Protein AF-A0A8J3HMZ5-F1 (afdb_monomer_lite)

Secondary structure (DSSP, 8-state):
--HHHHHHHHHHHTEEEEE-SS-EEEEEEEETTEEEEEHHHHTT-SEEEEEETTEEEEEEEEEEPPPPSSSSPPS--EEEEEEPTT------PPB--SPPPTT-BEEEEEEESTTTSS-EEEEE--EEEEEEESSSEEEEEESSPPPTT-TT-EEEETTTTEEEEEEE----TT-S---EEEEGGGGGGS-HHHHHHHHHHHHHHHHH--HHHHHHHHHS---TTSPPHHHHHHHHHHHTTSPPPS-HHHHHHHHH-TTSPPPSS---SHHHHHHHHHTSPPPPTTSPPHHHHHHHHHHHH--HHHHHHHHHHHHHHHHHTT-HHHHHHHHT-----SSPEEEEEEEEEESTTS-EEEEEEEEEEETTEEEEE----PPEEHHHHHHHHHHHHHHHHHHHTTT-S-EEEEEEE-GGGTT--GGG--S-TTT-TT--HHHHSEEEEEETHHHH-GGGHHHHHHHHHHHTTS-HHHHPEEE-TT----HHHHHHHHHH-TT--EEEESS-TTTSS-HHHHHHHTTTT--EEEEESS--S--GGG--HHHHHHHHHHHHTTT--GGGHHHHHHHHHHHHHHT-GGGTTEEEEE--TT--PPP-----GGGG--

Foldseek 3Di:
DALLVLLVVLLLLQKKWKQADPDIAIWGALFFQKIKFFLVRNDPDQKIWIDDDPDIDIWGWPDADDADPDLFGAPPRMIMTGHDPVPPCNGGFAADQDDDDFFFWKKQWMWACPPPNDTDIDMDTFGFHAWDDRVDTKTFTHDDADGPRSGNTFMARSLQSGTQFGWGARDDDDDNTHTITNGPNSCCVPPLVVSLVSQLSSLLSLLPDDSSQVSSQVSDDDDQLDQGSNLLSVLSNLQSPDDFDPDLQLLLCQLQDDVWDRQPDDDSGVNSSSSRLSVTDADDPLDDRSSLLSLLQQLLPDDDDSSVSSLVSSQVRCVSNVNNVVSVVSNVDLPLLPAAWEWEWEWDQDDPVSQWTDIWTWGGSAPRDIHTDDDPDDTHGPVVNVVVCLQVVVVVCVVCVVSYPAYAYEYAYAPLCLQPPQQQDDSCCPPCVPDGNLLVHQYAYAHNVCQVDCPLVVLLVLLCVLFQQDQCLVQEAEDEQPNPDALVRLLCVCVVDSVNQHYEYLADLNPGPPVSNVVNCNSSNNFKYKYFPDGQPDDPPVHRSSVVLSNVVSVLRGSPGLSCVSVSLSVCCVVCVVPNVSNVGMHIHGHDSRDDHDDDDPDPPPPPDD

pLDDT: mean 85.28, std 13.53, range [24.98, 97.88]

Sequence (610 aa):
MEPTDVIVRSLRGCLVQVKGETQTGSGFFAAPGLVVTCAHVVGRKRVVTLRQGAAAWEGKVVFASPLGTSTVAPYPDLAIIETSSDIESSRCVWWDQRLPSPGSPLHAVGFSKIYGGELRQSSASPTFDGTYDFDGEMLVLGGREIAAGMSGGPVLNLKTGGVCGVTKVSRQQDSDRGGLAIPIWALRSADPELYRRLIRGQDRYFGVEREWSTAADALTRTRPHEILPVELRQLRALLAETEVPSDHAGRFMRAAGRECLPPARDLVDASDVVTDLSGQVAPSAGELPYVLRYAADLAAGMSGREGQAVRDWTLLTAGRLRLGKAAVARLNGAAAFTQPSSLMVRLRPTGAAHDRFAVTIWRYFNEATIIPLPLDTEPLTLPQAIRLIRDELPRQLTAMAPDCTEIMVEMFLPQQLLELDVETWNLWPDDKPWSAVGRTHAVIVRDQSRLEDMRGAPAWQKRWERGAHADLGARIESVPCSDDRSHEAVEGWLEGDHRRSALAFASSPLRSGGRSALEVGVPAGVPVMIWRRGYCADCPGGACPGEDFVERLRGALAGVSMTELPERVRKLRSDAAAGDRLADDLVLLYDDPGRRPPHDRLVRPEERMS

Structure (mmCIF, N/CA/C/O backbone):
data_AF-A0A8J3HMZ5-F1
#
_entry.id   AF-A0A8J3HMZ5-F1
#
loop_
_atom_site.group_PDB
_atom_site.id
_atom_site.type_symbol
_atom_site.label_atom_id
_atom_site.label_alt_id
_atom_site.label_comp_id
_atom_site.label_asym_id
_atom_site.label_entity_id
_atom_site.label_seq_id
_atom_site.pdbx_PDB_ins_code
_atom_site.Cartn_x
_atom_site.Cartn_y
_atom_site.Cartn_z
_atom_site.occupancy
_atom_site.B_iso_or_equiv
_atom_site.auth_seq_id
_atom_site.auth_comp_id
_atom_site.auth_asym_id
_atom_site.auth_atom_id
_atom_site.pdbx_PDB_model_num
ATOM 1 N N . MET A 1 1 ? 1.912 -15.014 -39.681 1.00 72.19 1 MET A N 1
ATOM 2 C CA . MET A 1 1 ? 3.101 -14.637 -38.893 1.00 72.19 1 MET A CA 1
ATOM 3 C C . MET A 1 1 ? 2.745 -14.941 -37.459 1.00 72.19 1 MET A C 1
ATOM 5 O O . MET A 1 1 ? 1.670 -14.513 -37.050 1.00 72.19 1 MET A O 1
ATOM 9 N N . GLU A 1 2 ? 3.546 -15.742 -36.761 1.00 89.94 2 GLU A N 1
ATOM 10 C CA . GLU A 1 2 ? 3.251 -16.085 -35.367 1.00 89.94 2 GLU A CA 1
ATOM 11 C C . GLU A 1 2 ? 3.302 -14.813 -34.503 1.00 89.94 2 GLU A C 1
ATOM 13 O O . GLU A 1 2 ? 4.108 -13.923 -34.798 1.00 89.94 2 GLU A O 1
ATOM 18 N N . PRO A 1 3 ? 2.483 -14.684 -33.440 1.00 92.44 3 PRO A N 1
ATOM 19 C CA . PRO A 1 3 ? 2.510 -13.501 -32.576 1.00 92.44 3 PRO A CA 1
ATOM 20 C C . PRO A 1 3 ? 3.917 -13.196 -32.042 1.00 92.44 3 PRO A C 1
ATOM 22 O O . PRO A 1 3 ? 4.363 -12.049 -32.023 1.00 92.44 3 PRO A O 1
ATOM 25 N N . THR A 1 4 ? 4.669 -14.243 -31.711 1.00 92.94 4 THR A N 1
ATOM 26 C CA . THR A 1 4 ? 6.058 -14.149 -31.261 1.00 92.94 4 THR A CA 1
ATOM 27 C C . THR A 1 4 ? 6.984 -13.506 -32.299 1.00 92.94 4 THR A C 1
ATOM 29 O O . THR A 1 4 ? 7.839 -12.703 -31.929 1.00 92.94 4 THR A O 1
ATOM 32 N N . ASP A 1 5 ? 6.800 -13.783 -33.594 1.00 93.50 5 ASP A N 1
ATOM 33 C CA . ASP A 1 5 ? 7.626 -13.199 -34.662 1.00 93.50 5 ASP A CA 1
ATOM 34 C C . ASP A 1 5 ? 7.406 -11.686 -34.778 1.00 93.50 5 ASP A C 1
ATOM 36 O O . ASP A 1 5 ? 8.357 -10.925 -34.975 1.00 93.50 5 ASP A O 1
ATOM 40 N N . VAL A 1 6 ? 6.151 -11.242 -34.626 1.00 95.12 6 VAL A N 1
ATOM 41 C CA . VAL A 1 6 ? 5.786 -9.816 -34.628 1.00 95.12 6 VAL A CA 1
ATOM 42 C C . VAL A 1 6 ? 6.491 -9.101 -33.478 1.00 95.12 6 VAL A C 1
ATOM 44 O O . VAL A 1 6 ? 7.141 -8.079 -33.691 1.00 95.12 6 VAL A O 1
ATOM 47 N N . ILE A 1 7 ? 6.429 -9.674 -32.275 1.00 95.69 7 ILE A N 1
ATOM 48 C CA . ILE A 1 7 ? 7.047 -9.109 -31.070 1.00 95.69 7 ILE A CA 1
ATOM 49 C C . ILE A 1 7 ? 8.570 -9.059 -31.211 1.00 95.69 7 ILE A C 1
ATOM 51 O O . ILE A 1 7 ? 9.176 -8.019 -30.963 1.00 95.69 7 ILE A O 1
ATOM 55 N N . VAL A 1 8 ? 9.207 -10.148 -31.656 1.00 94.56 8 VAL A N 1
ATOM 56 C CA . VAL A 1 8 ? 10.666 -10.198 -31.848 1.00 94.56 8 VAL A CA 1
ATOM 57 C C . VAL A 1 8 ? 11.120 -9.185 -32.903 1.00 94.56 8 VAL A C 1
ATOM 59 O O . VAL A 1 8 ? 12.151 -8.529 -32.727 1.00 94.56 8 VAL A O 1
ATOM 62 N N . ARG A 1 9 ? 10.352 -8.998 -33.983 1.00 94.25 9 ARG A N 1
ATOM 63 C CA . ARG A 1 9 ? 10.628 -7.961 -34.987 1.00 94.25 9 ARG A CA 1
ATOM 64 C C . ARG A 1 9 ? 10.548 -6.559 -34.382 1.00 94.25 9 ARG A C 1
ATOM 66 O O . ARG A 1 9 ? 11.464 -5.763 -34.592 1.00 94.25 9 ARG A O 1
ATOM 73 N N . SER A 1 10 ? 9.498 -6.263 -33.621 1.00 94.31 10 SER A N 1
ATOM 74 C CA . SER A 1 10 ? 9.324 -4.961 -32.969 1.00 94.31 10 SER A CA 1
ATOM 75 C C . SER A 1 10 ? 10.405 -4.695 -31.916 1.00 94.31 10 SER A C 1
ATOM 77 O O . SER A 1 10 ? 10.956 -3.594 -31.869 1.00 94.31 10 SER A O 1
ATOM 79 N N . LEU A 1 11 ? 10.801 -5.720 -31.151 1.00 95.31 11 LEU A N 1
ATOM 80 C CA . LEU A 1 11 ? 11.910 -5.666 -30.196 1.00 95.31 11 LEU A CA 1
ATOM 81 C C . LEU A 1 11 ? 13.216 -5.254 -30.880 1.00 95.31 11 LEU A C 1
ATOM 83 O O . LEU A 1 11 ? 13.914 -4.369 -30.390 1.00 95.31 11 LEU A O 1
ATOM 87 N N . ARG A 1 12 ? 13.532 -5.841 -32.044 1.00 92.50 12 ARG A N 1
ATOM 88 C CA . ARG A 1 12 ? 14.737 -5.485 -32.814 1.00 92.50 12 ARG A CA 1
ATOM 89 C C . ARG A 1 12 ? 14.744 -4.030 -33.275 1.00 92.50 12 ARG A C 1
ATOM 91 O O . ARG A 1 12 ? 15.819 -3.439 -33.359 1.00 92.50 12 ARG A O 1
ATOM 98 N N . GLY A 1 13 ? 13.569 -3.458 -33.537 1.00 91.19 13 GLY A N 1
ATOM 99 C CA . GLY A 1 13 ? 13.400 -2.038 -33.852 1.00 91.19 13 GLY A CA 1
ATOM 100 C C . GLY A 1 13 ? 13.617 -1.100 -32.660 1.00 91.19 13 GLY A C 1
ATOM 101 O O . GLY A 1 13 ? 13.824 0.088 -32.868 1.00 91.19 13 GLY A O 1
ATOM 102 N N . CYS A 1 14 ? 13.614 -1.616 -31.428 1.00 93.69 14 CYS A N 1
ATOM 103 C CA . CYS A 1 14 ? 13.890 -0.838 -30.216 1.00 93.69 14 CYS A CA 1
ATOM 104 C C . CYS A 1 14 ? 15.366 -0.908 -29.787 1.00 93.69 14 CYS A C 1
ATOM 106 O O . CYS A 1 14 ? 15.759 -0.219 -28.848 1.00 93.69 14 CYS A O 1
ATOM 108 N N . LEU A 1 15 ? 16.182 -1.750 -30.436 1.00 94.25 15 LEU A N 1
ATOM 109 C CA . LEU A 1 15 ? 17.588 -1.950 -30.087 1.00 94.25 15 LEU A CA 1
ATOM 110 C C . LEU A 1 15 ? 18.463 -0.797 -30.567 1.00 94.25 15 LEU A C 1
ATOM 112 O O . LEU A 1 15 ? 18.366 -0.357 -31.715 1.00 94.25 15 LEU A O 1
ATOM 116 N N . VAL A 1 16 ? 19.406 -0.415 -29.713 1.00 93.88 16 VAL A N 1
ATOM 117 C CA . VAL A 1 16 ? 20.467 0.542 -30.016 1.00 93.88 16 VAL A CA 1
ATOM 118 C C . VAL A 1 16 ? 21.814 -0.019 -29.590 1.00 93.88 16 VAL A C 1
ATOM 120 O O . VAL A 1 16 ? 21.948 -0.726 -28.593 1.00 93.88 16 VAL A O 1
ATOM 123 N N . GLN A 1 17 ? 22.840 0.278 -30.368 1.00 94.56 17 GLN A N 1
ATOM 124 C CA . GLN A 1 17 ? 24.212 -0.004 -29.990 1.00 94.56 17 GLN A CA 1
ATOM 125 C C . GLN A 1 17 ? 24.739 1.161 -29.157 1.00 94.56 17 GLN A C 1
ATOM 127 O O . GLN A 1 17 ? 24.610 2.314 -29.566 1.00 94.56 17 GLN A O 1
ATOM 132 N N . VAL A 1 18 ? 25.365 0.859 -28.020 1.00 94.94 18 VAL A N 1
ATOM 133 C CA . VAL A 1 18 ? 25.867 1.867 -27.079 1.00 94.94 18 VAL A CA 1
ATOM 134 C C . VAL A 1 18 ? 27.388 1.834 -27.071 1.00 94.94 18 VAL A C 1
ATOM 136 O O . VAL A 1 18 ? 27.996 0.855 -26.632 1.00 94.94 18 VAL A O 1
ATOM 139 N N . LYS A 1 19 ? 28.024 2.904 -27.555 1.00 94.44 19 LYS A N 1
ATOM 140 C CA . LYS A 1 19 ? 29.481 3.073 -27.508 1.00 94.44 19 LYS A CA 1
ATOM 141 C C . LYS A 1 19 ? 29.865 3.870 -26.261 1.00 94.44 19 LYS A C 1
ATOM 143 O O . LYS A 1 19 ? 29.840 5.103 -26.268 1.00 94.44 19 LYS A O 1
ATOM 148 N N . GLY A 1 20 ? 30.223 3.154 -25.200 1.00 90.25 20 GLY A N 1
ATOM 149 C CA . GLY A 1 20 ? 30.656 3.751 -23.942 1.00 90.25 20 GLY A CA 1
ATOM 150 C C . GLY A 1 20 ? 32.146 4.067 -23.898 1.00 90.25 20 GLY A C 1
ATOM 151 O O . GLY A 1 20 ? 32.752 4.425 -24.912 1.00 90.25 20 GLY A O 1
ATOM 152 N N . GLU A 1 21 ? 32.722 4.036 -22.697 1.00 87.06 21 GLU A N 1
ATOM 153 C CA . GLU A 1 21 ? 34.105 4.452 -22.438 1.00 87.06 21 GLU A CA 1
ATOM 154 C C . GLU A 1 21 ? 35.133 3.500 -23.051 1.00 87.06 21 GLU A C 1
ATOM 156 O O . GLU A 1 21 ? 35.881 3.891 -23.945 1.00 87.06 21 GLU A O 1
ATOM 161 N N . THR A 1 22 ? 35.133 2.248 -22.598 1.00 83.75 22 THR A N 1
ATOM 162 C CA . THR A 1 22 ? 36.132 1.232 -22.961 1.00 83.75 22 THR A CA 1
ATOM 163 C C . THR A 1 22 ? 35.565 0.135 -23.854 1.00 83.75 22 THR A C 1
ATOM 165 O O . THR A 1 22 ? 36.318 -0.589 -24.505 1.00 83.75 22 THR A O 1
ATOM 168 N N . GLN A 1 23 ? 34.239 0.009 -23.913 1.00 85.44 23 GLN A N 1
ATOM 169 C CA . GLN A 1 23 ? 33.560 -1.054 -24.637 1.00 85.44 23 GLN A CA 1
ATOM 170 C C . GLN A 1 23 ? 32.330 -0.556 -25.392 1.00 85.44 23 GLN A C 1
ATOM 172 O O . GLN A 1 23 ? 31.805 0.535 -25.171 1.00 85.44 23 GLN A O 1
ATOM 177 N N . THR A 1 24 ? 31.883 -1.383 -26.331 1.00 90.44 24 THR A N 1
ATOM 178 C CA . THR A 1 24 ? 30.613 -1.204 -27.028 1.00 90.44 24 THR A CA 1
ATOM 179 C C . THR A 1 24 ? 29.684 -2.332 -26.623 1.00 90.44 24 THR A C 1
ATOM 181 O O . THR A 1 24 ? 30.069 -3.498 -26.710 1.00 90.44 24 THR A O 1
ATOM 184 N N . GLY A 1 25 ? 28.490 -1.973 -26.173 1.00 92.38 25 GLY A N 1
ATOM 185 C CA . GLY A 1 25 ? 27.463 -2.909 -25.743 1.00 92.38 25 GLY A CA 1
ATOM 186 C C . GLY A 1 25 ? 26.135 -2.638 -26.432 1.00 92.38 25 GLY A C 1
ATOM 187 O O . GLY A 1 25 ? 26.063 -1.986 -27.481 1.00 92.38 25 GLY A O 1
ATOM 188 N N . SER A 1 26 ? 25.084 -3.149 -25.814 1.00 95.25 26 SER A N 1
ATOM 189 C CA . SER A 1 26 ? 23.714 -3.073 -26.301 1.00 95.25 26 SER A CA 1
ATOM 190 C C . SER A 1 26 ? 22.877 -2.191 -25.384 1.00 95.25 26 SER A C 1
ATOM 192 O O . SER A 1 26 ? 23.173 -2.045 -24.203 1.00 95.25 26 SER A O 1
ATOM 194 N N . GLY A 1 27 ? 21.823 -1.606 -25.924 1.00 95.94 27 GLY A N 1
ATOM 195 C CA . GLY A 1 27 ? 20.784 -0.922 -25.174 1.00 95.94 27 GLY A CA 1
ATOM 196 C C . GLY A 1 27 ? 19.467 -1.025 -25.926 1.00 95.94 27 GLY A C 1
ATOM 197 O O . GLY A 1 27 ? 19.415 -1.516 -27.059 1.00 95.94 27 GLY A O 1
ATOM 198 N N . PHE A 1 28 ? 18.395 -0.560 -25.306 1.00 96.56 28 PHE A N 1
ATOM 199 C CA . PHE A 1 28 ? 17.083 -0.515 -25.940 1.00 96.56 28 PHE A CA 1
ATOM 200 C C . PHE A 1 28 ? 16.247 0.634 -25.395 1.00 96.56 28 PHE A C 1
ATOM 202 O O . PHE A 1 28 ? 16.418 1.041 -24.247 1.00 96.56 28 PHE A O 1
ATOM 209 N N . PHE A 1 29 ? 15.323 1.139 -26.207 1.00 96.25 29 PHE A N 1
ATOM 210 C CA . PHE A 1 29 ? 14.337 2.116 -25.755 1.00 96.25 29 PHE A CA 1
ATOM 211 C C . PHE A 1 29 ? 13.352 1.458 -24.784 1.00 96.25 29 PHE A C 1
ATOM 213 O O . PHE A 1 29 ? 12.526 0.630 -25.176 1.00 96.25 29 PHE A O 1
ATOM 220 N N . ALA A 1 30 ? 13.456 1.818 -23.505 1.00 96.00 30 ALA A N 1
ATOM 221 C CA . ALA A 1 30 ? 12.578 1.329 -22.445 1.00 96.00 30 ALA A CA 1
ATOM 222 C C . ALA A 1 30 ? 11.341 2.222 -22.271 1.00 96.00 30 ALA A C 1
ATOM 224 O O . ALA A 1 30 ? 10.284 1.734 -21.885 1.00 96.00 30 ALA A O 1
ATOM 225 N N . ALA A 1 31 ? 11.462 3.497 -22.640 1.00 95.25 31 ALA A N 1
ATOM 226 C CA . ALA A 1 31 ? 10.375 4.449 -22.839 1.00 95.25 31 ALA A CA 1
ATOM 227 C C . ALA A 1 31 ? 10.740 5.376 -24.017 1.00 95.25 31 ALA A C 1
ATOM 229 O O . ALA A 1 31 ? 11.915 5.415 -24.405 1.00 95.25 31 ALA A O 1
ATOM 230 N N . PRO A 1 32 ? 9.788 6.124 -24.605 1.00 93.50 32 PRO A N 1
ATOM 231 C CA . PRO A 1 32 ? 10.110 7.086 -25.657 1.00 93.50 32 PRO A CA 1
ATOM 232 C C . PRO A 1 32 ? 11.202 8.068 -25.200 1.00 93.50 32 PRO A C 1
ATOM 234 O O . PRO A 1 32 ? 11.083 8.686 -24.143 1.00 93.50 32 PRO A O 1
ATOM 237 N N . GLY A 1 33 ? 12.291 8.169 -25.970 1.00 92.44 33 GLY A N 1
ATOM 238 C CA . GLY A 1 33 ? 13.439 9.038 -25.668 1.00 92.44 33 GLY A CA 1
ATOM 239 C C . GLY A 1 33 ? 14.381 8.565 -24.546 1.00 92.44 33 GLY A C 1
ATOM 240 O O . GLY A 1 33 ? 15.357 9.252 -24.242 1.00 92.44 33 GLY A O 1
ATOM 241 N N . LEU A 1 34 ? 14.125 7.404 -23.930 1.00 95.00 34 LEU A N 1
ATOM 242 C CA . LEU A 1 34 ? 14.926 6.869 -22.825 1.00 95.00 34 LEU A CA 1
ATOM 243 C C . LEU A 1 34 ? 15.423 5.453 -23.133 1.00 95.00 34 LEU A C 1
ATOM 245 O O . LEU A 1 34 ? 14.646 4.503 -23.274 1.00 95.00 34 LEU A O 1
ATOM 249 N N . VAL A 1 35 ? 16.743 5.309 -23.198 1.00 96.31 35 VAL A N 1
ATOM 250 C CA . VAL A 1 35 ? 17.443 4.049 -23.454 1.00 96.31 35 VAL A CA 1
ATOM 251 C C . VAL A 1 35 ? 17.944 3.451 -22.144 1.00 96.31 35 VAL A C 1
ATOM 253 O O . VAL A 1 35 ? 18.597 4.134 -21.360 1.00 96.31 35 VAL A O 1
ATOM 256 N N . VAL A 1 36 ? 17.702 2.157 -21.942 1.00 97.56 36 VAL A N 1
ATOM 257 C CA . VAL A 1 36 ? 18.283 1.363 -20.852 1.00 97.56 36 VAL A CA 1
ATOM 258 C C . VAL A 1 36 ? 19.437 0.517 -21.388 1.00 97.56 36 VAL A C 1
ATOM 260 O O . VAL A 1 36 ? 19.371 -0.034 -22.488 1.00 97.56 36 VAL A O 1
ATOM 263 N N . THR A 1 37 ? 20.515 0.441 -20.611 1.00 96.88 37 THR A N 1
ATOM 264 C CA . THR A 1 37 ? 21.706 -0.384 -20.860 1.00 96.88 37 THR A CA 1
ATOM 265 C C . THR A 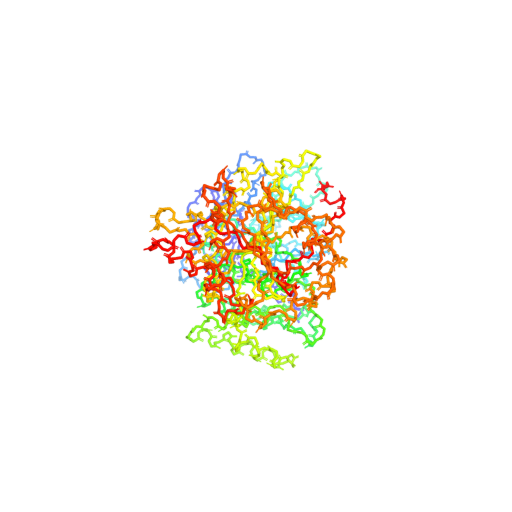1 37 ? 22.364 -0.758 -19.524 1.00 96.88 37 THR A C 1
ATOM 267 O O . THR A 1 37 ? 21.829 -0.445 -18.460 1.00 96.88 37 THR A O 1
ATOM 270 N N . CYS A 1 38 ? 23.526 -1.412 -19.553 1.00 95.06 38 CYS A N 1
ATOM 271 C CA . CYS A 1 38 ? 24.308 -1.675 -18.347 1.00 95.06 38 CYS A CA 1
ATOM 272 C C . CYS A 1 38 ? 25.231 -0.502 -17.978 1.00 95.06 38 CYS A C 1
ATOM 274 O O . CYS A 1 38 ? 25.799 0.158 -18.854 1.00 95.06 38 CYS A O 1
ATOM 276 N N . ALA A 1 39 ? 25.461 -0.285 -16.682 1.00 94.44 39 ALA A N 1
ATOM 277 C CA . ALA A 1 39 ? 26.343 0.780 -16.196 1.00 94.44 39 ALA A CA 1
ATOM 278 C C . ALA A 1 39 ? 27.795 0.583 -16.656 1.00 94.44 39 ALA A C 1
ATOM 280 O O . ALA A 1 39 ? 28.440 1.514 -17.143 1.00 94.44 39 ALA A O 1
ATOM 281 N N . HIS A 1 40 ? 28.298 -0.651 -16.607 1.00 91.44 40 HIS A N 1
ATOM 282 C CA . HIS A 1 40 ? 29.647 -0.956 -17.086 1.00 91.44 40 HIS A CA 1
ATOM 283 C C . HIS A 1 40 ? 29.817 -0.758 -18.606 1.00 91.44 40 HIS A C 1
ATOM 285 O O . HIS A 1 40 ? 30.941 -0.589 -19.080 1.00 91.44 40 HIS A O 1
ATOM 291 N N . VAL A 1 41 ? 28.726 -0.770 -19.388 1.00 92.62 41 VAL A N 1
ATOM 292 C CA . VAL A 1 41 ? 28.785 -0.475 -20.828 1.00 92.62 41 VAL A CA 1
ATOM 293 C C . VAL A 1 41 ? 29.079 1.000 -21.042 1.00 92.62 41 VAL A C 1
ATOM 295 O O . VAL A 1 41 ? 29.943 1.310 -21.857 1.00 92.62 41 VAL A O 1
ATOM 298 N N . VAL A 1 42 ? 28.402 1.902 -20.323 1.00 94.50 42 VAL A N 1
ATOM 299 C CA . VAL A 1 42 ? 28.613 3.353 -20.466 1.00 94.50 42 VAL A CA 1
ATOM 300 C C . VAL A 1 42 ? 29.930 3.813 -19.835 1.00 94.50 42 VAL A C 1
ATOM 302 O O . VAL A 1 42 ? 30.587 4.710 -20.373 1.00 94.50 42 VAL A O 1
ATOM 305 N N . GLY A 1 43 ? 30.361 3.162 -18.750 1.00 91.81 43 GLY A N 1
ATOM 306 C CA . GLY A 1 43 ? 31.543 3.554 -17.986 1.00 91.81 43 GLY A CA 1
ATOM 307 C C . GLY A 1 43 ? 31.333 4.897 -17.284 1.00 91.81 43 GLY A C 1
ATOM 308 O O . GLY A 1 43 ? 30.245 5.196 -16.798 1.00 91.81 43 GLY A O 1
ATOM 309 N N . ARG A 1 44 ? 32.369 5.739 -17.235 1.00 91.56 44 ARG A N 1
ATOM 310 C CA . ARG A 1 44 ? 32.305 7.063 -16.584 1.00 91.56 44 ARG A CA 1
ATOM 311 C C . ARG A 1 44 ? 31.808 8.184 -17.497 1.00 91.56 44 ARG A C 1
ATOM 313 O O . ARG A 1 44 ? 31.757 9.344 -17.082 1.00 91.56 44 ARG A O 1
ATOM 320 N N . LYS A 1 45 ? 31.452 7.870 -18.745 1.00 91.69 45 LYS A N 1
ATOM 321 C CA . LYS A 1 45 ? 30.983 8.868 -19.708 1.00 91.69 45 LYS A CA 1
ATOM 322 C C . LYS A 1 45 ? 29.660 9.491 -19.267 1.00 91.69 45 LYS A C 1
ATOM 324 O O . LYS A 1 45 ? 28.749 8.806 -18.818 1.00 91.69 45 LYS A O 1
ATOM 329 N N . ARG A 1 46 ? 29.545 10.807 -19.459 1.00 94.31 46 ARG A N 1
ATOM 330 C CA . ARG A 1 46 ? 28.281 11.554 -19.317 1.00 94.31 46 ARG A CA 1
ATOM 331 C C . ARG A 1 46 ? 27.506 11.659 -20.626 1.00 94.31 46 ARG A C 1
ATOM 333 O O . ARG A 1 46 ? 26.297 11.846 -20.598 1.00 94.31 46 ARG A O 1
ATOM 340 N N . VAL A 1 47 ? 28.200 11.508 -21.750 1.00 95.69 47 VAL A N 1
ATOM 341 C CA . VAL A 1 47 ? 27.627 11.481 -23.096 1.00 95.69 47 VAL A CA 1
ATOM 342 C C . VAL A 1 47 ? 28.187 10.267 -23.824 1.00 95.69 47 VAL A C 1
ATOM 344 O O . VAL A 1 47 ? 29.396 10.019 -23.796 1.00 95.69 47 VAL A O 1
ATOM 347 N N . VAL A 1 48 ? 27.309 9.488 -24.445 1.00 95.88 48 VAL A N 1
ATOM 348 C CA . VAL A 1 48 ? 27.657 8.278 -25.197 1.00 95.88 48 VAL A CA 1
ATOM 349 C C . VAL A 1 48 ? 27.131 8.371 -26.620 1.00 95.88 48 VAL A C 1
ATOM 351 O O . VAL A 1 48 ? 26.143 9.050 -26.883 1.00 95.88 48 VAL A O 1
ATOM 354 N N . THR A 1 49 ? 27.782 7.666 -27.545 1.00 95.12 49 THR A N 1
ATOM 355 C CA . THR A 1 49 ? 27.282 7.554 -28.918 1.00 95.12 49 THR A CA 1
ATOM 356 C C . THR A 1 49 ? 26.339 6.363 -29.010 1.00 95.12 49 THR A C 1
ATOM 358 O O . THR A 1 49 ? 26.721 5.230 -28.697 1.00 95.12 49 THR A O 1
ATOM 361 N N . LEU A 1 50 ? 25.123 6.622 -29.469 1.00 93.94 50 LEU A N 1
ATOM 362 C CA . LEU A 1 50 ? 24.111 5.631 -29.792 1.00 93.94 50 LEU A CA 1
ATOM 363 C C . LEU A 1 50 ? 24.107 5.398 -31.302 1.00 93.94 50 LEU A C 1
ATOM 365 O O . LEU A 1 50 ? 24.299 6.334 -32.076 1.00 93.94 50 LEU A O 1
ATOM 369 N N . ARG A 1 51 ? 23.909 4.150 -31.730 1.00 91.56 51 ARG A N 1
ATOM 370 C CA . ARG A 1 51 ? 23.801 3.799 -33.152 1.00 91.56 51 ARG A CA 1
ATOM 371 C C . ARG A 1 51 ? 22.641 2.844 -33.399 1.00 91.56 51 ARG A C 1
ATOM 373 O O . ARG A 1 51 ? 22.519 1.828 -32.715 1.00 91.56 51 ARG A O 1
ATOM 380 N N . GLN A 1 52 ? 21.842 3.128 -34.421 1.00 88.50 52 GLN A N 1
ATOM 381 C CA . GLN A 1 52 ? 20.777 2.255 -34.907 1.00 88.50 52 GLN A CA 1
ATOM 382 C C . GLN A 1 52 ? 20.799 2.228 -36.437 1.00 88.50 52 GLN A C 1
ATOM 384 O O . GLN A 1 52 ? 20.610 3.246 -37.101 1.00 88.50 52 GLN A O 1
ATOM 389 N N . GLY A 1 53 ? 21.078 1.058 -37.017 1.00 84.44 53 GLY A N 1
ATOM 390 C CA . GLY A 1 53 ? 21.337 0.955 -38.454 1.00 84.44 53 GLY A CA 1
ATOM 391 C C . GLY A 1 53 ? 22.511 1.849 -38.873 1.00 84.44 53 GLY A C 1
ATOM 392 O O . GLY A 1 53 ? 23.604 1.742 -38.313 1.00 84.44 53 GLY A O 1
ATOM 393 N N . ALA A 1 54 ? 22.277 2.729 -39.848 1.00 84.25 54 ALA A N 1
ATOM 394 C CA . ALA A 1 54 ? 23.259 3.708 -40.318 1.00 84.25 54 ALA A CA 1
ATOM 395 C C . ALA A 1 54 ? 23.257 5.023 -39.513 1.00 84.25 54 ALA A C 1
ATOM 397 O O . ALA A 1 54 ? 24.206 5.797 -39.618 1.00 84.25 54 ALA A O 1
ATOM 398 N N . ALA A 1 55 ? 22.217 5.279 -38.713 1.00 86.81 55 ALA A N 1
ATOM 399 C CA . ALA A 1 55 ? 22.091 6.504 -37.934 1.00 86.81 55 ALA A CA 1
ATOM 400 C C . ALA A 1 55 ? 22.897 6.410 -36.632 1.00 86.81 55 ALA A C 1
ATOM 402 O O . ALA A 1 55 ? 22.874 5.382 -35.948 1.00 86.81 55 ALA A O 1
ATOM 403 N N . ALA A 1 56 ? 23.593 7.491 -36.283 1.00 90.44 56 ALA A N 1
ATOM 404 C CA . ALA A 1 56 ? 24.314 7.631 -35.026 1.00 90.44 56 ALA A CA 1
ATOM 405 C C . ALA A 1 56 ? 24.071 9.017 -34.425 1.00 90.44 56 ALA A C 1
ATOM 407 O O . ALA A 1 56 ? 23.999 10.005 -35.154 1.00 90.44 56 ALA A O 1
ATOM 408 N N . TRP A 1 57 ? 23.950 9.077 -33.104 1.00 92.19 57 TRP A N 1
ATOM 409 C CA . TRP A 1 57 ? 23.658 10.302 -32.365 1.00 92.19 57 TRP A CA 1
ATOM 410 C C . TRP A 1 57 ? 24.230 10.242 -30.950 1.00 92.19 57 TRP A C 1
ATOM 412 O O . TRP A 1 57 ? 24.691 9.194 -30.491 1.00 92.19 57 TRP A O 1
ATOM 422 N N . GLU A 1 58 ? 24.214 11.372 -30.252 1.00 93.56 58 GLU A N 1
ATOM 423 C CA . GLU A 1 58 ? 24.635 11.454 -28.855 1.00 93.56 58 GLU A CA 1
ATOM 424 C C . GLU A 1 58 ? 23.453 11.269 -27.901 1.00 93.56 58 GLU A C 1
ATOM 426 O O . GLU A 1 58 ? 22.336 11.712 -28.165 1.00 93.56 58 GLU A O 1
ATOM 431 N N . GLY A 1 59 ? 23.708 10.607 -26.775 1.00 94.31 59 GLY A N 1
ATOM 432 C CA . GLY A 1 59 ? 22.768 10.476 -25.669 1.00 94.31 59 GLY A CA 1
ATOM 433 C C . GLY A 1 59 ? 23.430 10.853 -24.350 1.00 94.31 59 GLY A C 1
ATOM 434 O O . GLY A 1 59 ? 24.600 10.534 -24.116 1.00 94.31 59 GLY A O 1
ATOM 435 N N . LYS A 1 60 ? 22.679 11.521 -23.476 1.00 96.31 60 LYS A N 1
ATOM 436 C CA . LYS A 1 60 ? 23.127 11.948 -22.149 1.00 96.31 60 LYS A CA 1
ATOM 437 C C . LYS A 1 60 ? 22.846 10.850 -21.131 1.00 96.31 60 LYS A C 1
ATOM 439 O O . LYS A 1 60 ? 21.706 10.436 -20.966 1.00 96.31 60 LYS A O 1
ATOM 444 N N . VAL A 1 61 ? 23.863 10.404 -20.402 1.00 96.81 61 VAL A N 1
ATOM 445 C CA . VAL A 1 61 ? 23.691 9.466 -19.284 1.00 96.81 61 VAL A CA 1
ATOM 446 C C . VAL A 1 61 ? 23.076 10.230 -18.111 1.00 96.81 61 VAL A C 1
ATOM 448 O O . VAL A 1 61 ? 23.747 11.053 -17.488 1.00 96.81 61 VAL A O 1
ATOM 451 N N . VAL A 1 62 ? 21.796 9.979 -17.835 1.00 96.19 62 VAL A N 1
ATOM 452 C CA . VAL A 1 62 ? 21.042 10.627 -16.745 1.00 96.19 62 VAL A CA 1
ATOM 453 C C . VAL A 1 62 ? 21.076 9.813 -15.455 1.00 96.19 62 VAL A C 1
ATOM 455 O O . VAL A 1 62 ? 20.940 10.376 -14.376 1.00 96.19 62 VAL A O 1
ATOM 458 N N . PHE A 1 63 ? 21.344 8.512 -15.559 1.00 96.25 63 PHE A N 1
ATOM 459 C CA . PHE A 1 63 ? 21.569 7.623 -14.425 1.00 96.25 63 PHE A CA 1
ATOM 460 C C . PHE A 1 63 ? 22.563 6.527 -14.806 1.00 96.25 63 PHE A C 1
ATOM 462 O O . PHE A 1 63 ? 22.541 6.027 -15.931 1.00 96.25 63 PHE A O 1
ATOM 469 N N . ALA A 1 64 ? 23.421 6.139 -13.868 1.00 94.75 64 ALA A N 1
ATOM 470 C CA . ALA A 1 64 ? 24.263 4.955 -13.971 1.00 94.75 64 ALA A CA 1
ATOM 471 C C . ALA A 1 64 ? 24.564 4.430 -12.567 1.00 94.75 64 ALA A C 1
ATOM 473 O O . ALA A 1 64 ? 24.966 5.204 -11.694 1.00 94.75 64 ALA A O 1
ATOM 474 N N . SER A 1 65 ? 24.398 3.125 -12.359 1.00 92.62 65 SER A N 1
ATOM 475 C CA . SER A 1 65 ? 24.824 2.462 -11.129 1.00 92.62 65 SER A CA 1
ATOM 476 C C . SER A 1 65 ? 26.326 2.668 -10.887 1.00 92.62 65 SER A C 1
ATOM 478 O O . SER A 1 65 ? 27.096 2.773 -11.851 1.00 92.62 65 SER A O 1
ATOM 480 N N . PRO A 1 66 ? 26.774 2.703 -9.619 1.00 87.12 66 PRO A N 1
ATOM 481 C CA . PRO A 1 66 ? 28.193 2.775 -9.303 1.00 87.12 66 PRO A CA 1
ATOM 482 C C . PRO A 1 66 ? 28.976 1.638 -9.967 1.00 87.12 66 PRO A C 1
ATOM 484 O O . PRO A 1 66 ? 28.580 0.474 -9.919 1.00 87.12 66 PRO A O 1
ATOM 487 N N . LEU A 1 67 ? 30.113 1.976 -10.577 1.00 82.81 67 LEU A N 1
ATOM 488 C CA . LEU A 1 67 ? 31.031 0.975 -11.112 1.00 82.81 67 LEU A CA 1
ATOM 489 C C . LEU A 1 67 ? 31.764 0.308 -9.942 1.00 82.81 67 LEU A C 1
ATOM 491 O O . LEU A 1 67 ? 32.437 0.992 -9.170 1.00 82.81 67 LEU A O 1
ATOM 495 N N . GLY A 1 68 ? 31.637 -1.012 -9.812 1.00 69.12 68 GLY A N 1
ATOM 496 C CA . GLY A 1 68 ? 32.394 -1.785 -8.826 1.00 69.12 68 GLY A CA 1
ATOM 497 C C . GLY A 1 68 ? 33.854 -2.002 -9.229 1.00 69.12 68 GLY A C 1
ATOM 498 O O . GLY A 1 68 ? 34.252 -1.760 -10.368 1.00 69.12 68 GLY A O 1
ATOM 499 N N . THR A 1 69 ? 34.655 -2.481 -8.277 1.00 63.06 69 THR A N 1
ATOM 500 C CA . THR A 1 69 ? 36.059 -2.889 -8.478 1.00 63.06 69 THR A CA 1
ATOM 501 C C . THR A 1 69 ? 36.214 -4.387 -8.773 1.00 63.06 69 THR A C 1
ATOM 503 O O . THR A 1 69 ? 37.309 -4.838 -9.105 1.00 63.06 69 THR A O 1
ATOM 506 N N . SER A 1 70 ? 35.132 -5.160 -8.651 1.00 62.38 70 SER A N 1
ATOM 507 C CA . SER A 1 70 ? 35.061 -6.601 -8.900 1.00 62.38 70 SER A CA 1
ATOM 508 C C . SER A 1 70 ? 35.027 -6.948 -10.393 1.00 62.38 70 SER A C 1
ATOM 510 O O . SER A 1 70 ? 34.666 -6.136 -11.243 1.00 62.38 70 SER A O 1
ATOM 512 N N . THR A 1 71 ? 35.363 -8.199 -10.724 1.00 61.66 71 THR A N 1
ATOM 513 C CA . THR A 1 71 ? 35.288 -8.740 -12.097 1.00 61.66 71 THR A CA 1
ATOM 514 C C . THR A 1 71 ? 33.856 -8.832 -12.634 1.00 61.66 71 THR A C 1
ATOM 516 O O . THR A 1 71 ? 33.654 -8.831 -13.849 1.00 61.66 71 THR A O 1
ATOM 519 N N . VAL A 1 72 ? 32.865 -8.887 -11.740 1.00 67.19 72 VAL A N 1
ATOM 520 C CA . VAL A 1 72 ? 31.430 -8.813 -12.039 1.00 67.19 72 VAL A CA 1
ATOM 521 C C . VAL A 1 72 ? 30.901 -7.494 -11.486 1.00 67.19 72 VAL A C 1
ATOM 523 O O . VAL A 1 72 ? 31.076 -7.221 -10.300 1.00 67.19 72 VAL A O 1
ATOM 526 N N . ALA A 1 73 ? 30.264 -6.676 -12.328 1.00 73.81 73 ALA A N 1
ATOM 527 C CA . ALA A 1 73 ? 29.684 -5.403 -11.899 1.00 73.81 73 ALA A CA 1
ATOM 528 C C . ALA A 1 73 ? 28.608 -5.624 -10.809 1.00 73.81 73 ALA A C 1
ATOM 530 O O . ALA A 1 73 ? 27.852 -6.595 -10.915 1.00 73.81 73 ALA A O 1
ATOM 531 N N . PRO A 1 74 ? 28.520 -4.763 -9.780 1.00 81.94 74 PRO A N 1
ATOM 532 C CA . PRO A 1 74 ? 27.566 -4.919 -8.680 1.00 81.94 74 PRO A CA 1
ATOM 533 C C . PRO A 1 74 ? 26.128 -4.708 -9.160 1.00 81.94 74 PRO A C 1
ATOM 535 O O . PRO A 1 74 ? 25.895 -4.027 -10.160 1.00 81.94 74 PRO A O 1
ATOM 538 N N . TYR A 1 75 ? 25.151 -5.286 -8.465 1.00 86.69 75 TYR A N 1
ATOM 539 C CA . TYR A 1 75 ? 23.740 -5.016 -8.738 1.00 86.69 75 TYR A CA 1
ATOM 540 C C . TYR A 1 75 ? 23.404 -3.516 -8.518 1.00 86.69 75 TYR A C 1
ATOM 542 O O . TYR A 1 75 ? 23.970 -2.883 -7.627 1.00 86.69 75 TYR A O 1
ATOM 550 N N . PRO A 1 76 ? 22.507 -2.906 -9.321 1.00 91.31 76 PRO A N 1
ATOM 551 C CA . PRO A 1 76 ? 21.822 -3.501 -10.463 1.00 91.31 76 PRO A CA 1
ATOM 552 C C . PRO A 1 76 ? 22.613 -3.402 -11.775 1.00 91.31 76 PRO A C 1
ATOM 554 O O . PRO A 1 76 ? 22.174 -3.981 -12.752 1.00 91.31 76 PRO A O 1
ATOM 557 N N . ASP A 1 77 ? 23.762 -2.717 -11.833 1.00 92.56 77 ASP A N 1
ATOM 558 C CA . ASP A 1 77 ? 24.541 -2.502 -13.071 1.00 92.56 77 ASP A CA 1
ATOM 559 C C . ASP A 1 77 ? 23.684 -1.950 -14.230 1.00 92.56 77 ASP A C 1
ATOM 561 O O . ASP A 1 77 ? 23.766 -2.416 -15.365 1.00 92.56 77 ASP A O 1
ATOM 565 N N . LEU A 1 78 ? 22.853 -0.939 -13.957 1.00 95.69 78 LEU A N 1
ATOM 566 C CA . LEU A 1 78 ? 21.971 -0.305 -14.943 1.00 95.69 78 LEU A CA 1
ATOM 567 C C . LEU A 1 78 ? 22.383 1.138 -15.225 1.00 95.69 78 LEU A C 1
ATOM 569 O O . LEU A 1 78 ? 22.807 1.870 -14.334 1.00 95.69 78 LEU A O 1
ATOM 573 N N . ALA A 1 79 ? 22.206 1.572 -16.469 1.00 96.75 79 ALA A N 1
ATOM 574 C CA . ALA A 1 79 ? 22.302 2.970 -16.860 1.00 96.75 79 ALA A CA 1
ATOM 575 C C . ALA A 1 79 ? 21.124 3.374 -17.746 1.00 96.75 79 ALA A C 1
ATOM 577 O O . ALA A 1 79 ? 20.624 2.579 -18.545 1.00 96.75 79 ALA A O 1
ATOM 578 N N . ILE A 1 80 ? 20.709 4.631 -17.598 1.00 97.56 80 ILE A N 1
ATOM 579 C CA . ILE A 1 80 ? 19.628 5.253 -18.358 1.00 97.56 80 ILE A CA 1
ATOM 580 C C . ILE A 1 80 ? 20.219 6.424 -19.137 1.00 97.56 80 ILE A C 1
ATOM 582 O O . ILE A 1 80 ? 20.917 7.281 -18.584 1.00 97.56 80 ILE A O 1
ATOM 586 N N . ILE A 1 81 ? 19.948 6.438 -20.437 1.00 96.44 81 ILE A N 1
ATOM 587 C CA . ILE A 1 81 ? 20.446 7.425 -21.387 1.00 96.44 81 ILE A CA 1
ATOM 588 C C . ILE A 1 81 ? 19.249 8.159 -21.985 1.00 96.44 81 ILE A C 1
ATOM 590 O O . ILE A 1 81 ? 18.356 7.542 -22.559 1.00 96.44 81 ILE A O 1
ATOM 594 N N . GLU A 1 82 ? 19.254 9.476 -21.868 1.00 94.88 82 GLU A N 1
ATOM 595 C CA . GLU A 1 82 ? 18.277 10.371 -22.473 1.00 94.88 82 GLU A CA 1
ATOM 596 C C . GLU A 1 82 ? 18.759 10.809 -23.859 1.00 94.88 82 GLU A C 1
ATOM 598 O O . GLU A 1 82 ? 19.912 11.221 -24.032 1.00 94.88 82 GLU A O 1
ATOM 603 N N . THR A 1 83 ? 17.888 10.688 -24.857 1.00 91.19 83 THR A N 1
ATOM 604 C CA . THR A 1 83 ? 18.148 11.135 -26.231 1.00 91.19 83 THR A CA 1
ATOM 605 C C . THR A 1 83 ? 17.492 12.490 -26.486 1.00 91.19 83 THR A C 1
ATOM 607 O O . THR A 1 83 ? 16.541 12.859 -25.800 1.00 91.19 83 THR A O 1
ATOM 610 N N . SER A 1 84 ? 17.970 13.242 -27.480 1.00 78.50 84 SER A N 1
ATOM 611 C CA . SER A 1 84 ? 17.304 14.485 -27.885 1.00 78.50 84 SER A CA 1
ATOM 612 C C . SER A 1 84 ? 15.896 14.219 -28.437 1.00 78.50 84 SER A C 1
ATOM 614 O O . SER A 1 84 ? 15.619 13.149 -28.985 1.00 78.50 84 SER A O 1
ATOM 616 N N . SER A 1 85 ? 15.012 15.211 -28.292 1.00 61.03 85 SER A N 1
ATOM 617 C CA . SER A 1 85 ? 13.606 15.180 -28.730 1.00 61.03 85 SER A CA 1
ATOM 618 C C . SER A 1 85 ? 13.424 14.955 -30.230 1.00 61.03 85 SER A C 1
ATOM 620 O O . SER A 1 85 ? 12.379 14.471 -30.652 1.00 61.03 85 SER A O 1
ATOM 622 N N . ASP A 1 86 ? 14.440 15.291 -31.022 1.00 58.31 86 ASP A N 1
ATOM 623 C CA . ASP A 1 86 ? 14.380 15.299 -32.488 1.00 58.31 86 ASP A CA 1
ATOM 624 C C . ASP A 1 86 ? 14.630 13.908 -33.095 1.00 58.31 86 ASP A C 1
ATOM 626 O O . ASP A 1 86 ? 14.613 13.730 -34.312 1.00 58.31 86 ASP A O 1
ATOM 630 N N . ILE A 1 87 ? 14.883 12.904 -32.250 1.00 61.16 87 ILE A N 1
ATOM 631 C CA . ILE A 1 87 ? 15.132 11.529 -32.670 1.00 61.16 87 ILE A CA 1
ATOM 632 C C . ILE A 1 87 ? 13.815 10.765 -32.596 1.00 61.16 87 ILE A C 1
ATOM 634 O O . ILE A 1 87 ? 13.372 10.353 -31.527 1.00 61.16 87 ILE A O 1
ATOM 638 N N . GLU A 1 88 ? 13.212 10.555 -33.767 1.00 50.97 88 GLU A N 1
ATOM 639 C CA . GLU A 1 88 ? 11.917 9.901 -34.019 1.00 50.97 88 GLU A CA 1
ATOM 640 C C . GLU A 1 88 ? 11.816 8.417 -33.590 1.00 50.97 88 GLU A C 1
ATOM 642 O O . GLU A 1 88 ? 10.977 7.674 -34.103 1.00 50.97 88 GLU A O 1
ATOM 647 N N . SER A 1 89 ? 12.614 7.927 -32.637 1.00 58.12 89 SER A N 1
ATOM 648 C CA . SER A 1 89 ? 12.313 6.632 -32.020 1.00 58.12 89 SER A CA 1
ATOM 649 C C . SER A 1 89 ? 11.255 6.812 -30.934 1.00 58.12 89 SER A C 1
ATOM 651 O O . SER A 1 89 ? 11.530 6.748 -29.736 1.00 58.12 89 SER A O 1
ATOM 653 N N . SER A 1 90 ? 10.009 6.997 -31.373 1.00 65.25 90 SER A N 1
ATOM 654 C CA . SER A 1 90 ? 8.823 6.925 -30.514 1.00 65.25 90 SER A CA 1
ATOM 655 C C . SER A 1 90 ? 8.568 5.513 -29.977 1.00 65.25 90 SER A C 1
ATOM 657 O O . SER A 1 90 ? 7.762 5.353 -29.068 1.00 65.25 90 SER A O 1
ATOM 659 N N . ARG A 1 91 ? 9.249 4.490 -30.515 1.00 88.38 91 ARG A N 1
ATOM 660 C CA . ARG A 1 91 ? 9.052 3.084 -30.150 1.00 88.38 91 ARG A CA 1
ATOM 661 C C . ARG A 1 91 ? 9.831 2.716 -28.895 1.00 88.38 91 ARG A C 1
ATOM 663 O O . ARG A 1 91 ? 11.022 3.003 -28.794 1.00 88.38 91 ARG A O 1
ATOM 670 N N . CYS A 1 92 ? 9.179 2.004 -27.985 1.00 94.75 92 CYS A N 1
ATOM 671 C CA . CYS A 1 92 ? 9.820 1.374 -26.838 1.00 94.75 92 CYS A CA 1
ATOM 672 C C . CYS A 1 92 ? 9.261 -0.032 -26.586 1.00 94.75 92 CYS A C 1
ATOM 674 O O . CYS A 1 92 ? 8.290 -0.461 -27.215 1.00 94.75 92 CYS A O 1
ATOM 676 N N . VAL A 1 93 ? 9.903 -0.765 -25.677 1.00 96.50 93 VAL A N 1
ATOM 677 C CA . VAL A 1 93 ? 9.515 -2.137 -25.319 1.00 96.50 93 VAL A CA 1
ATOM 678 C C . VAL A 1 93 ? 8.419 -2.174 -24.250 1.00 96.50 93 VAL A C 1
ATOM 680 O O . VAL A 1 93 ? 8.362 -1.306 -23.380 1.00 96.50 93 VAL A O 1
ATOM 683 N N . TRP A 1 94 ? 7.574 -3.210 -24.278 1.00 95.62 94 TRP A N 1
ATOM 684 C CA . TRP A 1 94 ? 6.631 -3.506 -23.191 1.00 95.62 94 TRP A CA 1
ATOM 685 C C . TRP A 1 94 ? 7.376 -4.168 -22.032 1.00 95.62 94 TRP A C 1
ATOM 687 O O . TRP A 1 94 ? 8.199 -5.052 -22.272 1.00 95.62 94 TRP A O 1
ATOM 697 N N . TRP A 1 95 ? 7.099 -3.772 -20.790 1.00 95.06 95 TRP A N 1
ATOM 698 C CA . TRP A 1 95 ? 7.775 -4.325 -19.614 1.00 95.06 95 TRP A CA 1
ATOM 699 C C . TRP A 1 95 ? 6.961 -5.474 -19.011 1.00 95.06 95 TRP A C 1
ATOM 701 O O . TRP A 1 95 ? 5.775 -5.324 -18.722 1.00 95.06 95 TRP A O 1
ATOM 711 N N . ASP A 1 96 ? 7.609 -6.611 -18.761 1.00 93.81 96 ASP A N 1
ATOM 712 C CA . ASP A 1 96 ? 7.067 -7.678 -17.917 1.00 93.81 96 ASP A CA 1
ATOM 713 C C . ASP A 1 96 ? 7.758 -7.629 -16.556 1.00 93.81 96 ASP A C 1
ATOM 715 O O . ASP A 1 96 ? 8.833 -8.185 -16.354 1.00 93.81 96 ASP A O 1
ATOM 719 N N . GLN A 1 97 ? 7.148 -6.905 -15.622 1.00 90.88 97 GLN A N 1
ATOM 720 C CA . GLN A 1 97 ? 7.713 -6.661 -14.292 1.00 90.88 97 GLN A CA 1
ATOM 721 C C . GLN A 1 97 ? 7.522 -7.833 -13.319 1.00 90.88 97 GLN A C 1
ATOM 723 O O . GLN A 1 97 ? 7.888 -7.729 -12.150 1.00 90.88 97 GLN A O 1
ATOM 728 N N . ARG A 1 98 ? 6.923 -8.938 -13.771 1.00 88.81 98 ARG A N 1
ATOM 729 C CA . ARG A 1 98 ? 6.742 -10.141 -12.960 1.00 88.81 98 ARG A CA 1
ATOM 730 C C . ARG A 1 98 ? 7.909 -11.089 -13.172 1.00 88.81 98 ARG A C 1
ATOM 732 O O . ARG A 1 98 ? 8.479 -11.168 -14.259 1.00 88.81 98 ARG A O 1
ATOM 739 N N . LEU A 1 99 ? 8.216 -11.860 -12.136 1.00 89.88 99 LEU A N 1
ATOM 740 C CA . LEU A 1 99 ? 9.172 -12.950 -12.249 1.00 89.88 99 LEU A CA 1
ATOM 741 C C . LEU A 1 99 ? 8.640 -13.988 -13.258 1.00 89.88 99 LEU A C 1
ATOM 743 O O . LEU A 1 99 ? 7.502 -14.447 -13.104 1.00 89.88 99 LEU A O 1
ATOM 747 N N . PRO A 1 100 ? 9.420 -14.376 -14.284 1.00 92.44 100 PRO A N 1
ATOM 748 C CA . PRO A 1 100 ? 9.021 -15.458 -15.174 1.00 92.44 100 PRO A CA 1
ATOM 749 C C . PRO A 1 100 ? 8.842 -16.769 -14.398 1.00 92.44 100 PRO A C 1
ATOM 751 O O . PRO A 1 100 ? 9.538 -17.031 -13.421 1.00 92.44 100 PRO A O 1
ATOM 754 N N . SER A 1 101 ? 7.936 -17.643 -14.837 1.00 90.44 101 SER A N 1
ATOM 755 C CA . SER A 1 101 ? 7.850 -18.987 -14.246 1.00 90.44 101 SER A CA 1
ATOM 756 C C . SER A 1 101 ? 9.092 -19.811 -14.619 1.00 90.44 101 SER A C 1
ATOM 758 O O . SER A 1 101 ? 9.522 -19.708 -15.775 1.00 90.44 101 SER A O 1
ATOM 760 N N . PRO A 1 102 ? 9.637 -20.661 -13.729 1.00 91.06 102 PRO A N 1
ATOM 761 C CA . PRO A 1 102 ? 10.740 -21.567 -14.061 1.00 91.06 102 PRO A CA 1
ATOM 762 C C . PRO A 1 102 ? 10.508 -22.341 -15.368 1.00 91.06 102 PRO A C 1
ATOM 764 O O . PRO A 1 102 ? 9.388 -22.764 -15.667 1.00 91.06 102 PRO A O 1
ATOM 767 N N . GLY A 1 103 ? 11.559 -22.466 -16.179 1.00 90.94 103 GLY A N 1
ATOM 768 C CA . GLY A 1 103 ? 11.527 -23.086 -17.505 1.00 90.94 103 GLY A CA 1
ATOM 769 C C . GLY A 1 103 ? 10.842 -22.253 -18.594 1.00 90.94 103 GLY A C 1
ATOM 770 O O . GLY A 1 103 ? 10.617 -22.752 -19.696 1.00 90.94 103 GLY A O 1
ATOM 771 N N . SER A 1 104 ? 10.464 -20.996 -18.328 1.00 93.00 104 SER A N 1
ATOM 772 C CA . SER A 1 104 ? 9.868 -20.148 -19.368 1.00 93.00 104 SER A CA 1
ATOM 773 C C . SER A 1 104 ? 10.877 -19.863 -20.487 1.00 93.00 104 SER A C 1
ATOM 775 O O . SER A 1 104 ? 12.027 -19.535 -20.187 1.00 93.00 104 SER A O 1
ATOM 777 N N . PRO A 1 105 ? 10.468 -19.973 -21.767 1.00 94.81 105 PRO A N 1
ATOM 778 C CA . PRO A 1 105 ? 11.332 -19.661 -22.894 1.00 94.81 105 PRO A CA 1
ATOM 779 C C . PRO A 1 105 ? 11.536 -18.148 -22.989 1.00 94.81 105 PRO A C 1
ATOM 781 O O . PRO A 1 105 ? 10.576 -17.370 -22.983 1.00 94.81 105 PRO A O 1
ATOM 784 N N . LEU A 1 106 ? 12.795 -17.740 -23.085 1.00 95.44 106 LEU A N 1
ATOM 785 C CA . LEU A 1 106 ? 13.207 -16.349 -23.180 1.00 95.44 106 LEU A CA 1
ATOM 786 C C . LEU A 1 106 ? 13.895 -16.086 -24.523 1.00 95.44 106 LEU A C 1
ATOM 788 O O . LEU A 1 106 ? 14.381 -16.997 -25.194 1.00 95.44 106 LEU A O 1
ATOM 792 N N . HIS A 1 107 ? 13.973 -14.815 -24.905 1.00 95.12 107 HIS A N 1
ATOM 793 C CA . HIS A 1 107 ? 14.727 -14.369 -26.070 1.00 95.12 107 HIS A CA 1
ATOM 794 C C . HIS A 1 107 ? 15.552 -13.132 -25.723 1.00 95.12 107 HIS A C 1
ATOM 796 O O . HIS A 1 107 ? 15.011 -12.056 -25.478 1.00 95.12 107 HIS A O 1
ATOM 802 N N . ALA A 1 108 ? 16.872 -13.290 -25.691 1.00 94.19 108 ALA A N 1
ATOM 803 C CA . ALA A 1 108 ? 17.815 -12.206 -25.449 1.00 94.19 108 ALA A CA 1
ATOM 804 C C . ALA A 1 108 ? 18.350 -11.690 -26.785 1.00 94.19 108 ALA A C 1
ATOM 806 O O . ALA A 1 108 ? 18.769 -12.486 -27.630 1.00 94.19 108 ALA A O 1
ATOM 807 N N . VAL A 1 109 ? 18.373 -10.372 -26.983 1.00 93.62 109 VAL A N 1
ATOM 808 C CA . VAL A 1 109 ? 18.894 -9.760 -28.215 1.00 93.62 109 VAL A CA 1
ATOM 809 C C . VAL A 1 109 ? 19.874 -8.647 -27.875 1.00 93.62 109 VAL A C 1
ATOM 811 O O . VAL A 1 109 ? 19.672 -7.891 -26.933 1.00 93.62 109 VAL A O 1
ATOM 814 N N . GLY A 1 110 ? 20.947 -8.536 -28.648 1.00 93.00 110 GLY A N 1
ATOM 815 C CA . GLY A 1 110 ? 21.963 -7.503 -28.480 1.00 93.00 110 GLY A CA 1
ATOM 816 C C . GLY A 1 110 ? 22.910 -7.462 -29.671 1.00 93.00 110 GLY A C 1
ATOM 817 O O . GLY A 1 110 ? 22.646 -8.069 -30.704 1.00 93.00 110 GLY A O 1
ATOM 818 N N . PHE A 1 111 ? 24.025 -6.758 -29.543 1.00 91.12 111 PHE A N 1
ATOM 819 C CA . PHE A 1 111 ? 25.064 -6.670 -30.562 1.00 91.12 111 PHE A CA 1
ATOM 820 C C . PHE A 1 111 ? 26.259 -7.536 -30.175 1.00 91.12 111 PHE A C 1
ATOM 822 O O . PHE A 1 111 ? 26.799 -7.402 -29.085 1.00 91.12 111 PHE A O 1
ATOM 829 N N . SER A 1 112 ? 26.718 -8.407 -31.069 1.00 85.44 112 SER A N 1
ATOM 830 C CA . SER A 1 112 ? 27.901 -9.236 -30.826 1.00 85.44 112 SER A CA 1
ATOM 831 C C . SER A 1 112 ? 28.759 -9.392 -32.079 1.00 85.44 112 SER A C 1
ATOM 833 O O . SER A 1 112 ? 28.305 -9.132 -33.192 1.00 85.44 112 SER A O 1
ATOM 835 N N . LYS A 1 113 ? 30.017 -9.804 -31.883 1.00 82.00 113 LYS A N 1
ATOM 836 C CA . LYS A 1 113 ? 31.010 -10.060 -32.939 1.00 82.00 113 LYS A CA 1
ATOM 837 C C . LYS A 1 113 ? 31.173 -11.542 -33.293 1.00 82.00 113 LYS A C 1
ATOM 839 O O . LYS A 1 113 ? 32.006 -11.856 -34.141 1.00 82.00 113 LYS A O 1
ATOM 844 N N . ILE A 1 114 ? 30.412 -12.440 -32.655 1.00 70.75 114 ILE A N 1
ATOM 845 C CA . ILE A 1 114 ? 30.598 -13.899 -32.785 1.00 70.75 114 ILE A CA 1
ATOM 846 C C . ILE A 1 114 ? 30.556 -14.379 -34.246 1.00 70.75 114 ILE A C 1
ATOM 848 O O . ILE A 1 114 ? 31.308 -15.276 -34.607 1.00 70.75 114 ILE A O 1
ATOM 852 N N . TYR A 1 115 ? 29.752 -13.752 -35.109 1.00 61.00 115 TYR A N 1
ATOM 853 C CA . TYR A 1 115 ? 29.545 -14.193 -36.495 1.00 61.00 115 TYR A CA 1
ATOM 854 C C . TYR A 1 115 ? 30.164 -13.257 -37.550 1.00 61.00 115 TYR A C 1
ATOM 856 O O . TYR A 1 115 ? 29.495 -12.893 -38.516 1.00 61.00 115 TYR A O 1
ATOM 864 N N . GLY A 1 116 ? 31.432 -12.853 -37.383 1.00 57.41 116 GLY A N 1
ATOM 865 C CA . GLY A 1 116 ? 32.186 -12.199 -38.472 1.00 57.41 116 GLY A CA 1
ATOM 866 C C . GLY A 1 116 ? 32.999 -10.950 -38.121 1.00 57.41 116 GLY A C 1
ATOM 867 O O . GLY A 1 116 ? 33.203 -10.111 -38.991 1.00 57.41 116 GLY A O 1
ATOM 868 N N . GLY A 1 117 ? 33.446 -10.779 -36.871 1.00 62.28 117 GLY A N 1
ATOM 869 C CA . GLY A 1 117 ? 34.389 -9.715 -36.473 1.00 62.28 117 GLY A CA 1
ATOM 870 C C . GLY A 1 117 ? 33.788 -8.303 -36.348 1.00 62.28 117 GLY A C 1
ATOM 871 O O . GLY A 1 117 ? 34.262 -7.500 -35.539 1.00 62.28 117 GLY A O 1
ATOM 872 N N . GLU A 1 118 ? 32.702 -8.016 -37.065 1.00 73.75 118 GLU A N 1
ATOM 873 C CA . GLU A 1 118 ? 31.885 -6.805 -36.935 1.00 73.75 118 GLU A CA 1
ATOM 874 C C . GLU A 1 118 ? 30.760 -6.977 -35.903 1.00 73.75 118 GLU A C 1
ATOM 876 O O . GLU A 1 118 ? 30.204 -8.061 -35.741 1.00 73.75 118 GLU A O 1
ATOM 881 N N . LEU A 1 119 ? 30.384 -5.890 -35.218 1.00 76.69 119 LEU A N 1
ATOM 882 C CA . LEU A 1 119 ? 29.227 -5.880 -34.313 1.00 76.69 119 LEU A CA 1
ATOM 883 C C . LEU A 1 119 ? 27.927 -5.946 -35.122 1.00 76.69 119 LEU A C 1
ATOM 885 O O . LEU A 1 119 ? 27.577 -4.984 -35.806 1.00 76.69 119 LEU A O 1
ATOM 889 N N . ARG A 1 120 ? 27.199 -7.058 -35.001 1.00 84.06 120 ARG A N 1
ATOM 890 C CA . ARG A 1 120 ? 25.888 -7.281 -35.629 1.00 84.06 120 ARG A CA 1
ATOM 891 C C . ARG A 1 120 ? 24.850 -7.660 -34.583 1.00 84.06 120 ARG A C 1
ATOM 893 O O . ARG A 1 120 ? 25.208 -8.144 -33.510 1.00 84.06 120 ARG A O 1
ATOM 900 N N . GLN A 1 121 ? 23.571 -7.439 -34.892 1.00 86.69 121 GLN A N 1
ATOM 901 C CA . GLN A 1 121 ? 22.492 -7.944 -34.043 1.00 86.69 121 GLN A CA 1
ATOM 902 C C . GLN A 1 121 ? 22.603 -9.470 -33.943 1.00 86.69 121 GLN A C 1
ATOM 904 O O . GLN A 1 121 ? 22.669 -10.168 -34.952 1.00 86.69 121 GLN A O 1
ATOM 909 N N . SER A 1 122 ? 22.638 -9.964 -32.715 1.00 87.06 122 SER A N 1
ATOM 910 C CA . SER A 1 122 ? 22.719 -11.368 -32.347 1.00 87.06 122 SER A CA 1
ATOM 911 C C . SER A 1 122 ? 21.625 -11.659 -31.333 1.00 87.06 122 SER A C 1
ATOM 913 O O . SER A 1 122 ? 21.248 -10.791 -30.542 1.00 87.06 122 SER A O 1
ATOM 915 N N . SER A 1 123 ? 21.117 -12.883 -31.348 1.00 89.81 123 SER A N 1
ATOM 916 C CA . SER A 1 123 ? 20.084 -13.330 -30.423 1.00 89.81 123 SER A CA 1
ATOM 917 C C . SER A 1 123 ? 20.447 -14.663 -29.793 1.00 89.81 123 SER A C 1
ATOM 919 O O . SER A 1 123 ? 21.042 -15.516 -30.449 1.00 89.81 123 SER A O 1
ATOM 921 N N . ALA A 1 124 ? 20.014 -14.860 -28.556 1.00 89.50 124 ALA A N 1
ATOM 922 C CA . ALA A 1 124 ? 20.044 -16.128 -27.847 1.00 89.50 124 ALA A CA 1
ATOM 923 C C . ALA A 1 124 ? 18.624 -16.468 -27.379 1.00 89.50 124 ALA A C 1
ATOM 925 O O . ALA A 1 124 ? 17.822 -15.573 -27.122 1.00 89.50 124 ALA A O 1
ATOM 926 N N . SER A 1 125 ? 18.312 -17.759 -27.268 1.00 91.25 125 SER A N 1
ATOM 927 C CA . SER A 1 125 ? 17.006 -18.228 -26.776 1.00 91.25 125 SER A CA 1
ATOM 928 C C . SER A 1 125 ? 17.193 -19.067 -25.509 1.00 91.25 125 SER A C 1
ATOM 930 O O . SER A 1 125 ? 17.160 -20.295 -25.601 1.00 91.25 125 SER A O 1
ATOM 932 N N . PRO A 1 126 ? 17.518 -18.433 -24.366 1.00 92.31 126 PRO A N 1
ATOM 933 C CA . PRO A 1 126 ? 17.711 -19.143 -23.111 1.00 92.31 126 PRO A CA 1
ATOM 934 C C . PRO A 1 126 ? 16.378 -19.545 -22.466 1.00 92.31 126 PRO A C 1
ATOM 936 O O . PRO A 1 126 ? 15.301 -19.107 -22.880 1.00 92.31 126 PRO A O 1
ATOM 939 N N . THR A 1 127 ? 16.454 -20.353 -21.415 1.00 93.44 127 THR A N 1
ATOM 940 C CA . THR A 1 127 ? 15.349 -20.594 -20.478 1.00 93.44 127 THR A CA 1
ATOM 941 C C . THR A 1 127 ? 15.552 -19.800 -19.196 1.00 93.44 127 THR A C 1
ATOM 943 O O . THR A 1 127 ? 16.672 -19.424 -18.856 1.00 93.44 127 THR A O 1
ATOM 946 N N . PHE A 1 128 ? 14.464 -19.507 -18.488 1.00 93.50 128 PHE A N 1
ATOM 947 C CA . PHE A 1 128 ? 14.554 -18.986 -17.129 1.00 93.50 128 PHE A CA 1
ATOM 948 C C . PHE A 1 128 ? 14.780 -20.129 -16.129 1.00 93.50 128 PHE A C 1
ATOM 950 O O . PHE A 1 128 ? 13.873 -20.936 -15.919 1.00 93.50 128 PHE A O 1
ATOM 957 N N . ASP A 1 129 ? 15.945 -20.162 -15.482 1.00 91.00 129 ASP A N 1
ATOM 958 C CA . ASP A 1 129 ? 16.359 -21.264 -14.595 1.00 91.00 129 ASP A CA 1
ATOM 959 C C . ASP A 1 129 ? 16.257 -20.909 -13.097 1.00 91.00 129 ASP A C 1
ATOM 961 O O . ASP A 1 129 ? 16.764 -21.627 -12.238 1.00 91.00 129 ASP A O 1
ATOM 965 N N . GLY A 1 130 ? 15.572 -19.810 -12.769 1.00 90.25 130 GLY A N 1
ATOM 966 C CA . GLY A 1 130 ? 15.420 -19.307 -11.404 1.00 90.25 130 GLY A CA 1
ATOM 967 C C . GLY A 1 130 ? 16.206 -18.022 -11.161 1.00 90.25 130 GLY A C 1
ATOM 968 O O . GLY A 1 130 ? 16.662 -17.359 -12.098 1.00 90.25 130 GLY A O 1
ATOM 969 N N . THR A 1 131 ? 16.330 -17.647 -9.891 1.00 90.62 131 THR A N 1
ATOM 970 C CA . THR A 1 131 ? 17.043 -16.438 -9.476 1.00 90.62 131 THR A CA 1
ATOM 971 C C . THR A 1 131 ? 18.358 -16.770 -8.786 1.00 90.62 131 THR A C 1
ATOM 973 O O . THR A 1 131 ? 18.554 -17.864 -8.258 1.00 90.62 131 THR A O 1
ATOM 976 N N . TYR A 1 132 ? 19.287 -15.822 -8.831 1.00 86.00 132 TYR A N 1
ATOM 977 C CA . TYR A 1 132 ? 20.549 -15.889 -8.109 1.00 86.00 132 TYR A CA 1
ATOM 978 C C . TYR A 1 132 ? 20.815 -14.540 -7.450 1.00 86.00 132 TYR A C 1
ATOM 980 O O . TYR A 1 132 ? 20.741 -13.508 -8.121 1.00 86.00 132 TYR A O 1
ATOM 988 N N . ASP A 1 133 ? 21.115 -14.556 -6.154 1.00 83.44 133 ASP A N 1
ATOM 989 C CA . ASP A 1 133 ? 21.418 -13.347 -5.397 1.00 83.44 133 ASP A CA 1
ATOM 990 C C . ASP A 1 133 ? 22.908 -12.992 -5.519 1.00 83.44 133 ASP A C 1
ATOM 992 O O . ASP A 1 133 ? 23.791 -13.787 -5.186 1.00 83.44 133 ASP A O 1
ATOM 996 N N . PHE A 1 134 ? 23.188 -11.803 -6.050 1.00 75.19 134 PHE A N 1
ATOM 997 C CA . PHE A 1 134 ? 24.528 -11.227 -6.157 1.00 75.19 134 PHE A CA 1
ATOM 998 C C . PHE A 1 134 ? 24.442 -9.735 -5.829 1.00 75.19 134 PHE A C 1
ATOM 1000 O O . PHE A 1 134 ? 24.372 -8.889 -6.727 1.00 75.19 134 PHE A O 1
ATOM 1007 N N . ASP A 1 135 ? 24.381 -9.436 -4.531 1.00 77.69 135 ASP A N 1
ATOM 1008 C CA . ASP A 1 135 ? 24.052 -8.109 -3.996 1.00 77.69 135 ASP A CA 1
ATOM 1009 C C . ASP A 1 135 ? 22.673 -7.600 -4.481 1.00 77.69 135 ASP A C 1
ATOM 1011 O O . ASP A 1 135 ? 22.429 -6.394 -4.563 1.00 77.69 135 ASP A O 1
ATOM 1015 N N . GLY A 1 136 ? 21.779 -8.529 -4.846 1.00 82.12 136 GLY A N 1
ATOM 1016 C CA . GLY A 1 136 ? 20.486 -8.291 -5.476 1.00 82.12 136 GLY A CA 1
ATOM 1017 C C . GLY A 1 136 ? 20.025 -9.456 -6.364 1.00 82.12 136 GLY A C 1
ATOM 1018 O O . GLY A 1 136 ? 20.824 -10.176 -6.970 1.00 82.12 136 GLY A O 1
ATOM 1019 N N . GLU A 1 137 ? 18.703 -9.620 -6.475 1.00 87.50 137 GLU A N 1
ATOM 1020 C CA . GLU A 1 137 ? 18.056 -10.715 -7.209 1.00 87.50 137 GLU A CA 1
ATOM 1021 C C . GLU A 1 137 ? 18.245 -10.577 -8.735 1.00 87.50 137 GLU A C 1
ATOM 1023 O O . GLU A 1 137 ? 17.692 -9.675 -9.368 1.00 87.50 137 GLU A O 1
ATOM 1028 N N . MET A 1 138 ? 19.000 -11.494 -9.350 1.00 90.56 138 MET A N 1
ATOM 1029 C CA . MET A 1 138 ? 19.189 -11.579 -10.805 1.00 90.56 138 MET A CA 1
ATOM 1030 C C . MET A 1 138 ? 18.508 -12.812 -11.404 1.00 90.56 138 MET A C 1
ATOM 1032 O O . MET A 1 138 ? 18.345 -13.834 -10.743 1.00 90.56 138 MET A O 1
ATOM 1036 N N . LEU A 1 139 ? 18.154 -12.738 -12.688 1.00 92.56 139 LEU A N 1
ATOM 1037 C CA . LEU A 1 139 ? 17.601 -13.851 -13.458 1.00 92.56 139 LEU A CA 1
ATOM 1038 C C . LEU A 1 139 ? 18.729 -14.736 -14.004 1.00 92.56 139 LEU A C 1
ATOM 1040 O O . LEU A 1 139 ? 19.660 -14.229 -14.636 1.00 92.56 139 LEU A O 1
ATOM 1044 N N . VAL A 1 140 ? 18.615 -16.051 -13.827 1.00 91.12 140 VAL A N 1
ATOM 1045 C CA . VAL A 1 140 ? 19.539 -17.033 -14.411 1.00 91.12 140 VAL A CA 1
ATOM 1046 C C . VAL A 1 140 ? 19.037 -17.452 -15.793 1.00 91.12 140 VAL A C 1
ATOM 1048 O O . VAL A 1 140 ? 17.904 -17.917 -15.939 1.00 91.12 140 VAL A O 1
ATOM 1051 N N . LEU A 1 141 ? 19.880 -17.271 -16.814 1.00 90.31 141 LEU A N 1
ATOM 1052 C CA . LEU A 1 141 ? 19.596 -17.625 -18.204 1.00 90.31 141 LEU A CA 1
ATOM 1053 C C . LEU A 1 141 ? 20.241 -18.973 -18.542 1.00 90.31 141 LEU A C 1
ATOM 1055 O O . LEU A 1 141 ? 21.449 -19.062 -18.763 1.00 90.31 141 LEU A O 1
ATOM 1059 N N . GLY A 1 142 ? 19.418 -20.014 -18.601 1.00 83.25 142 GLY A N 1
ATOM 1060 C CA . GLY A 1 142 ? 19.815 -21.386 -18.887 1.00 83.25 142 GLY A CA 1
ATOM 1061 C C . GLY A 1 142 ? 19.884 -21.747 -20.365 1.00 83.25 142 GLY A C 1
ATOM 1062 O O . GLY A 1 142 ? 19.379 -21.045 -21.243 1.00 83.25 142 GLY A O 1
ATOM 1063 N N . GLY A 1 143 ? 20.488 -22.901 -20.647 1.00 68.62 143 GLY A N 1
ATOM 1064 C CA . GLY A 1 143 ? 20.349 -23.603 -21.925 1.00 68.62 143 GLY A CA 1
ATOM 1065 C C . GLY A 1 143 ? 21.213 -23.110 -23.090 1.00 68.62 143 GLY A C 1
ATOM 1066 O O . GLY A 1 143 ? 21.407 -23.894 -24.018 1.00 68.62 143 GLY A O 1
ATOM 1067 N N . ARG A 1 144 ? 21.759 -21.879 -23.074 1.00 68.69 144 ARG A N 1
ATOM 1068 C CA . ARG A 1 144 ? 22.759 -21.382 -24.051 1.00 68.69 144 ARG A CA 1
ATOM 1069 C C . ARG A 1 144 ? 23.663 -20.279 -23.492 1.00 68.69 144 ARG A C 1
ATOM 1071 O O . ARG A 1 144 ? 23.238 -19.467 -22.675 1.00 68.69 144 ARG A O 1
ATOM 1078 N N . GLU A 1 145 ? 24.890 -20.215 -24.010 1.00 71.25 145 GLU A N 1
ATOM 1079 C CA . GLU A 1 145 ? 25.847 -19.144 -23.712 1.00 71.25 145 GLU A CA 1
ATOM 1080 C C . GLU A 1 145 ? 25.374 -17.795 -24.281 1.00 71.25 145 GLU A C 1
ATOM 1082 O O . GLU A 1 145 ? 24.898 -17.704 -25.419 1.00 71.25 145 GLU A O 1
ATOM 1087 N N . ILE A 1 146 ? 25.523 -16.732 -23.488 1.00 77.56 146 ILE A N 1
ATOM 1088 C CA . ILE A 1 146 ? 25.253 -15.358 -23.911 1.00 77.56 146 ILE A CA 1
ATOM 1089 C C . ILE A 1 146 ? 26.553 -14.710 -24.377 1.00 77.56 146 ILE A C 1
ATOM 1091 O O . ILE A 1 146 ? 27.507 -14.541 -23.620 1.00 77.56 146 ILE A O 1
ATOM 1095 N N . ALA A 1 147 ? 26.557 -14.293 -25.638 1.00 74.12 147 ALA A N 1
ATOM 1096 C CA . ALA A 1 147 ? 27.718 -13.733 -26.303 1.00 74.12 147 ALA A CA 1
ATOM 1097 C C . ALA A 1 147 ? 28.211 -12.411 -25.692 1.00 74.12 147 ALA A C 1
ATOM 1099 O O . ALA A 1 147 ? 27.425 -11.510 -25.381 1.00 74.12 147 ALA A O 1
ATOM 1100 N N . ALA A 1 148 ? 29.533 -12.216 -25.671 1.00 74.88 148 ALA A N 1
ATOM 1101 C CA . ALA A 1 148 ? 30.122 -10.915 -25.365 1.00 74.88 148 ALA A CA 1
ATOM 1102 C C . ALA A 1 148 ? 29.589 -9.815 -26.314 1.00 74.88 148 ALA A C 1
ATOM 1104 O O . ALA A 1 148 ? 29.459 -10.022 -27.526 1.00 74.88 148 ALA A O 1
ATOM 1105 N N . GLY A 1 149 ? 29.292 -8.639 -25.750 1.00 75.31 149 GLY A N 1
ATOM 1106 C CA . GLY A 1 149 ? 28.674 -7.495 -26.441 1.00 75.31 149 GLY A CA 1
ATOM 1107 C C . GLY A 1 149 ? 27.150 -7.399 -26.271 1.00 75.31 149 GLY A C 1
ATOM 1108 O O . GLY A 1 149 ? 26.590 -6.306 -26.388 1.00 75.31 149 GLY A O 1
ATOM 1109 N N . MET A 1 150 ? 26.480 -8.501 -25.907 1.00 87.62 150 MET A N 1
ATOM 1110 C CA . MET A 1 150 ? 25.032 -8.499 -25.656 1.00 87.62 150 MET A CA 1
ATOM 1111 C C . MET A 1 150 ? 24.640 -7.808 -24.341 1.00 87.62 150 MET A C 1
ATOM 1113 O O . MET A 1 150 ? 23.460 -7.530 -24.144 1.00 87.62 150 MET A O 1
ATOM 1117 N N . SER A 1 151 ? 25.606 -7.493 -23.467 1.00 91.31 151 SER A N 1
ATOM 1118 C CA . SER A 1 151 ? 25.370 -6.753 -22.221 1.00 91.31 151 SER A CA 1
ATOM 1119 C C . SER A 1 151 ? 24.594 -5.458 -22.470 1.00 91.31 151 SER A C 1
ATOM 1121 O O . SER A 1 151 ? 24.945 -4.681 -23.363 1.00 91.31 151 SER A O 1
ATOM 1123 N N . GLY A 1 152 ? 23.549 -5.242 -21.676 1.00 94.06 152 GLY A N 1
ATOM 1124 C CA . GLY A 1 152 ? 22.611 -4.127 -21.800 1.00 94.06 152 GLY A CA 1
ATOM 1125 C C . GLY A 1 152 ? 21.457 -4.372 -22.782 1.00 94.06 152 GLY A C 1
ATOM 1126 O O . GLY A 1 152 ? 20.563 -3.539 -22.889 1.00 94.06 152 GLY A O 1
ATOM 1127 N N . GLY A 1 153 ? 21.446 -5.502 -23.495 1.00 95.56 153 GLY A N 1
ATOM 1128 C CA . GLY A 1 153 ? 20.364 -5.882 -24.404 1.00 95.56 153 GLY A CA 1
ATOM 1129 C C . GLY A 1 153 ? 19.134 -6.435 -23.665 1.00 95.56 153 GLY A C 1
ATOM 1130 O O . GLY A 1 153 ? 19.287 -7.039 -22.603 1.00 95.56 153 GLY A O 1
ATOM 1131 N N . PRO A 1 154 ? 17.915 -6.272 -24.197 1.00 97.25 154 PRO A N 1
ATOM 1132 C CA . PRO A 1 154 ? 16.687 -6.732 -23.555 1.00 97.25 154 PRO A CA 1
ATOM 1133 C C . PRO A 1 154 ? 16.555 -8.262 -23.571 1.00 97.25 154 PRO A C 1
ATOM 1135 O O . PRO A 1 154 ? 16.955 -8.932 -24.528 1.00 97.25 154 PRO A O 1
ATOM 1138 N N . VAL A 1 155 ? 15.921 -8.796 -22.528 1.00 97.19 155 VAL A N 1
ATOM 1139 C CA . VAL A 1 155 ? 15.493 -10.195 -22.407 1.00 97.19 155 VAL A CA 1
ATOM 1140 C C . VAL A 1 155 ? 13.969 -10.244 -22.431 1.00 97.19 155 VAL A C 1
ATOM 1142 O O . VAL A 1 155 ? 13.306 -9.762 -21.516 1.00 97.19 155 VAL A O 1
ATOM 1145 N N . LEU A 1 156 ? 13.417 -10.812 -23.499 1.00 97.56 156 LEU A N 1
ATOM 1146 C CA . LEU A 1 156 ? 11.985 -10.961 -23.744 1.00 97.56 156 LEU A CA 1
ATOM 1147 C C . LEU A 1 156 ? 11.470 -12.278 -23.157 1.00 97.56 156 LEU A C 1
ATOM 1149 O O . LEU A 1 156 ? 12.024 -13.338 -23.445 1.00 97.56 156 LEU A O 1
ATOM 1153 N N . ASN A 1 157 ? 10.373 -12.226 -22.408 1.00 96.38 157 ASN A N 1
ATOM 1154 C CA . ASN A 1 157 ? 9.618 -13.402 -21.997 1.00 96.38 157 ASN A CA 1
ATOM 1155 C C . ASN A 1 157 ? 8.641 -13.799 -23.112 1.00 96.38 157 ASN A C 1
ATOM 1157 O O . ASN A 1 157 ? 7.656 -13.105 -23.367 1.00 96.38 157 ASN A O 1
ATOM 1161 N N . LEU A 1 158 ? 8.888 -14.931 -23.776 1.00 95.00 158 LEU A N 1
ATOM 1162 C CA . LEU A 1 158 ? 8.087 -15.355 -24.930 1.00 95.00 158 LEU A CA 1
ATOM 1163 C C . LEU A 1 158 ? 6.679 -15.835 -24.547 1.00 95.00 158 LEU A C 1
ATOM 1165 O O . LEU A 1 158 ? 5.846 -16.003 -25.431 1.00 95.00 158 LEU A O 1
ATOM 1169 N N . LYS A 1 159 ? 6.386 -16.036 -23.253 1.00 93.06 159 LYS A N 1
ATOM 1170 C CA . LYS A 1 159 ? 5.024 -16.346 -22.786 1.00 93.06 159 LYS A CA 1
ATOM 1171 C C . LYS A 1 159 ? 4.144 -15.108 -22.638 1.00 93.06 159 LYS A C 1
ATOM 1173 O O . LYS A 1 159 ? 2.935 -15.215 -22.799 1.00 93.06 159 LYS A O 1
ATOM 1178 N N . THR A 1 160 ? 4.725 -13.964 -22.283 1.00 91.88 160 THR A N 1
ATOM 1179 C CA . THR A 1 160 ? 3.975 -12.723 -22.012 1.00 91.88 160 THR A CA 1
ATOM 1180 C C . THR A 1 160 ? 4.142 -11.687 -23.115 1.00 91.88 160 THR A C 1
ATOM 1182 O O . THR A 1 160 ? 3.332 -10.772 -23.222 1.00 91.88 160 THR A O 1
ATOM 1185 N N . GLY A 1 161 ? 5.195 -11.805 -23.926 1.00 94.69 161 GLY A N 1
ATOM 1186 C CA . GLY A 1 161 ? 5.546 -10.811 -24.931 1.00 94.69 161 GLY A CA 1
ATOM 1187 C C . GLY A 1 161 ? 6.177 -9.542 -24.355 1.00 94.69 161 GLY A C 1
ATOM 1188 O O . GLY A 1 161 ? 6.332 -8.573 -25.093 1.00 94.69 161 GLY A O 1
ATOM 1189 N N . GLY A 1 162 ? 6.532 -9.512 -23.066 1.00 95.88 162 GLY A N 1
ATOM 1190 C CA . GLY A 1 162 ? 7.182 -8.366 -22.421 1.00 95.88 162 GLY A CA 1
ATOM 1191 C C . GLY A 1 162 ? 8.649 -8.612 -22.082 1.00 95.88 162 GLY A C 1
ATOM 1192 O O . GLY A 1 162 ? 9.085 -9.746 -21.889 1.00 95.88 162 GLY A O 1
ATOM 1193 N N . VAL A 1 163 ? 9.430 -7.537 -22.027 1.00 97.88 163 VAL A N 1
ATOM 1194 C CA . VAL A 1 163 ? 10.831 -7.554 -21.600 1.00 97.88 163 VAL A CA 1
ATOM 1195 C C . VAL A 1 163 ? 10.879 -7.682 -20.083 1.00 97.88 163 VAL A C 1
ATOM 1197 O O . VAL A 1 163 ? 10.407 -6.795 -19.376 1.00 97.88 163 VAL A O 1
ATOM 1200 N N . CYS A 1 164 ? 11.440 -8.785 -19.591 1.00 97.12 164 CYS A N 1
ATOM 1201 C CA . CYS A 1 164 ? 11.536 -9.098 -18.165 1.00 97.12 164 CYS A CA 1
ATOM 1202 C C . CYS A 1 164 ? 12.923 -8.815 -17.575 1.00 97.12 164 CYS A C 1
ATOM 1204 O O . CYS A 1 164 ? 13.090 -8.846 -16.358 1.00 97.12 164 CYS A O 1
ATOM 1206 N N . GLY A 1 165 ? 13.926 -8.524 -18.408 1.00 96.88 165 GLY A N 1
ATOM 1207 C CA . GLY A 1 165 ? 15.267 -8.221 -17.921 1.00 96.88 165 GLY A CA 1
ATOM 1208 C C . GLY A 1 165 ? 16.201 -7.577 -18.937 1.00 96.88 165 GLY A C 1
ATOM 1209 O O . GLY A 1 165 ? 15.865 -7.380 -20.104 1.00 96.88 165 GLY A O 1
ATOM 1210 N N . VAL A 1 166 ? 17.398 -7.265 -18.456 1.00 96.88 166 VAL A N 1
ATOM 1211 C CA . VAL A 1 166 ? 18.515 -6.651 -19.165 1.00 96.88 166 VAL A CA 1
ATOM 1212 C C . VAL A 1 166 ? 19.705 -7.594 -19.061 1.00 96.88 166 VAL A C 1
ATOM 1214 O O . VAL A 1 166 ? 20.154 -7.947 -17.975 1.00 96.88 166 VAL A O 1
ATOM 1217 N N . THR A 1 167 ? 20.207 -8.030 -20.204 1.00 94.00 167 THR A N 1
ATOM 1218 C CA . THR A 1 167 ? 21.272 -9.024 -20.321 1.00 94.00 167 THR A CA 1
ATOM 1219 C C . THR A 1 167 ? 22.547 -8.540 -19.633 1.00 94.00 167 THR A C 1
ATOM 1221 O O . THR A 1 167 ? 23.025 -7.441 -19.917 1.00 94.00 167 THR A O 1
ATOM 1224 N N . LYS A 1 168 ? 23.141 -9.392 -18.793 1.00 87.94 168 LYS A N 1
ATOM 1225 C CA . LYS A 1 168 ? 24.411 -9.165 -18.100 1.00 87.94 168 LYS A CA 1
ATOM 1226 C C . LYS A 1 168 ? 25.298 -10.400 -18.252 1.00 87.94 168 LYS A C 1
ATOM 1228 O O . LYS A 1 168 ? 25.007 -11.473 -17.737 1.00 87.94 168 LYS A O 1
ATOM 1233 N N . VAL A 1 169 ? 26.409 -10.260 -18.964 1.00 73.94 169 VAL A N 1
ATOM 1234 C CA . VAL A 1 169 ? 27.360 -11.367 -19.135 1.00 73.94 169 VAL A CA 1
ATOM 1235 C C . VAL A 1 169 ? 28.311 -11.402 -17.937 1.00 73.94 169 VAL A C 1
ATOM 1237 O O . VAL A 1 169 ? 29.031 -10.428 -17.716 1.00 73.94 169 VAL A O 1
ATOM 1240 N N . SER A 1 170 ? 28.354 -12.504 -17.180 1.00 62.31 170 SER A N 1
ATOM 1241 C CA . SER A 1 170 ? 29.448 -12.766 -16.236 1.00 62.31 170 SER A CA 1
ATOM 1242 C C . SER A 1 170 ? 30.515 -13.620 -16.926 1.00 62.31 170 SER A C 1
ATOM 1244 O O . SER A 1 170 ? 30.215 -14.563 -17.653 1.00 62.31 170 SER A O 1
ATOM 1246 N N . ARG A 1 171 ? 31.788 -13.260 -16.747 1.00 52.19 171 ARG A N 1
ATOM 1247 C CA . ARG A 1 171 ? 32.925 -14.076 -17.189 1.00 52.19 171 ARG A CA 1
ATOM 1248 C C . ARG A 1 171 ? 33.383 -14.929 -16.010 1.00 52.19 171 ARG A C 1
ATOM 1250 O O . ARG A 1 171 ? 34.322 -14.544 -15.321 1.00 52.19 171 ARG A O 1
ATOM 1257 N N . GLN A 1 172 ? 32.722 -16.052 -15.756 1.00 50.00 172 GLN A N 1
ATOM 1258 C CA . GLN A 1 172 ? 33.355 -17.147 -15.021 1.00 50.00 172 GLN A CA 1
ATOM 1259 C C . GLN A 1 172 ? 33.707 -18.234 -16.032 1.00 50.00 172 GLN A C 1
ATOM 1261 O O . GLN A 1 172 ? 32.834 -18.901 -16.576 1.00 50.00 172 GLN A O 1
ATOM 1266 N N . GLN A 1 173 ? 35.003 -18.340 -16.336 1.00 42.06 173 GLN A N 1
ATOM 1267 C CA . GLN A 1 173 ? 35.558 -19.530 -16.974 1.00 42.06 173 GLN A CA 1
ATOM 1268 C C . GLN A 1 173 ? 35.307 -20.696 -16.000 1.00 42.06 173 GLN A C 1
ATOM 1270 O O . GLN A 1 173 ? 35.619 -20.554 -14.822 1.00 42.06 173 GLN A O 1
ATOM 1275 N N . ASP A 1 174 ? 34.701 -21.783 -16.480 1.00 43.41 174 ASP A N 1
ATOM 1276 C CA . ASP A 1 174 ? 34.451 -23.054 -15.769 1.00 43.41 174 ASP A CA 1
ATOM 1277 C C . ASP A 1 174 ? 33.157 -23.227 -14.945 1.00 43.41 174 ASP A C 1
ATOM 1279 O O . ASP A 1 174 ? 33.105 -24.093 -14.073 1.00 43.41 174 ASP A O 1
ATOM 1283 N N . SER A 1 175 ? 32.062 -22.513 -15.237 1.00 46.41 175 SER A N 1
ATOM 1284 C CA . SER A 1 175 ? 30.740 -22.924 -14.720 1.00 46.41 175 SER A CA 1
ATOM 1285 C C . SER A 1 175 ? 29.772 -23.296 -15.841 1.00 46.41 175 SER A C 1
ATOM 1287 O O . SER A 1 175 ? 29.532 -22.476 -16.721 1.00 46.41 175 SER A O 1
ATOM 1289 N N . ASP A 1 176 ? 29.123 -24.462 -15.745 1.00 47.84 176 ASP A N 1
ATOM 1290 C CA . ASP A 1 176 ? 27.992 -24.911 -16.592 1.00 47.84 176 ASP A CA 1
ATOM 1291 C C . ASP A 1 176 ? 26.753 -23.981 -16.534 1.00 47.84 176 ASP A C 1
ATOM 1293 O O . ASP A 1 176 ? 25.691 -24.281 -17.083 1.00 47.84 176 ASP A O 1
ATOM 1297 N N . ARG A 1 177 ? 26.851 -22.854 -15.822 1.00 52.66 177 ARG A N 1
ATOM 1298 C CA . ARG A 1 177 ? 25.782 -21.883 -15.603 1.00 52.66 177 ARG A CA 1
ATOM 1299 C C . ARG A 1 177 ? 25.844 -20.838 -16.716 1.00 52.66 177 ARG A C 1
ATOM 1301 O O . ARG A 1 177 ? 26.887 -20.232 -16.936 1.00 52.66 177 ARG A O 1
ATOM 1308 N N . GLY A 1 178 ? 24.735 -20.671 -17.438 1.00 63.56 178 GLY A N 1
ATOM 1309 C CA . GLY A 1 178 ? 24.617 -19.728 -18.553 1.00 63.56 178 GLY A CA 1
ATOM 1310 C C . GLY A 1 178 ? 24.682 -18.250 -18.132 1.00 63.56 178 GLY A C 1
ATOM 1311 O O . GLY A 1 178 ? 25.237 -17.891 -17.098 1.00 63.56 178 GLY A O 1
ATOM 1312 N N . GLY A 1 179 ? 24.146 -17.353 -18.963 1.00 82.25 179 GLY A N 1
ATOM 1313 C CA . GLY A 1 179 ? 24.204 -15.908 -18.705 1.00 82.25 179 GLY A CA 1
ATOM 1314 C C . GLY A 1 179 ? 23.347 -15.449 -17.518 1.00 82.25 179 GLY A C 1
ATOM 1315 O O . GLY A 1 179 ? 22.486 -16.175 -17.027 1.00 82.25 179 GLY A O 1
ATOM 1316 N N . LEU A 1 180 ? 23.536 -14.201 -17.089 1.00 89.38 180 LEU A N 1
ATOM 1317 C CA . LEU A 1 180 ? 22.667 -13.544 -16.112 1.00 89.38 180 LEU A CA 1
ATOM 1318 C C . LEU A 1 180 ? 21.858 -12.435 -16.793 1.00 89.38 180 LEU A C 1
ATOM 1320 O O . LEU A 1 180 ? 22.232 -11.904 -17.842 1.00 89.38 180 LEU A O 1
ATOM 1324 N N . ALA A 1 181 ? 20.742 -12.053 -16.189 1.00 93.25 181 ALA A N 1
ATOM 1325 C CA . ALA A 1 181 ? 20.043 -10.829 -16.542 1.00 93.25 181 ALA A CA 1
ATOM 1326 C C . ALA A 1 181 ? 19.577 -10.088 -15.296 1.00 93.25 181 ALA A C 1
ATOM 1328 O O . ALA A 1 181 ? 19.110 -10.677 -14.326 1.00 93.25 181 ALA A O 1
ATOM 1329 N N . ILE A 1 182 ? 19.695 -8.770 -15.345 1.00 95.19 182 ILE A N 1
ATOM 1330 C CA . ILE A 1 182 ? 19.156 -7.873 -14.336 1.00 95.19 182 ILE A CA 1
ATOM 1331 C C . ILE A 1 182 ? 17.656 -7.767 -14.611 1.00 95.19 182 ILE A C 1
ATOM 1333 O O . ILE A 1 182 ? 17.286 -7.430 -15.737 1.00 95.19 182 ILE A O 1
ATOM 1337 N N . PRO A 1 183 ? 16.769 -8.069 -13.661 1.00 95.56 183 PRO A N 1
ATOM 1338 C CA . PRO A 1 183 ? 15.345 -7.997 -13.928 1.00 95.56 183 PRO A CA 1
ATOM 1339 C C . PRO A 1 183 ? 14.893 -6.558 -14.199 1.00 95.56 183 PRO A C 1
ATOM 1341 O O . PRO A 1 183 ? 15.436 -5.607 -13.641 1.00 95.56 183 PRO A O 1
ATOM 1344 N N . ILE A 1 184 ? 13.872 -6.379 -15.039 1.00 95.94 184 ILE A N 1
ATOM 1345 C CA . ILE A 1 184 ? 13.445 -5.039 -15.477 1.00 95.94 184 ILE A CA 1
ATOM 1346 C C . ILE A 1 184 ? 12.942 -4.173 -14.309 1.00 95.94 184 ILE A C 1
ATOM 1348 O O . ILE A 1 184 ? 13.122 -2.957 -14.317 1.00 95.94 184 ILE A O 1
ATOM 1352 N N . TRP A 1 185 ? 12.389 -4.794 -13.258 1.00 92.88 185 TRP A N 1
ATOM 1353 C CA . TRP A 1 185 ? 11.962 -4.089 -12.044 1.00 92.88 185 TRP A CA 1
ATOM 1354 C C . TRP A 1 185 ? 13.125 -3.461 -11.264 1.00 92.88 185 TRP A C 1
ATOM 1356 O O . TRP A 1 185 ? 12.890 -2.561 -10.463 1.00 92.88 185 TRP A O 1
ATOM 1366 N N . ALA A 1 186 ? 14.376 -3.870 -11.510 1.00 94.31 186 ALA A N 1
ATOM 1367 C CA . ALA A 1 186 ? 15.559 -3.252 -10.909 1.00 94.31 186 ALA A CA 1
ATOM 1368 C C . ALA A 1 186 ? 15.747 -1.784 -11.333 1.00 94.31 186 ALA A C 1
ATOM 1370 O O . ALA A 1 186 ? 16.490 -1.046 -10.690 1.00 94.31 186 ALA A O 1
ATOM 1371 N N . LEU A 1 187 ? 15.038 -1.316 -12.369 1.00 94.44 187 LEU A N 1
ATOM 1372 C CA . LEU A 1 187 ? 14.978 0.108 -12.710 1.00 94.44 187 LEU A CA 1
ATOM 1373 C C . LEU A 1 187 ? 14.382 0.966 -11.579 1.00 94.44 187 LEU A C 1
ATOM 1375 O O . LEU A 1 187 ? 14.646 2.165 -11.550 1.00 94.44 187 LEU A O 1
ATOM 1379 N N . ARG A 1 188 ? 13.657 0.374 -10.615 1.00 91.75 188 ARG A N 1
ATOM 1380 C CA . ARG A 1 188 ? 13.216 1.056 -9.381 1.00 91.75 188 ARG A CA 1
ATOM 1381 C C . ARG A 1 188 ? 14.367 1.484 -8.471 1.00 91.75 188 ARG A C 1
ATOM 1383 O O . ARG A 1 188 ? 14.159 2.325 -7.611 1.00 91.75 188 ARG A O 1
ATOM 1390 N N . SER A 1 189 ? 15.562 0.917 -8.648 1.00 85.50 189 SER A N 1
ATOM 1391 C CA . SER A 1 189 ? 16.768 1.340 -7.929 1.00 85.50 189 SER A CA 1
ATOM 1392 C C . SER A 1 189 ? 17.359 2.651 -8.464 1.00 85.50 189 SER A C 1
ATOM 1394 O O . SER A 1 189 ? 18.298 3.177 -7.867 1.00 85.50 189 SER A O 1
ATOM 1396 N N . ALA A 1 190 ? 16.853 3.173 -9.589 1.00 84.12 190 ALA A N 1
ATOM 1397 C CA . ALA A 1 190 ? 17.070 4.570 -9.951 1.00 84.12 190 ALA A CA 1
ATOM 1398 C C . ALA A 1 190 ? 16.333 5.495 -8.969 1.00 84.12 190 ALA A C 1
ATOM 1400 O O . ALA A 1 190 ? 15.564 5.039 -8.123 1.00 84.12 190 ALA A O 1
ATOM 1401 N N . ASP A 1 191 ? 16.544 6.807 -9.070 1.00 89.69 191 ASP A N 1
ATOM 1402 C CA . ASP A 1 191 ? 15.731 7.723 -8.278 1.00 89.69 191 ASP A CA 1
ATOM 1403 C C . ASP A 1 191 ? 14.230 7.579 -8.646 1.00 89.69 191 ASP A C 1
ATOM 1405 O O . ASP A 1 191 ? 13.892 7.307 -9.809 1.00 89.69 191 ASP A O 1
ATOM 1409 N N . PRO A 1 192 ? 13.305 7.741 -7.676 1.00 93.06 192 PRO A N 1
ATOM 1410 C CA . PRO A 1 192 ? 11.877 7.521 -7.908 1.00 93.06 192 PRO A CA 1
ATOM 1411 C C . PRO A 1 192 ? 11.270 8.381 -9.023 1.00 93.06 192 PRO A C 1
ATOM 1413 O O . PRO A 1 192 ? 10.300 7.970 -9.659 1.00 93.06 192 PRO A O 1
ATOM 1416 N N . GLU A 1 193 ? 11.807 9.579 -9.266 1.00 94.75 193 GLU A N 1
ATOM 1417 C CA . GLU A 1 193 ? 11.305 10.479 -10.303 1.00 94.75 193 GLU A CA 1
ATOM 1418 C C . GLU A 1 193 ? 11.650 9.952 -11.700 1.00 94.75 193 GLU A C 1
ATOM 1420 O O . GLU A 1 193 ? 10.772 9.842 -12.560 1.00 94.75 193 GLU A O 1
ATOM 1425 N N . LEU A 1 194 ? 12.899 9.540 -11.916 1.00 95.75 194 LEU A N 1
ATOM 1426 C CA . LEU A 1 194 ? 13.337 8.948 -13.173 1.00 95.75 194 LEU A CA 1
ATOM 1427 C C . LEU A 1 194 ? 12.637 7.615 -13.462 1.00 95.75 194 LEU A C 1
ATOM 1429 O O . LEU A 1 194 ? 12.234 7.375 -14.605 1.00 95.75 194 LEU A O 1
ATOM 1433 N N . TYR A 1 195 ? 12.426 6.776 -12.444 1.00 96.62 195 TYR A N 1
ATOM 1434 C CA . TYR A 1 195 ? 11.631 5.555 -12.599 1.00 96.62 195 TYR A CA 1
ATOM 1435 C C . TYR A 1 195 ? 10.205 5.866 -13.075 1.00 96.62 195 TYR A C 1
ATOM 1437 O O . TYR A 1 195 ? 9.736 5.279 -14.054 1.00 96.62 195 TYR A O 1
ATOM 1445 N N . ARG A 1 196 ? 9.533 6.845 -12.450 1.00 96.75 196 ARG A N 1
ATOM 1446 C CA . ARG A 1 196 ? 8.191 7.284 -12.869 1.00 96.75 196 ARG A CA 1
ATOM 1447 C C . ARG A 1 196 ? 8.178 7.808 -14.298 1.00 96.75 196 ARG A C 1
ATOM 1449 O O . ARG A 1 196 ? 7.251 7.496 -15.042 1.00 96.75 196 ARG A O 1
ATOM 1456 N N . ARG A 1 197 ? 9.202 8.565 -14.711 1.00 95.69 197 ARG A N 1
ATOM 1457 C CA . ARG A 1 197 ? 9.338 9.030 -16.102 1.00 95.69 197 ARG A CA 1
ATOM 1458 C C . ARG A 1 197 ? 9.392 7.860 -17.089 1.00 95.69 197 ARG A C 1
ATOM 1460 O O . ARG A 1 197 ? 8.706 7.916 -18.108 1.00 95.69 197 ARG A O 1
ATOM 1467 N N . LEU A 1 198 ? 10.160 6.812 -16.781 1.00 96.12 198 LEU A N 1
ATOM 1468 C CA . LEU A 1 198 ? 10.258 5.604 -17.606 1.00 96.12 198 LEU A CA 1
ATOM 1469 C C . LEU A 1 198 ? 8.920 4.861 -17.693 1.00 96.12 198 LEU A C 1
ATOM 1471 O O . LEU A 1 198 ? 8.383 4.705 -18.789 1.00 96.12 198 LEU A O 1
ATOM 1475 N N . ILE A 1 199 ? 8.373 4.432 -16.552 1.00 96.75 199 ILE A N 1
ATOM 1476 C CA . ILE A 1 199 ? 7.184 3.570 -16.533 1.00 96.75 199 ILE A CA 1
ATOM 1477 C C . ILE A 1 199 ? 5.955 4.284 -17.104 1.00 96.75 199 ILE A C 1
ATOM 1479 O O . ILE A 1 199 ? 5.263 3.732 -17.952 1.00 96.75 199 ILE A O 1
ATOM 1483 N N . ARG A 1 200 ? 5.751 5.568 -16.774 1.00 97.00 200 ARG A N 1
ATOM 1484 C CA . ARG A 1 200 ? 4.642 6.356 -17.332 1.00 97.00 200 ARG A CA 1
ATOM 1485 C C . ARG A 1 200 ? 4.833 6.657 -18.813 1.00 97.00 200 ARG A C 1
ATOM 1487 O O . ARG A 1 200 ? 3.865 6.655 -19.566 1.00 97.00 200 ARG A O 1
ATOM 1494 N N . GLY A 1 201 ? 6.066 6.914 -19.258 1.00 95.69 201 GLY A N 1
ATOM 1495 C CA . GLY A 1 201 ? 6.364 7.100 -20.681 1.00 95.69 201 GLY A CA 1
ATOM 1496 C C . GLY A 1 201 ? 6.041 5.851 -21.502 1.00 95.69 201 GLY A C 1
ATOM 1497 O O . GLY A 1 201 ? 5.447 5.945 -22.576 1.00 95.69 201 GLY A O 1
ATOM 1498 N N . GLN A 1 202 ? 6.384 4.684 -20.962 1.00 95.38 202 GLN A N 1
ATOM 1499 C CA . GLN A 1 202 ? 6.062 3.387 -21.538 1.00 95.38 202 GLN A CA 1
ATOM 1500 C C . GLN A 1 202 ? 4.546 3.115 -21.521 1.00 95.38 202 GLN A C 1
ATOM 1502 O O . GLN A 1 202 ? 3.989 2.747 -22.555 1.00 95.38 202 GLN A O 1
ATOM 1507 N N . ASP A 1 203 ? 3.856 3.380 -20.413 1.00 97.00 203 ASP A N 1
ATOM 1508 C CA . ASP A 1 203 ? 2.403 3.205 -20.296 1.00 97.00 203 ASP A CA 1
ATOM 1509 C C . ASP A 1 203 ? 1.613 4.073 -21.289 1.00 97.00 203 ASP A C 1
ATOM 1511 O O . ASP A 1 203 ? 0.705 3.568 -21.954 1.00 97.00 203 ASP A O 1
ATOM 1515 N N . ARG A 1 204 ? 1.992 5.347 -21.478 1.00 95.50 204 ARG A N 1
ATOM 1516 C CA . ARG A 1 204 ? 1.382 6.216 -22.506 1.00 95.50 204 ARG A CA 1
ATOM 1517 C C . ARG A 1 204 ? 1.540 5.642 -23.905 1.00 95.50 204 ARG A C 1
ATOM 1519 O O . ARG A 1 204 ? 0.569 5.573 -24.659 1.00 95.50 204 ARG A O 1
ATOM 1526 N N . TYR A 1 205 ? 2.757 5.219 -24.250 1.00 95.19 205 TYR A N 1
ATOM 1527 C CA . TYR A 1 205 ? 3.045 4.653 -25.564 1.00 95.19 205 TYR A CA 1
ATOM 1528 C C . TYR A 1 205 ? 2.183 3.408 -25.823 1.00 95.19 205 TYR A C 1
ATOM 1530 O O . TYR A 1 205 ? 1.492 3.325 -26.841 1.00 95.19 205 TYR A O 1
ATOM 1538 N N . PHE A 1 206 ? 2.122 2.482 -24.865 1.00 94.75 206 PHE A N 1
ATOM 1539 C CA . PHE A 1 206 ? 1.342 1.248 -24.989 1.00 94.75 206 PHE A CA 1
ATOM 1540 C C . PHE A 1 206 ? -0.175 1.416 -24.804 1.00 94.75 206 PHE A C 1
ATOM 1542 O O . PHE A 1 206 ? -0.937 0.503 -25.133 1.00 94.75 206 PHE A O 1
ATOM 1549 N N . GLY A 1 207 ? -0.646 2.588 -24.370 1.00 91.81 207 GLY A N 1
ATOM 1550 C CA . GLY A 1 207 ? -2.061 2.961 -24.439 1.00 91.81 207 GLY A CA 1
ATOM 1551 C C . GLY A 1 207 ? -2.584 3.063 -25.877 1.00 91.81 207 GLY A C 1
ATOM 1552 O O . GLY A 1 207 ? -3.740 2.717 -26.159 1.00 91.81 207 GLY A O 1
ATOM 1553 N N . VAL A 1 208 ? -1.726 3.469 -26.818 1.00 90.12 208 VAL A N 1
ATOM 1554 C CA . VAL A 1 208 ? -2.084 3.695 -28.233 1.00 90.12 208 VAL A CA 1
ATOM 1555 C C . VAL A 1 208 ? -1.417 2.726 -29.209 1.00 90.12 208 VAL A C 1
ATOM 1557 O O . VAL A 1 208 ? -1.973 2.483 -30.277 1.00 90.12 208 VAL A O 1
ATOM 1560 N N . GLU A 1 209 ? -0.283 2.127 -28.847 1.00 93.38 209 GLU A N 1
ATOM 1561 C CA . GLU A 1 209 ? 0.397 1.095 -29.636 1.00 93.38 209 GLU A CA 1
ATOM 1562 C C . GLU A 1 209 ? -0.521 -0.131 -29.853 1.00 93.38 209 GLU A C 1
ATOM 1564 O O . GLU A 1 209 ? -1.320 -0.495 -28.981 1.00 93.38 209 GLU A O 1
ATOM 1569 N N . ARG A 1 210 ? -0.469 -0.747 -31.044 1.00 90.81 210 ARG A N 1
ATOM 1570 C CA . ARG A 1 210 ? -1.348 -1.874 -31.412 1.00 90.81 210 ARG A CA 1
ATOM 1571 C C . ARG A 1 210 ? -0.632 -3.085 -31.998 1.00 90.81 210 ARG A C 1
ATOM 1573 O O . ARG A 1 210 ? -1.147 -4.186 -31.836 1.00 90.81 210 ARG A O 1
ATOM 1580 N N . GLU A 1 211 ? 0.498 -2.928 -32.677 1.00 93.19 211 GLU A N 1
ATOM 1581 C CA . GLU A 1 211 ? 1.184 -4.025 -33.368 1.00 93.19 211 GLU A CA 1
ATOM 1582 C C . GLU A 1 211 ? 1.786 -5.023 -32.370 1.00 93.19 211 GLU A C 1
ATOM 1584 O O . GLU A 1 211 ? 1.461 -6.211 -32.407 1.00 93.19 211 GLU A O 1
ATOM 1589 N N . TRP A 1 212 ? 2.612 -4.539 -31.441 1.00 95.12 212 TRP A N 1
ATOM 1590 C CA . TRP A 1 212 ? 3.186 -5.352 -30.369 1.00 95.12 212 TRP A CA 1
ATOM 1591 C C . TRP A 1 212 ? 2.092 -5.824 -29.417 1.00 95.12 212 TRP A C 1
ATOM 1593 O O . TRP A 1 212 ? 2.009 -7.007 -29.094 1.00 95.12 212 TRP A O 1
ATOM 1603 N N . SER A 1 213 ? 1.231 -4.903 -28.988 1.00 93.81 213 SER A N 1
ATOM 1604 C CA . SER A 1 213 ? 0.194 -5.155 -27.987 1.00 93.81 213 SER A CA 1
ATOM 1605 C C . SER A 1 213 ? -0.781 -6.254 -28.408 1.00 93.81 213 SER A C 1
ATOM 1607 O O . SER A 1 213 ? -1.068 -7.149 -27.620 1.00 93.81 213 SER A O 1
ATOM 1609 N N . THR A 1 214 ? -1.250 -6.239 -29.660 1.00 93.19 214 THR A N 1
ATOM 1610 C CA . THR A 1 214 ? -2.172 -7.272 -30.171 1.00 93.19 214 THR A CA 1
ATOM 1611 C C . THR A 1 214 ? -1.491 -8.637 -30.241 1.00 93.19 214 THR A C 1
ATOM 1613 O O . THR A 1 214 ? -2.101 -9.655 -29.918 1.00 93.19 214 THR A O 1
ATOM 1616 N N . ALA A 1 215 ? -0.215 -8.670 -30.634 1.00 95.06 215 ALA A N 1
ATOM 1617 C CA . ALA A 1 215 ? 0.554 -9.905 -30.657 1.00 95.06 215 ALA A CA 1
ATOM 1618 C C . ALA A 1 215 ? 0.794 -10.455 -29.239 1.00 95.06 215 ALA A C 1
ATOM 1620 O O . ALA A 1 215 ? 0.644 -11.654 -29.018 1.00 95.06 215 ALA A O 1
ATOM 1621 N N . ALA A 1 216 ? 1.102 -9.597 -28.263 1.00 93.50 216 ALA A N 1
ATOM 1622 C CA . ALA A 1 216 ? 1.278 -10.000 -26.867 1.00 93.50 216 ALA A CA 1
ATOM 1623 C C . ALA A 1 216 ? -0.032 -10.511 -26.239 1.00 93.50 216 ALA A C 1
ATOM 1625 O O . ALA A 1 216 ? -0.033 -11.515 -25.525 1.00 93.50 216 ALA A O 1
ATOM 1626 N N . ASP A 1 217 ? -1.165 -9.882 -26.561 1.00 91.25 217 ASP A N 1
ATOM 1627 C CA . ASP A 1 217 ? -2.485 -10.329 -26.107 1.00 91.25 217 ASP A CA 1
ATOM 1628 C C . ASP A 1 217 ? -2.818 -11.731 -26.619 1.00 91.25 217 ASP A C 1
ATOM 1630 O O . ASP A 1 217 ? -3.348 -12.543 -25.867 1.00 91.25 217 ASP A O 1
ATOM 1634 N N . ALA A 1 218 ? -2.446 -12.047 -27.863 1.00 91.62 218 ALA A N 1
ATOM 1635 C CA . ALA A 1 218 ? -2.657 -13.370 -28.447 1.00 91.62 218 ALA A CA 1
ATOM 1636 C C . ALA A 1 218 ? -1.859 -14.489 -27.744 1.00 91.62 218 ALA A C 1
ATOM 1638 O O . ALA A 1 218 ? -2.237 -15.656 -27.842 1.00 91.62 218 ALA A O 1
ATOM 1639 N N . LEU A 1 219 ? -0.784 -14.152 -27.018 1.00 88.94 219 LEU A N 1
ATOM 1640 C CA . LEU A 1 219 ? -0.016 -15.106 -26.206 1.00 88.94 219 LEU A CA 1
ATOM 1641 C C . LEU A 1 219 ? -0.678 -15.393 -24.850 1.00 88.94 219 LEU A C 1
ATOM 1643 O O . LEU A 1 219 ? -0.434 -16.439 -24.243 1.00 88.94 219 LEU A O 1
ATOM 1647 N N . THR A 1 220 ? -1.528 -14.484 -24.367 1.00 81.81 220 THR A N 1
ATOM 1648 C CA . THR A 1 220 ? -2.141 -14.577 -23.041 1.00 81.81 220 THR A CA 1
ATOM 1649 C C . THR A 1 220 ? -3.527 -15.207 -23.134 1.00 81.81 220 THR A C 1
ATOM 1651 O O . THR A 1 220 ? -4.416 -14.719 -23.826 1.00 81.81 220 THR A O 1
ATOM 1654 N N . ARG A 1 221 ? -3.762 -16.292 -22.389 1.00 76.31 221 ARG A N 1
ATOM 1655 C CA . ARG A 1 221 ? -5.106 -16.876 -22.268 1.00 76.31 221 ARG A CA 1
ATOM 1656 C C . ARG A 1 221 ? -5.888 -16.131 -21.194 1.00 76.31 221 ARG A C 1
ATOM 1658 O O . ARG A 1 221 ? -5.700 -16.406 -20.015 1.00 76.31 221 ARG A O 1
ATOM 1665 N N . THR A 1 222 ? -6.776 -15.231 -21.598 1.00 74.06 222 THR A N 1
ATOM 1666 C CA . THR A 1 222 ? -7.674 -14.529 -20.669 1.00 74.06 222 THR A CA 1
ATOM 1667 C C . THR A 1 222 ? -9.041 -15.199 -20.615 1.00 74.06 222 THR A C 1
ATOM 1669 O O . THR A 1 222 ? -9.585 -15.618 -21.641 1.00 74.06 222 THR A O 1
ATOM 1672 N N . ARG A 1 223 ? -9.617 -15.315 -19.416 1.00 75.69 223 ARG A N 1
ATOM 1673 C CA . ARG A 1 223 ? -10.975 -15.847 -19.241 1.00 75.69 223 ARG A CA 1
ATOM 1674 C C . ARG A 1 223 ? -12.023 -14.743 -19.439 1.00 75.69 223 ARG A C 1
ATOM 1676 O O . ARG A 1 223 ? -11.742 -13.578 -19.175 1.00 75.69 223 ARG A O 1
ATOM 1683 N N . PRO A 1 224 ? -13.272 -15.079 -19.820 1.00 67.38 224 PRO A N 1
ATOM 1684 C CA . PRO A 1 224 ? -14.321 -14.076 -20.050 1.00 67.38 224 PRO A CA 1
ATOM 1685 C C . PRO A 1 224 ? -14.612 -13.149 -18.854 1.00 67.38 224 PRO A C 1
ATOM 1687 O O . PRO A 1 224 ? -15.079 -12.029 -19.046 1.00 67.38 224 PRO A O 1
ATOM 1690 N N . HIS A 1 225 ? -14.343 -13.616 -17.630 1.00 72.81 225 HIS A N 1
ATOM 1691 C CA . HIS A 1 225 ? -14.596 -12.915 -16.365 1.00 72.81 225 HIS A CA 1
ATOM 1692 C C . HIS A 1 225 ? -13.357 -12.215 -15.776 1.00 72.81 225 HIS A C 1
ATOM 1694 O O . HIS A 1 225 ? -13.408 -11.732 -14.649 1.00 72.81 225 HIS A O 1
ATOM 1700 N N . GLU A 1 226 ? -12.252 -12.146 -16.515 1.00 84.69 226 GLU A N 1
ATOM 1701 C CA . GLU A 1 226 ? -11.035 -11.440 -16.104 1.00 84.69 226 GLU A CA 1
ATOM 1702 C C . GLU A 1 226 ? -10.918 -10.096 -16.833 1.00 84.69 226 GLU A C 1
ATOM 1704 O O . GLU A 1 226 ? -11.514 -9.895 -17.896 1.00 84.69 226 GLU A O 1
ATOM 1709 N N . ILE A 1 227 ? -10.150 -9.165 -16.262 1.00 90.44 227 ILE A N 1
ATOM 1710 C CA . ILE A 1 227 ? -9.781 -7.921 -16.948 1.00 90.44 227 ILE A CA 1
ATOM 1711 C C . ILE A 1 227 ? -8.846 -8.280 -18.105 1.00 90.44 227 ILE A C 1
ATOM 1713 O O . ILE A 1 227 ? -7.884 -9.028 -17.930 1.00 90.44 227 ILE A O 1
ATOM 1717 N N . LEU A 1 228 ? -9.138 -7.759 -19.294 1.00 89.31 228 LEU A N 1
ATOM 1718 C CA . LEU A 1 228 ? -8.352 -8.034 -20.487 1.00 89.31 228 LEU A CA 1
ATOM 1719 C C . LEU A 1 228 ? -7.005 -7.292 -20.430 1.00 89.31 228 LEU A C 1
ATOM 1721 O O . LEU A 1 228 ? -6.950 -6.162 -19.939 1.00 89.31 228 LEU A O 1
ATOM 1725 N N . PRO A 1 229 ? -5.923 -7.849 -21.002 1.00 91.50 229 PRO A N 1
ATOM 1726 C CA . PRO A 1 229 ? -4.637 -7.156 -21.092 1.00 91.50 229 PRO A CA 1
ATOM 1727 C C . PRO A 1 229 ? -4.729 -5.759 -21.729 1.00 91.50 229 PRO A C 1
ATOM 1729 O O . PRO A 1 229 ? -4.103 -4.814 -21.249 1.00 91.50 229 PRO A O 1
ATOM 1732 N N . VAL A 1 230 ? -5.569 -5.595 -22.758 1.00 88.94 230 VAL A N 1
ATOM 1733 C CA . VAL A 1 230 ? -5.840 -4.287 -23.376 1.00 88.94 230 VAL A CA 1
ATOM 1734 C C . VAL A 1 230 ? -6.499 -3.297 -22.413 1.00 88.94 230 VAL A C 1
ATOM 1736 O O . VAL A 1 230 ? -6.139 -2.123 -22.416 1.00 88.94 230 VAL A O 1
ATOM 1739 N N . GLU A 1 231 ? -7.405 -3.755 -21.548 1.00 91.94 231 GLU A N 1
ATOM 1740 C CA . GLU A 1 231 ? -8.053 -2.905 -20.544 1.00 91.94 231 GLU A CA 1
ATOM 1741 C C . GLU A 1 231 ? -7.043 -2.480 -19.471 1.00 91.94 231 GLU A C 1
ATOM 1743 O O . GLU A 1 231 ? -7.032 -1.318 -19.074 1.00 91.94 231 GLU A O 1
ATOM 1748 N N . LEU A 1 232 ? -6.137 -3.375 -19.056 1.00 94.62 232 LEU A N 1
ATOM 1749 C CA . LEU A 1 232 ? -5.048 -3.032 -18.132 1.00 94.62 232 LEU A CA 1
ATOM 1750 C C . LEU A 1 232 ? -4.104 -1.978 -18.723 1.00 94.62 232 LEU A C 1
ATOM 1752 O O . LEU A 1 232 ? -3.716 -1.049 -18.016 1.00 94.62 232 LEU A O 1
ATOM 1756 N N . ARG A 1 233 ? -3.749 -2.087 -20.010 1.00 94.38 233 ARG A N 1
ATOM 1757 C CA . ARG A 1 233 ? -2.930 -1.069 -20.692 1.00 94.38 233 ARG A CA 1
ATOM 1758 C C . ARG A 1 233 ? -3.648 0.271 -20.799 1.00 94.38 233 ARG A C 1
ATOM 1760 O O . ARG A 1 233 ? -3.025 1.302 -20.573 1.00 94.38 233 ARG A O 1
ATOM 1767 N N . GLN A 1 234 ? -4.949 0.265 -21.091 1.00 94.25 234 GLN A N 1
ATOM 1768 C CA . GLN A 1 234 ? -5.761 1.485 -21.094 1.00 94.25 234 GLN A CA 1
ATOM 1769 C C . GLN A 1 234 ? -5.769 2.155 -19.718 1.00 94.25 234 GLN A C 1
ATOM 1771 O O . GLN A 1 234 ? -5.527 3.355 -19.641 1.00 94.25 234 GLN A O 1
ATOM 1776 N N . LEU A 1 235 ? -5.978 1.393 -18.638 1.00 97.38 235 LEU A N 1
ATOM 1777 C CA . LEU A 1 235 ? -5.919 1.936 -17.280 1.00 97.38 235 LEU A CA 1
ATOM 1778 C C . LEU A 1 235 ? -4.552 2.556 -16.986 1.00 97.38 235 LEU A C 1
ATOM 1780 O O . LEU A 1 235 ? -4.488 3.685 -16.517 1.00 97.38 235 LEU A O 1
ATOM 1784 N N . ARG A 1 236 ? -3.459 1.846 -17.278 1.00 97.75 236 ARG A N 1
ATOM 1785 C CA . ARG A 1 236 ? -2.101 2.359 -17.051 1.00 97.75 236 ARG A CA 1
ATOM 1786 C C . ARG A 1 236 ? -1.829 3.648 -17.822 1.00 97.75 236 ARG A C 1
ATOM 1788 O O . ARG A 1 236 ? -1.310 4.595 -17.245 1.00 97.75 236 ARG A O 1
ATOM 1795 N N . ALA A 1 237 ? -2.239 3.712 -19.088 1.00 96.75 237 ALA A N 1
ATOM 1796 C CA . ALA A 1 237 ? -2.110 4.918 -19.896 1.00 96.75 237 ALA A CA 1
ATOM 1797 C C . ALA A 1 237 ? -2.904 6.095 -19.309 1.00 96.75 237 ALA A C 1
ATOM 1799 O O . ALA A 1 237 ? -2.388 7.205 -19.267 1.00 96.75 237 ALA A O 1
ATOM 1800 N N . LEU A 1 238 ? -4.120 5.856 -18.801 1.00 96.00 238 LEU A N 1
ATOM 1801 C CA . LEU A 1 238 ? -4.896 6.883 -18.101 1.00 96.00 238 LEU A CA 1
ATOM 1802 C C . LEU A 1 238 ? -4.183 7.360 -16.829 1.00 96.00 238 LEU A C 1
ATOM 1804 O O . LEU A 1 238 ? -4.054 8.560 -16.625 1.00 96.00 238 LEU A O 1
ATOM 1808 N N . LEU A 1 239 ? -3.676 6.438 -16.005 1.00 96.50 239 LEU A N 1
ATOM 1809 C CA . LEU A 1 239 ? -2.958 6.755 -14.762 1.00 96.50 239 LEU A CA 1
ATOM 1810 C C . LEU A 1 239 ? -1.605 7.447 -15.008 1.00 96.50 239 LEU A C 1
ATOM 1812 O O . LEU A 1 239 ? -1.121 8.188 -14.154 1.00 96.50 239 LEU A O 1
ATOM 1816 N N . ALA A 1 240 ? -1.001 7.261 -16.182 1.00 96.31 240 ALA A N 1
ATOM 1817 C CA . ALA A 1 240 ? 0.222 7.954 -16.581 1.00 96.31 240 ALA A CA 1
ATOM 1818 C C . ALA A 1 240 ? 0.018 9.458 -16.868 1.00 96.31 240 ALA A C 1
ATOM 1820 O O . ALA A 1 240 ? 1.008 10.204 -16.891 1.00 96.31 240 ALA A O 1
ATOM 1821 N N . GLU A 1 241 ? -1.235 9.888 -17.067 1.00 93.94 241 GLU A N 1
ATOM 1822 C CA . GLU A 1 241 ? -1.649 11.291 -17.242 1.00 93.94 241 GLU A CA 1
ATOM 1823 C C . GLU A 1 241 ? -2.110 11.951 -15.933 1.00 93.94 241 GLU A C 1
ATOM 1825 O O . GLU A 1 241 ? -2.329 13.159 -15.893 1.00 93.94 241 GLU A O 1
ATOM 1830 N N . THR A 1 242 ? -2.258 11.189 -14.845 1.00 91.94 242 THR A N 1
ATOM 1831 C CA . THR A 1 242 ? -2.712 11.731 -13.559 1.00 91.94 242 THR A CA 1
ATOM 1832 C C . THR A 1 242 ? -1.542 12.214 -12.709 1.00 91.94 242 THR A C 1
ATOM 1834 O O . THR A 1 242 ? -0.395 11.767 -12.853 1.00 91.94 242 THR A O 1
ATOM 1837 N N . GLU A 1 243 ? -1.842 13.051 -11.715 1.00 90.44 243 GLU A N 1
ATOM 1838 C CA . GLU A 1 243 ? -0.925 13.256 -10.593 1.00 90.44 243 GLU A CA 1
ATOM 1839 C C . GLU A 1 243 ? -0.562 11.912 -9.945 1.00 90.44 243 GLU A C 1
ATOM 1841 O O . GLU A 1 243 ? -1.343 10.955 -9.973 1.00 90.44 243 GLU A O 1
ATOM 1846 N N . VAL A 1 244 ? 0.658 11.813 -9.410 1.00 87.50 244 VAL A N 1
ATOM 1847 C CA . VAL A 1 244 ? 1.136 10.604 -8.727 1.00 87.50 244 VAL A CA 1
ATOM 1848 C C . VAL A 1 244 ? 0.355 10.442 -7.423 1.00 87.50 244 VAL A C 1
ATOM 1850 O O . VAL A 1 244 ? 0.489 11.295 -6.544 1.00 87.50 244 VAL A O 1
ATOM 1853 N N . PRO A 1 245 ? -0.433 9.364 -7.248 1.00 82.75 245 PRO A N 1
ATOM 1854 C CA . PRO A 1 245 ? -1.130 9.146 -5.990 1.00 82.75 245 PRO A CA 1
ATOM 1855 C C . PRO A 1 245 ? -0.139 8.963 -4.839 1.00 82.75 245 PRO A C 1
ATOM 1857 O O . PRO A 1 245 ? 0.825 8.212 -4.960 1.00 82.75 245 PRO A O 1
ATOM 1860 N N . SER A 1 246 ? -0.406 9.586 -3.694 1.00 77.00 246 SER A N 1
ATOM 1861 C CA . SER A 1 246 ? 0.292 9.255 -2.450 1.00 77.00 246 SER A CA 1
ATOM 1862 C C . SER A 1 246 ? -0.133 7.871 -1.929 1.00 77.00 246 SER A C 1
ATOM 1864 O O . SER A 1 246 ? -1.230 7.387 -2.232 1.00 77.00 246 SER A O 1
ATOM 1866 N N . ASP A 1 247 ? 0.733 7.245 -1.122 1.00 82.75 247 ASP A N 1
ATOM 1867 C CA . ASP A 1 247 ? 0.473 5.989 -0.394 1.00 82.75 247 ASP A CA 1
ATOM 1868 C C . ASP A 1 247 ? 0.083 4.785 -1.284 1.00 82.75 247 ASP A C 1
ATOM 1870 O O . ASP A 1 247 ? -0.994 4.197 -1.156 1.00 82.75 247 ASP A O 1
ATOM 1874 N N . HIS A 1 248 ? 0.967 4.389 -2.208 1.00 88.81 248 HIS A N 1
ATOM 1875 C CA . HIS A 1 248 ? 0.740 3.230 -3.082 1.00 88.81 248 HIS A CA 1
ATOM 1876 C C . HIS A 1 248 ? 0.505 1.924 -2.306 1.00 88.81 248 HIS A C 1
ATOM 1878 O O . HIS A 1 248 ? -0.405 1.171 -2.654 1.00 88.81 248 HIS A O 1
ATOM 1884 N N . ALA A 1 249 ? 1.274 1.676 -1.240 1.00 81.75 249 ALA A N 1
ATOM 1885 C CA . ALA A 1 249 ? 1.135 0.483 -0.406 1.00 81.75 249 ALA A CA 1
ATOM 1886 C C . ALA A 1 249 ? -0.223 0.443 0.314 1.00 81.75 249 ALA A C 1
ATOM 1888 O O . ALA A 1 249 ? -0.931 -0.563 0.248 1.00 81.75 249 ALA A O 1
ATOM 1889 N N . GLY A 1 250 ? -0.651 1.549 0.932 1.00 75.75 250 GLY A N 1
ATOM 1890 C CA . GLY A 1 250 ? -1.962 1.621 1.571 1.00 75.75 250 GLY A CA 1
ATOM 1891 C C . GLY A 1 250 ? -3.108 1.447 0.574 1.00 75.75 250 GLY A C 1
ATOM 1892 O O . GLY A 1 250 ? -4.086 0.764 0.880 1.00 75.75 250 GLY A O 1
ATOM 1893 N N . ARG A 1 251 ? -2.988 2.000 -0.638 1.00 85.81 251 ARG A N 1
ATOM 1894 C CA . ARG A 1 251 ? -3.992 1.815 -1.700 1.00 85.81 251 ARG A CA 1
ATOM 1895 C C . ARG A 1 251 ? -4.032 0.384 -2.234 1.00 85.81 251 ARG A C 1
ATOM 1897 O O . ARG A 1 251 ? -5.126 -0.132 -2.457 1.00 85.81 251 ARG A O 1
ATOM 1904 N N . PHE A 1 252 ? -2.878 -0.266 -2.392 1.00 85.75 252 PHE A N 1
ATOM 1905 C CA . PHE A 1 252 ? -2.802 -1.694 -2.705 1.00 85.75 252 PHE A CA 1
ATOM 1906 C C . PHE A 1 252 ? -3.572 -2.506 -1.657 1.00 85.75 252 PHE A C 1
ATOM 1908 O O . PHE A 1 252 ? -4.471 -3.265 -2.012 1.00 85.75 252 PHE A O 1
ATOM 1915 N N . MET A 1 253 ? -3.299 -2.277 -0.367 1.00 79.00 253 MET A N 1
ATOM 1916 C CA . MET A 1 253 ? -3.949 -3.006 0.727 1.00 79.00 253 MET A CA 1
ATOM 1917 C C . MET A 1 253 ? -5.464 -2.760 0.787 1.00 79.00 253 MET A C 1
ATOM 1919 O O . MET A 1 253 ? -6.222 -3.701 1.018 1.00 79.00 253 MET A O 1
ATOM 1923 N N . ARG A 1 254 ? -5.931 -1.526 0.535 1.00 78.31 254 ARG A N 1
ATOM 1924 C CA . ARG A 1 254 ? -7.373 -1.201 0.463 1.00 78.31 254 ARG A CA 1
ATOM 1925 C C . ARG A 1 254 ? -8.092 -1.925 -0.672 1.00 78.31 254 ARG A C 1
ATOM 1927 O O . ARG A 1 254 ? -9.245 -2.326 -0.509 1.00 78.31 254 ARG A O 1
ATOM 1934 N N . ALA A 1 255 ? -7.424 -2.081 -1.812 1.00 86.56 255 ALA A N 1
ATOM 1935 C CA . ALA A 1 255 ? -7.986 -2.765 -2.966 1.00 86.56 255 ALA A CA 1
ATOM 1936 C C . ALA A 1 255 ? -7.953 -4.291 -2.794 1.00 86.56 255 ALA A C 1
ATOM 1938 O O . ALA A 1 255 ? -8.969 -4.952 -3.006 1.00 86.56 255 ALA A O 1
ATOM 1939 N N . ALA A 1 256 ? -6.806 -4.845 -2.396 1.00 81.19 256 ALA A N 1
ATOM 1940 C CA . ALA A 1 256 ? -6.573 -6.282 -2.267 1.00 81.19 256 ALA A CA 1
ATOM 1941 C C . ALA A 1 256 ? -7.312 -6.905 -1.067 1.00 81.19 256 ALA A C 1
ATOM 1943 O O . ALA A 1 256 ? -7.810 -8.029 -1.139 1.00 81.19 256 ALA A O 1
ATOM 1944 N N . GLY A 1 257 ? -7.429 -6.165 0.037 1.00 68.12 257 GLY A N 1
ATOM 1945 C CA . GLY A 1 257 ? -7.917 -6.698 1.304 1.00 68.12 257 GLY A CA 1
ATOM 1946 C C . GLY A 1 257 ? -6.881 -7.576 2.017 1.00 68.12 257 GLY A C 1
ATOM 1947 O O . GLY A 1 257 ? -5.745 -7.742 1.582 1.00 68.12 257 GLY A O 1
ATOM 1948 N N . ARG A 1 258 ? -7.277 -8.128 3.165 1.00 56.69 258 ARG A N 1
ATOM 1949 C CA . ARG A 1 258 ? -6.370 -8.751 4.148 1.00 56.69 258 ARG A CA 1
ATOM 1950 C C . ARG A 1 258 ? -5.906 -10.167 3.804 1.00 56.69 258 ARG A C 1
ATOM 1952 O O . ARG A 1 258 ? -5.001 -10.673 4.457 1.00 56.69 258 ARG A O 1
ATOM 1959 N N . GLU A 1 259 ? -6.565 -10.816 2.851 1.00 58.84 259 GLU A N 1
ATOM 1960 C CA . GLU A 1 259 ? -6.295 -12.211 2.475 1.00 58.84 259 GLU A CA 1
ATOM 1961 C C . GLU A 1 259 ? -5.303 -12.332 1.308 1.00 58.84 259 GLU A C 1
ATOM 1963 O O . GLU A 1 259 ? -4.916 -13.440 0.943 1.00 58.84 259 GLU A O 1
ATOM 1968 N N . CYS A 1 260 ? -4.876 -11.201 0.738 1.00 67.06 260 CYS A N 1
ATOM 1969 C CA . CYS A 1 260 ? -3.927 -11.159 -0.368 1.00 67.06 260 CYS A CA 1
ATOM 1970 C C . CYS A 1 260 ? -2.474 -11.177 0.110 1.00 67.06 260 CYS A C 1
ATOM 1972 O O . CYS A 1 260 ? -2.159 -10.772 1.232 1.00 67.06 260 CYS A O 1
ATOM 1974 N N . LEU A 1 261 ? -1.578 -11.603 -0.780 1.00 73.19 261 LEU A N 1
ATOM 1975 C CA . LEU A 1 261 ? -0.146 -11.500 -0.540 1.00 73.19 261 LEU A CA 1
ATOM 1976 C C . LEU A 1 261 ? 0.249 -10.015 -0.555 1.00 73.19 261 LEU A C 1
ATOM 1978 O O . LEU A 1 261 ? -0.180 -9.293 -1.464 1.00 73.19 261 LEU A O 1
ATOM 1982 N N . PRO A 1 262 ? 1.053 -9.544 0.417 1.00 76.31 262 PRO A N 1
ATOM 1983 C CA . PRO A 1 262 ? 1.587 -8.189 0.373 1.00 76.31 262 PRO A CA 1
ATOM 1984 C C . PRO A 1 262 ? 2.416 -7.991 -0.907 1.00 76.31 262 PRO A C 1
ATOM 1986 O O . PRO A 1 262 ? 2.892 -8.974 -1.490 1.00 76.31 262 PRO A O 1
ATOM 1989 N N . PRO A 1 263 ? 2.594 -6.739 -1.364 1.00 80.50 263 PRO A N 1
ATOM 1990 C CA . PRO A 1 263 ? 3.435 -6.481 -2.520 1.00 80.50 263 PRO A CA 1
ATOM 1991 C C . PRO A 1 263 ? 4.851 -6.968 -2.214 1.00 80.50 263 PRO A C 1
ATOM 1993 O O . PRO A 1 263 ? 5.393 -6.713 -1.139 1.00 80.50 263 PRO A O 1
ATOM 1996 N N . ALA A 1 264 ? 5.448 -7.698 -3.153 1.00 74.81 264 ALA A N 1
ATOM 1997 C CA . ALA A 1 264 ? 6.766 -8.298 -2.944 1.00 74.81 264 ALA A CA 1
ATOM 1998 C C . ALA A 1 264 ? 7.892 -7.249 -2.935 1.00 74.81 264 ALA A C 1
ATOM 2000 O O . ALA A 1 264 ? 9.033 -7.562 -2.605 1.00 74.81 264 ALA A O 1
ATOM 2001 N N . ARG A 1 265 ? 7.596 -6.029 -3.400 1.00 83.38 265 ARG A N 1
ATOM 2002 C CA . ARG A 1 265 ? 8.548 -4.941 -3.632 1.00 83.38 265 ARG A CA 1
ATOM 2003 C C . ARG A 1 265 ? 7.866 -3.602 -3.362 1.00 83.38 265 ARG A C 1
ATOM 2005 O O . ARG A 1 265 ? 6.641 -3.503 -3.432 1.00 83.38 265 ARG A O 1
ATOM 2012 N N . ASP A 1 266 ? 8.668 -2.568 -3.140 1.00 88.25 266 ASP A N 1
ATOM 2013 C CA . ASP A 1 266 ? 8.162 -1.203 -3.010 1.00 88.25 266 ASP A CA 1
ATOM 2014 C C . ASP A 1 266 ? 7.407 -0.760 -4.270 1.00 88.25 266 ASP A C 1
ATOM 2016 O O . ASP A 1 266 ? 7.848 -0.975 -5.406 1.00 88.25 266 ASP A O 1
ATOM 2020 N N . LEU A 1 267 ? 6.256 -0.124 -4.048 1.00 91.69 267 LEU A N 1
ATOM 2021 C CA . LEU A 1 267 ? 5.376 0.394 -5.091 1.00 91.69 267 LEU A CA 1
ATOM 2022 C C . LEU A 1 267 ? 5.654 1.893 -5.270 1.00 91.69 267 LEU A C 1
ATOM 2024 O O . LEU A 1 267 ? 5.358 2.693 -4.381 1.00 91.69 267 LEU A O 1
ATOM 2028 N N . VAL A 1 268 ? 6.235 2.274 -6.408 1.00 93.88 268 VAL A N 1
ATOM 2029 C CA . VAL A 1 268 ? 6.731 3.636 -6.679 1.00 93.88 268 VAL A CA 1
ATOM 2030 C C . VAL A 1 268 ? 5.746 4.448 -7.528 1.00 93.88 268 VAL A C 1
ATOM 2032 O O . VAL A 1 268 ? 5.734 5.683 -7.448 1.00 93.88 268 VAL A O 1
ATOM 2035 N N . ASP A 1 269 ? 4.932 3.759 -8.332 1.00 95.94 269 ASP A N 1
ATOM 2036 C CA . ASP A 1 269 ? 3.875 4.325 -9.167 1.00 95.94 269 ASP A CA 1
ATOM 2037 C C . ASP A 1 269 ? 2.586 3.474 -9.151 1.00 95.94 269 ASP A C 1
ATOM 2039 O O . ASP A 1 269 ? 2.582 2.294 -8.792 1.00 95.94 269 ASP A O 1
ATOM 2043 N N . ALA A 1 270 ? 1.470 4.058 -9.597 1.00 95.62 270 ALA A N 1
ATOM 2044 C CA . ALA A 1 270 ? 0.200 3.361 -9.791 1.00 95.62 270 ALA A CA 1
ATOM 2045 C C . ALA A 1 270 ? 0.323 2.147 -10.732 1.00 95.62 270 ALA A C 1
ATOM 2047 O O . ALA A 1 270 ? -0.348 1.133 -10.536 1.00 95.62 270 ALA A O 1
ATOM 2048 N N . SER A 1 271 ? 1.221 2.220 -11.714 1.00 95.50 271 SER A N 1
ATOM 2049 C CA . SER A 1 271 ? 1.545 1.112 -12.611 1.00 95.50 271 SER A CA 1
ATOM 2050 C C . SER A 1 271 ? 2.097 -0.110 -11.853 1.00 95.50 271 SER A C 1
ATOM 2052 O O . SER A 1 271 ? 1.770 -1.250 -12.196 1.00 95.50 271 SER A O 1
ATOM 2054 N N . ASP A 1 272 ? 2.846 0.093 -10.762 1.00 95.25 272 ASP A N 1
ATOM 2055 C CA . ASP A 1 272 ? 3.319 -0.997 -9.896 1.00 95.25 272 ASP A CA 1
ATOM 2056 C C . ASP A 1 272 ? 2.156 -1.637 -9.135 1.00 95.25 272 ASP A C 1
ATOM 2058 O O . ASP A 1 272 ? 2.021 -2.860 -9.121 1.00 95.25 272 ASP A O 1
ATOM 2062 N N . VAL A 1 273 ? 1.259 -0.811 -8.582 1.00 95.50 273 VAL A N 1
ATOM 2063 C CA . VAL A 1 273 ? 0.050 -1.281 -7.886 1.00 95.50 273 VAL A CA 1
ATOM 2064 C C . VAL A 1 273 ? -0.798 -2.148 -8.818 1.00 95.50 273 VAL A C 1
ATOM 2066 O O . VAL A 1 273 ? -1.220 -3.239 -8.440 1.00 95.50 273 VAL A O 1
ATOM 2069 N N . VAL A 1 274 ? -1.012 -1.708 -10.063 1.00 95.94 274 VAL A N 1
ATOM 2070 C CA . VAL A 1 274 ? -1.761 -2.484 -11.064 1.00 95.94 274 VAL A CA 1
ATOM 2071 C C . VAL A 1 274 ? -1.055 -3.805 -11.382 1.00 95.94 274 VAL A C 1
ATOM 2073 O O . VAL A 1 274 ? -1.735 -4.822 -11.526 1.00 95.94 274 VAL A O 1
ATOM 2076 N N . THR A 1 275 ? 0.281 -3.824 -11.484 1.00 93.19 275 THR A N 1
ATOM 2077 C CA . THR A 1 275 ? 1.057 -5.059 -11.716 1.00 93.19 275 THR A CA 1
ATOM 2078 C C . THR A 1 275 ? 0.832 -6.062 -10.593 1.00 93.19 275 THR A C 1
ATOM 2080 O O . THR A 1 275 ? 0.433 -7.195 -10.867 1.00 93.19 275 THR A O 1
ATOM 2083 N N . ASP A 1 276 ? 1.041 -5.640 -9.349 1.00 92.06 276 ASP A N 1
ATOM 2084 C CA . ASP A 1 276 ? 1.001 -6.532 -8.193 1.00 92.06 276 ASP A CA 1
ATOM 2085 C C . ASP A 1 276 ? -0.428 -7.001 -7.896 1.00 92.06 276 ASP A C 1
ATOM 2087 O O . ASP A 1 276 ? -0.634 -8.182 -7.616 1.00 92.06 276 ASP A O 1
ATOM 2091 N N . LEU A 1 277 ? -1.440 -6.133 -8.047 1.00 92.69 277 LEU A N 1
ATOM 2092 C CA . LEU A 1 277 ? -2.852 -6.521 -7.916 1.00 92.69 277 LEU A CA 1
ATOM 2093 C C . LEU A 1 277 ? -3.285 -7.517 -8.997 1.00 92.69 277 LEU A C 1
ATOM 2095 O O . LEU A 1 277 ? -4.086 -8.407 -8.721 1.00 92.69 277 LEU A O 1
ATOM 2099 N N . SER A 1 278 ? -2.755 -7.391 -10.217 1.00 89.88 278 SER A N 1
ATOM 2100 C CA . SER A 1 278 ? -3.028 -8.344 -11.305 1.00 89.88 278 SER A CA 1
ATOM 2101 C C . SER A 1 278 ? -2.360 -9.705 -11.081 1.00 89.88 278 SER A C 1
ATOM 2103 O O . SER A 1 278 ? -2.739 -10.681 -11.724 1.00 89.88 278 SER A O 1
ATOM 2105 N N . GLY A 1 279 ? -1.344 -9.769 -10.214 1.00 86.50 279 GLY A N 1
ATOM 2106 C CA . GLY A 1 279 ? -0.649 -11.001 -9.837 1.00 86.50 279 GLY A CA 1
ATOM 2107 C C . GLY A 1 279 ? -1.294 -11.764 -8.677 1.00 86.50 279 GLY A C 1
ATOM 2108 O O . GLY A 1 279 ? -0.881 -12.890 -8.409 1.00 86.50 279 GLY A O 1
ATOM 2109 N N . GLN A 1 280 ? -2.284 -11.179 -7.996 1.00 84.94 280 GLN A N 1
ATOM 2110 C CA . GLN A 1 280 ? -2.972 -11.820 -6.874 1.00 84.94 280 GLN A CA 1
ATOM 2111 C C . GLN A 1 280 ? -3.887 -12.960 -7.333 1.00 84.94 280 GLN A C 1
ATOM 2113 O O . GLN A 1 280 ? -4.334 -13.018 -8.481 1.00 84.94 280 GLN A O 1
ATOM 2118 N N . VAL A 1 281 ? -4.220 -13.852 -6.398 1.00 82.44 281 VAL A N 1
ATOM 2119 C CA . VAL A 1 281 ? -5.272 -14.854 -6.605 1.00 82.44 281 VAL A CA 1
ATOM 2120 C C . VAL A 1 281 ? -6.593 -14.127 -6.838 1.00 82.44 281 VAL A C 1
ATOM 2122 O O . VAL A 1 281 ? -6.968 -13.273 -6.045 1.00 82.44 281 VAL A O 1
ATOM 2125 N N . ALA A 1 282 ? -7.292 -14.441 -7.930 1.00 81.50 282 ALA A N 1
ATOM 2126 C CA . ALA A 1 282 ? -8.545 -13.769 -8.259 1.00 81.50 282 ALA A CA 1
ATOM 2127 C C . ALA A 1 282 ? -9.571 -13.894 -7.112 1.00 81.50 282 ALA A C 1
ATOM 2129 O O . ALA A 1 282 ? -9.675 -14.969 -6.512 1.00 81.50 282 ALA A O 1
ATOM 2130 N N . PRO A 1 283 ? -10.350 -12.834 -6.826 1.00 79.19 283 PRO A N 1
ATOM 2131 C CA . PRO A 1 283 ? -11.376 -12.888 -5.793 1.00 79.19 283 PRO A CA 1
ATOM 2132 C C . PRO A 1 283 ? -12.501 -13.863 -6.169 1.00 79.19 283 PRO A C 1
ATOM 2134 O O . PRO A 1 283 ? -12.623 -14.297 -7.320 1.00 79.19 283 PRO A O 1
ATOM 2137 N N . SER A 1 284 ? -13.351 -14.182 -5.191 1.00 77.44 284 SER A N 1
ATOM 2138 C CA . SER A 1 284 ? -14.514 -15.055 -5.374 1.00 77.44 284 SER A CA 1
ATOM 2139 C C . SER A 1 284 ? -15.420 -14.591 -6.520 1.00 77.44 284 SER A C 1
ATOM 2141 O O . SER A 1 284 ? -15.551 -13.400 -6.811 1.00 77.44 284 SER A O 1
ATOM 2143 N N . ALA A 1 285 ? -16.086 -15.546 -7.173 1.00 74.44 285 ALA A N 1
ATOM 2144 C CA . ALA A 1 285 ? -16.988 -15.252 -8.281 1.00 74.44 285 ALA A CA 1
ATOM 2145 C C . ALA A 1 285 ? -18.079 -14.245 -7.866 1.00 74.44 285 ALA A C 1
ATOM 2147 O O . ALA A 1 285 ? -18.777 -14.446 -6.875 1.00 74.44 285 ALA A O 1
ATOM 2148 N N . GLY A 1 286 ? -18.243 -13.176 -8.651 1.00 73.25 286 GLY A N 1
ATOM 2149 C CA . GLY A 1 286 ? -19.208 -12.103 -8.378 1.00 73.25 286 GLY A CA 1
ATOM 2150 C C . GLY A 1 286 ? -18.639 -10.911 -7.601 1.00 73.25 286 GLY A C 1
ATOM 2151 O O . GLY A 1 286 ? -19.314 -9.888 -7.496 1.00 73.25 286 GLY A O 1
ATOM 2152 N N . GLU A 1 287 ? -17.402 -10.991 -7.114 1.00 82.19 287 GLU A N 1
ATOM 2153 C CA . GLU A 1 287 ? -16.706 -9.850 -6.526 1.00 82.19 287 GLU A CA 1
ATOM 2154 C C . GLU A 1 287 ? -15.933 -9.034 -7.571 1.00 82.19 287 GLU A C 1
ATOM 2156 O O . GLU A 1 287 ? -15.522 -9.540 -8.616 1.00 82.19 287 GLU A O 1
ATOM 2161 N N . LEU A 1 288 ? -15.686 -7.752 -7.272 1.00 86.50 288 LEU A N 1
ATOM 2162 C CA . LEU A 1 288 ? -14.824 -6.912 -8.106 1.00 86.50 288 LEU A CA 1
ATOM 2163 C C . LEU A 1 288 ? -13.381 -7.439 -8.092 1.00 86.50 288 LEU A C 1
ATOM 2165 O O . LEU A 1 288 ? -12.829 -7.579 -6.997 1.00 86.50 288 LEU A O 1
ATOM 2169 N N . PRO A 1 289 ? -12.736 -7.632 -9.259 1.00 91.56 289 PRO A N 1
ATOM 2170 C CA . PRO A 1 289 ? -11.288 -7.784 -9.357 1.00 91.56 289 PRO A CA 1
ATOM 2171 C C . PRO A 1 289 ? -10.555 -6.647 -8.641 1.00 91.56 289 PRO A C 1
ATOM 2173 O O . PRO A 1 289 ? -10.997 -5.496 -8.682 1.00 91.56 289 PRO A O 1
ATOM 2176 N N . TYR A 1 290 ? -9.410 -6.931 -8.022 1.00 93.12 290 TYR A N 1
ATOM 2177 C CA . TYR A 1 290 ? -8.729 -5.937 -7.189 1.00 93.12 290 TYR A CA 1
ATOM 2178 C C . TYR A 1 290 ? -8.270 -4.696 -7.960 1.00 93.12 290 TYR A C 1
ATOM 2180 O O . TYR A 1 290 ? -8.382 -3.587 -7.449 1.00 93.12 290 TYR A O 1
ATOM 2188 N N . VAL A 1 291 ? -7.853 -4.845 -9.221 1.00 95.75 291 VAL A N 1
ATOM 2189 C CA . VAL A 1 291 ? -7.519 -3.697 -10.082 1.00 95.75 291 VAL A CA 1
ATOM 2190 C C . VAL A 1 291 ? -8.735 -2.788 -10.309 1.00 95.75 291 VAL A C 1
ATOM 2192 O O . VAL A 1 291 ? -8.594 -1.569 -10.304 1.00 95.75 291 VAL A O 1
ATOM 2195 N N . LEU A 1 292 ? -9.941 -3.354 -10.443 1.00 94.31 292 LEU A N 1
ATOM 2196 C CA . LEU A 1 292 ? -11.177 -2.570 -10.545 1.00 94.31 292 LEU A CA 1
ATOM 2197 C C . LEU A 1 292 ? -11.523 -1.873 -9.224 1.00 94.31 292 LEU A C 1
ATOM 2199 O O . LEU A 1 292 ? -11.995 -0.740 -9.250 1.00 94.31 292 LEU A O 1
ATOM 2203 N N . ARG A 1 293 ? -11.272 -2.519 -8.075 1.00 92.50 293 ARG A N 1
ATOM 2204 C CA . ARG A 1 293 ? -11.421 -1.880 -6.754 1.00 92.50 293 ARG A CA 1
ATOM 2205 C C . ARG A 1 293 ? -10.483 -0.680 -6.626 1.00 92.50 293 ARG A C 1
ATOM 2207 O O . ARG A 1 293 ? -10.936 0.398 -6.270 1.00 92.50 293 ARG A O 1
ATOM 2214 N N . TYR A 1 294 ? -9.216 -0.858 -6.998 1.00 94.56 294 TYR A N 1
ATOM 2215 C CA . TYR A 1 294 ? -8.201 0.195 -6.989 1.00 94.56 294 TYR A CA 1
ATOM 2216 C C . TYR A 1 294 ? -8.559 1.370 -7.908 1.00 94.56 294 TYR A C 1
ATOM 2218 O O . TYR A 1 294 ? -8.501 2.521 -7.480 1.00 94.56 294 TYR A O 1
ATOM 2226 N N . ALA A 1 295 ? -8.969 1.093 -9.149 1.00 94.88 295 ALA A N 1
ATOM 2227 C CA . ALA A 1 295 ? -9.379 2.130 -10.094 1.00 94.88 295 ALA A CA 1
ATOM 2228 C C . ALA A 1 295 ? -10.619 2.899 -9.606 1.00 94.88 295 ALA A C 1
ATOM 2230 O O . ALA A 1 295 ? -10.657 4.123 -9.720 1.00 94.88 295 ALA A O 1
ATOM 2231 N N . ALA A 1 296 ? -11.592 2.205 -9.001 1.00 91.31 296 ALA A N 1
ATOM 2232 C CA . ALA A 1 296 ? -12.757 2.839 -8.389 1.00 91.31 296 ALA A CA 1
ATOM 2233 C C . ALA A 1 296 ? -12.370 3.756 -7.215 1.00 91.31 296 ALA A C 1
ATOM 2235 O O . ALA A 1 296 ? -12.844 4.888 -7.153 1.00 91.31 296 ALA A O 1
ATOM 2236 N N . ASP A 1 297 ? -11.484 3.293 -6.327 1.00 88.25 297 ASP A N 1
ATOM 2237 C CA . ASP A 1 297 ? -11.016 4.066 -5.168 1.00 88.25 297 ASP A CA 1
ATOM 2238 C C . ASP A 1 297 ? -10.238 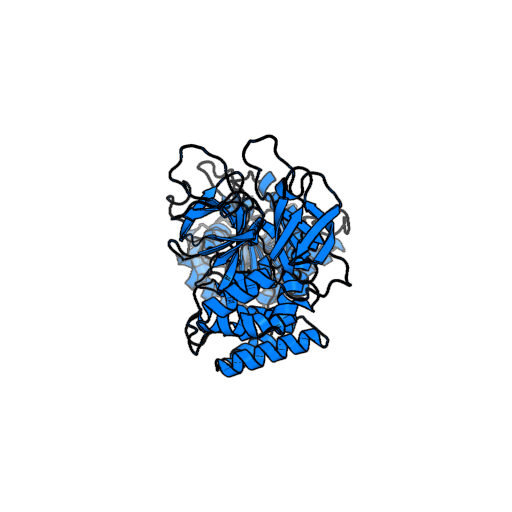5.318 -5.594 1.00 88.25 297 ASP A C 1
ATOM 2240 O O . ASP A 1 297 ? -10.386 6.381 -4.994 1.00 88.25 297 ASP A O 1
ATOM 2244 N N . LEU A 1 298 ? -9.412 5.210 -6.641 1.00 89.50 298 LEU A N 1
ATOM 2245 C CA . LEU A 1 298 ? -8.718 6.359 -7.221 1.00 89.50 298 LEU A CA 1
ATOM 2246 C C . LEU A 1 298 ? -9.703 7.351 -7.839 1.00 89.50 298 LEU A C 1
ATOM 2248 O O . LEU A 1 298 ? -9.677 8.528 -7.492 1.00 89.50 298 LEU A O 1
ATOM 2252 N N . ALA A 1 299 ? -10.593 6.874 -8.711 1.00 88.25 299 ALA A N 1
ATOM 2253 C CA . ALA A 1 299 ? -11.550 7.723 -9.411 1.00 88.25 299 ALA A CA 1
ATOM 2254 C C . ALA A 1 299 ? -12.496 8.472 -8.460 1.00 88.25 299 ALA A C 1
ATOM 2256 O O . ALA A 1 299 ? -12.914 9.581 -8.777 1.00 88.25 299 ALA A O 1
ATOM 2257 N N . ALA A 1 300 ? -12.823 7.895 -7.299 1.00 82.12 300 ALA A N 1
ATOM 2258 C CA . ALA A 1 300 ? -13.656 8.545 -6.289 1.00 82.12 300 ALA A CA 1
ATOM 2259 C C . ALA A 1 300 ? -12.994 9.789 -5.664 1.00 82.12 300 ALA A C 1
ATOM 2261 O O . ALA A 1 300 ? -13.695 10.730 -5.303 1.00 82.12 300 ALA A O 1
ATOM 2262 N N . GLY A 1 301 ? -11.661 9.804 -5.549 1.00 76.12 301 GLY A N 1
ATOM 2263 C CA . GLY A 1 301 ? -10.894 10.920 -4.982 1.00 76.12 301 GLY A CA 1
ATOM 2264 C C . GLY A 1 301 ? -10.348 11.912 -6.014 1.00 76.12 301 GLY A C 1
ATOM 2265 O O . GLY A 1 301 ? -9.677 12.870 -5.638 1.00 76.12 301 GLY A O 1
ATOM 2266 N N . MET A 1 302 ? -10.590 11.686 -7.307 1.00 81.62 302 MET A N 1
ATOM 2267 C CA . MET A 1 302 ? -10.074 12.520 -8.393 1.00 81.62 302 MET A CA 1
ATOM 2268 C C . MET A 1 302 ? -11.149 13.467 -8.931 1.00 81.62 302 MET A C 1
ATOM 2270 O O . MET A 1 302 ? -12.322 13.118 -9.033 1.00 81.62 302 MET A O 1
ATOM 2274 N N . SER A 1 303 ? -10.725 14.658 -9.348 1.00 76.81 303 SER A N 1
ATOM 2275 C CA . SER A 1 303 ? -11.562 15.613 -10.082 1.00 76.81 303 SER A CA 1
ATOM 2276 C C . SER A 1 303 ? -10.983 15.873 -11.477 1.00 76.81 303 SER A C 1
ATOM 2278 O O . SER A 1 303 ? -9.897 15.397 -11.806 1.00 76.81 303 SER A O 1
ATOM 2280 N N . GLY A 1 304 ? -11.717 16.598 -12.322 1.00 81.25 304 GLY A N 1
ATOM 2281 C CA . GLY A 1 304 ? -11.254 16.951 -13.664 1.00 81.25 304 GLY A CA 1
ATOM 2282 C C . GLY A 1 304 ? -11.426 15.845 -14.710 1.00 81.25 304 GLY A C 1
ATOM 2283 O O . GLY A 1 304 ? -12.132 14.852 -14.511 1.00 81.25 304 GLY A O 1
ATOM 2284 N N . ARG A 1 305 ? -10.809 16.058 -15.876 1.00 82.12 305 ARG A N 1
ATOM 2285 C CA . ARG A 1 305 ? -10.990 15.213 -17.067 1.00 82.12 305 ARG A CA 1
ATOM 2286 C C . ARG A 1 305 ? -10.368 13.833 -16.878 1.00 82.12 305 ARG A C 1
ATOM 2288 O O . ARG A 1 305 ? -10.940 12.834 -17.303 1.00 82.12 305 ARG A O 1
ATOM 2295 N N . GLU A 1 306 ? -9.215 13.788 -16.232 1.00 82.69 306 GLU A N 1
ATOM 2296 C CA . GLU A 1 306 ? -8.437 12.586 -15.969 1.00 82.69 306 GLU A CA 1
ATOM 2297 C C . GLU A 1 306 ? -9.180 11.679 -14.977 1.00 82.69 306 GLU A C 1
ATOM 2299 O O . GLU A 1 306 ? -9.339 10.485 -15.230 1.00 82.69 306 GLU A O 1
ATOM 2304 N N . GLY A 1 307 ? -9.736 12.254 -13.901 1.00 80.12 307 GLY A N 1
ATOM 2305 C CA . GLY A 1 307 ? -10.586 11.530 -12.948 1.00 80.12 307 GLY A CA 1
ATOM 2306 C C . GLY A 1 307 ? -11.833 10.933 -13.601 1.00 80.12 307 GLY A C 1
ATOM 2307 O O . GLY A 1 307 ? -12.150 9.761 -13.382 1.00 80.12 307 GLY A O 1
ATOM 2308 N N . GLN A 1 308 ? -12.493 11.699 -14.478 1.00 78.25 308 GLN A N 1
ATOM 2309 C CA . GLN A 1 308 ? -13.630 11.200 -15.251 1.00 78.25 308 GLN A CA 1
ATOM 2310 C C . GLN A 1 308 ? -13.229 10.041 -16.173 1.00 78.25 308 GLN A C 1
ATOM 2312 O O . GLN A 1 308 ? -13.947 9.048 -16.244 1.00 78.25 308 GLN A O 1
ATOM 2317 N N . ALA A 1 309 ? -12.067 10.111 -16.825 1.00 81.94 309 ALA A N 1
ATOM 2318 C CA . ALA A 1 309 ? -11.605 9.044 -17.708 1.00 81.94 309 ALA A CA 1
ATOM 2319 C C . ALA A 1 309 ? -11.345 7.724 -16.954 1.00 81.94 309 ALA A C 1
ATOM 2321 O O . ALA A 1 309 ? -11.729 6.655 -17.435 1.00 81.94 309 ALA A O 1
ATOM 2322 N N . VAL A 1 310 ? -10.758 7.778 -15.750 1.00 89.44 310 VAL A N 1
ATOM 2323 C CA . VAL A 1 310 ? -10.573 6.587 -14.894 1.00 89.44 310 VAL A CA 1
ATOM 2324 C C . VAL A 1 310 ? -11.924 6.047 -14.403 1.00 89.44 310 VAL A C 1
ATOM 2326 O O . VAL A 1 310 ? -12.136 4.828 -14.379 1.00 89.44 310 VAL A O 1
ATOM 2329 N N . ARG A 1 311 ? -12.874 6.930 -14.065 1.00 86.00 311 ARG A N 1
ATOM 2330 C CA . ARG A 1 311 ? -14.249 6.551 -13.700 1.00 86.00 311 ARG A CA 1
ATOM 2331 C C . ARG A 1 311 ? -14.966 5.837 -14.847 1.00 86.00 311 ARG A C 1
ATOM 2333 O O . ARG A 1 311 ? -15.546 4.772 -14.632 1.00 86.00 311 ARG A O 1
ATOM 2340 N N . ASP A 1 312 ? -14.893 6.384 -16.056 1.00 77.81 312 ASP A N 1
ATOM 2341 C CA . ASP A 1 312 ? -15.515 5.812 -17.251 1.00 77.81 312 ASP A CA 1
ATOM 2342 C C . ASP A 1 312 ? -14.908 4.448 -17.582 1.00 77.81 312 ASP A C 1
ATOM 2344 O O . ASP A 1 312 ? -15.640 3.476 -17.783 1.00 77.81 312 ASP A O 1
ATOM 2348 N N . TRP A 1 313 ? -13.576 4.335 -17.542 1.00 93.25 313 TRP A N 1
ATOM 2349 C CA . TRP A 1 313 ? -12.885 3.058 -17.714 1.00 93.25 313 TRP A CA 1
ATOM 2350 C C . TRP A 1 313 ? -13.354 2.010 -16.693 1.00 93.25 313 TRP A C 1
ATOM 2352 O O . TRP A 1 313 ? -13.640 0.865 -17.058 1.00 93.25 313 TRP A O 1
ATOM 2362 N N . THR A 1 314 ? -13.496 2.410 -15.425 1.00 89.31 314 THR A N 1
ATOM 2363 C CA . THR A 1 314 ? -13.961 1.539 -14.335 1.00 89.31 314 THR A CA 1
ATOM 2364 C C . THR A 1 314 ? -15.369 1.017 -14.617 1.00 89.31 314 THR A C 1
ATOM 2366 O O . THR A 1 314 ? -15.618 -0.186 -14.513 1.00 89.31 314 THR A O 1
ATOM 2369 N N . LEU A 1 315 ? -16.291 1.899 -15.013 1.00 78.56 315 LEU A N 1
ATOM 2370 C CA . LEU A 1 315 ? -17.682 1.543 -15.298 1.00 78.56 315 LEU A CA 1
ATOM 2371 C C . LEU A 1 315 ? -17.822 0.666 -16.547 1.00 78.56 315 LEU A C 1
ATOM 2373 O O . LEU A 1 315 ? -18.578 -0.305 -16.517 1.00 78.56 315 LEU A O 1
ATOM 2377 N N . LEU A 1 316 ? -17.082 0.964 -17.619 1.00 77.38 316 LEU A N 1
ATOM 2378 C CA . LEU A 1 316 ? -17.093 0.174 -18.854 1.00 77.38 316 LEU A CA 1
ATOM 2379 C C . LEU A 1 316 ? -16.562 -1.245 -18.613 1.00 77.38 316 LEU A C 1
ATOM 2381 O O . LEU A 1 316 ? -17.224 -2.226 -18.965 1.00 77.38 316 LEU A O 1
ATOM 2385 N N . THR A 1 317 ? -15.416 -1.357 -17.938 1.00 88.19 317 THR A N 1
ATOM 2386 C CA . THR A 1 317 ? -14.788 -2.646 -17.614 1.00 88.19 317 THR A CA 1
ATOM 2387 C C . THR A 1 317 ? -15.672 -3.460 -16.664 1.00 88.19 317 THR A C 1
ATOM 2389 O O . THR A 1 317 ? -15.946 -4.638 -16.907 1.00 88.19 317 THR A O 1
ATOM 2392 N N . ALA A 1 318 ? -16.208 -2.834 -15.610 1.00 85.44 318 ALA A N 1
ATOM 2393 C CA . ALA A 1 318 ? -17.136 -3.495 -14.696 1.00 85.44 318 ALA A CA 1
ATOM 2394 C C . ALA A 1 318 ? -18.445 -3.905 -15.389 1.00 85.44 318 ALA A C 1
ATOM 2396 O O . ALA A 1 318 ? -18.984 -4.971 -15.094 1.00 85.44 318 ALA A O 1
ATOM 2397 N N . GLY A 1 319 ? -18.952 -3.101 -16.325 1.00 73.06 319 GLY A N 1
ATOM 2398 C CA . GLY A 1 319 ? -20.128 -3.418 -17.134 1.00 73.06 319 GLY A CA 1
ATOM 2399 C C . GLY A 1 319 ? -19.933 -4.688 -17.961 1.00 73.06 319 GLY A C 1
ATOM 2400 O O . GLY A 1 319 ? -20.767 -5.593 -17.894 1.00 73.06 319 GLY A O 1
ATOM 2401 N N . ARG A 1 320 ? -18.792 -4.811 -18.654 1.00 87.81 320 ARG A N 1
ATOM 2402 C CA . ARG A 1 320 ? -18.421 -6.025 -19.405 1.00 87.81 320 ARG A CA 1
ATOM 2403 C C . ARG A 1 320 ? -18.366 -7.258 -18.504 1.00 87.81 320 ARG A C 1
ATOM 2405 O O . ARG A 1 320 ? -18.863 -8.319 -18.879 1.00 87.81 320 ARG A O 1
ATOM 2412 N N . LEU A 1 321 ? -17.808 -7.105 -17.304 1.00 84.56 321 LEU A N 1
ATOM 2413 C CA . LEU A 1 321 ? -17.722 -8.168 -16.301 1.00 84.56 321 LEU A CA 1
ATOM 2414 C C . LEU A 1 321 ? -19.046 -8.443 -15.568 1.00 84.56 321 LEU A C 1
ATOM 2416 O O . LEU A 1 321 ? -19.106 -9.367 -14.764 1.00 84.56 321 LEU A O 1
ATOM 2420 N N . ARG A 1 322 ? -20.116 -7.686 -15.856 1.00 81.81 322 ARG A N 1
ATOM 2421 C CA . ARG A 1 322 ? -21.424 -7.746 -15.171 1.00 81.81 322 ARG A CA 1
ATOM 2422 C C . ARG A 1 322 ? -21.355 -7.400 -13.675 1.00 81.81 322 ARG A C 1
ATOM 2424 O O . ARG A 1 322 ? -22.175 -7.854 -12.885 1.00 81.81 322 ARG A O 1
ATOM 2431 N N . LEU A 1 323 ? -20.409 -6.542 -13.301 1.00 83.31 323 LEU A N 1
ATOM 2432 C CA . LEU A 1 323 ? -20.142 -6.075 -11.935 1.00 83.31 323 LEU A CA 1
ATOM 2433 C C . LEU A 1 323 ? -20.465 -4.585 -11.736 1.00 83.31 323 LEU A C 1
ATOM 2435 O O . LEU A 1 323 ? -20.074 -3.987 -10.734 1.00 83.31 323 LEU A O 1
ATOM 2439 N N . GLY A 1 324 ? -21.199 -3.970 -12.671 1.00 71.69 324 GLY A N 1
ATOM 2440 C CA . GLY A 1 324 ? -21.495 -2.533 -12.663 1.00 71.69 324 GLY A CA 1
ATOM 2441 C C . GLY A 1 324 ? -22.118 -2.029 -11.356 1.00 71.69 324 GLY A C 1
ATOM 2442 O O . GLY A 1 324 ? -21.709 -0.988 -10.857 1.00 71.69 324 GLY A O 1
ATOM 2443 N N . LYS A 1 325 ? -23.033 -2.792 -10.736 1.00 73.81 325 LYS A N 1
ATOM 2444 C CA . LYS A 1 325 ? -23.642 -2.418 -9.443 1.00 73.81 325 LYS A CA 1
ATOM 2445 C C . LYS A 1 325 ? -22.597 -2.294 -8.326 1.00 73.81 325 LYS A C 1
ATOM 2447 O O . LYS A 1 325 ? -22.630 -1.325 -7.575 1.00 73.81 325 LYS A O 1
ATOM 2452 N N . ALA A 1 326 ? -21.674 -3.252 -8.231 1.00 79.12 326 ALA A N 1
ATOM 2453 C CA . ALA A 1 326 ? -20.611 -3.234 -7.229 1.00 79.12 326 ALA A CA 1
ATOM 2454 C C . ALA A 1 326 ? -19.615 -2.093 -7.493 1.00 79.12 326 ALA A C 1
ATOM 2456 O O . ALA A 1 326 ? -19.209 -1.402 -6.563 1.00 79.12 326 ALA A O 1
ATOM 2457 N N . ALA A 1 327 ? -19.270 -1.855 -8.764 1.00 80.38 327 ALA A N 1
ATOM 2458 C CA . ALA A 1 327 ? -18.385 -0.759 -9.150 1.00 80.38 327 ALA A CA 1
ATOM 2459 C C . ALA A 1 327 ? -19.000 0.613 -8.846 1.00 80.38 327 ALA A C 1
ATOM 2461 O O . ALA A 1 327 ? -18.328 1.455 -8.265 1.00 80.38 327 ALA A O 1
ATOM 2462 N N . VAL A 1 328 ? -20.284 0.826 -9.162 1.00 76.12 328 VAL A N 1
ATOM 2463 C CA . VAL A 1 328 ? -21.012 2.064 -8.835 1.00 76.12 328 VAL A CA 1
ATOM 2464 C C . VAL A 1 328 ? -21.094 2.272 -7.326 1.00 76.12 328 VAL A C 1
ATOM 2466 O O . VAL A 1 328 ? -20.868 3.385 -6.865 1.00 76.12 328 VAL A O 1
ATOM 2469 N N . ALA A 1 329 ? -21.377 1.219 -6.552 1.00 77.56 329 ALA A N 1
ATOM 2470 C CA . ALA A 1 329 ? -21.407 1.312 -5.093 1.00 77.56 329 ALA A CA 1
ATOM 2471 C C . ALA A 1 329 ? -20.058 1.783 -4.527 1.00 77.56 329 ALA A C 1
ATOM 2473 O O . ALA A 1 329 ? -20.031 2.668 -3.679 1.00 77.56 329 ALA A O 1
ATOM 2474 N N . ARG A 1 330 ? -18.945 1.253 -5.048 1.00 83.12 330 ARG A N 1
ATOM 2475 C CA . ARG A 1 330 ? -17.594 1.654 -4.634 1.00 83.12 330 ARG A CA 1
ATOM 2476 C C . ARG A 1 330 ? -17.200 3.048 -5.144 1.00 83.12 330 ARG A C 1
ATOM 2478 O O . ARG A 1 330 ? -16.614 3.823 -4.408 1.00 83.12 330 ARG A O 1
ATOM 2485 N N . LEU A 1 331 ? -17.588 3.409 -6.367 1.00 78.06 331 LEU A N 1
ATOM 2486 C CA . LEU A 1 331 ? -17.346 4.732 -6.966 1.00 78.06 331 LEU A CA 1
ATOM 2487 C C . LEU A 1 331 ? -18.142 5.868 -6.312 1.00 78.06 331 LEU A C 1
ATOM 2489 O O . LEU A 1 331 ? -17.692 7.010 -6.312 1.00 78.06 331 LEU A O 1
ATOM 2493 N N . ASN A 1 332 ? -19.354 5.581 -5.834 1.00 71.00 332 ASN A N 1
ATOM 2494 C CA . ASN A 1 332 ? -20.209 6.537 -5.120 1.00 71.00 332 ASN A CA 1
ATOM 2495 C C . ASN A 1 332 ? -19.927 6.549 -3.612 1.00 71.00 332 ASN A C 1
ATOM 2497 O O . ASN A 1 332 ? -20.552 7.299 -2.868 1.00 71.00 332 ASN A O 1
ATOM 2501 N N . GLY A 1 333 ? -19.010 5.692 -3.180 1.00 56.12 333 GLY A N 1
ATOM 2502 C CA . GLY A 1 333 ? -18.654 5.470 -1.801 1.00 56.12 333 GLY A CA 1
ATOM 2503 C C . GLY A 1 333 ? -17.232 4.934 -1.718 1.00 56.12 333 GLY A C 1
ATOM 2504 O O . GLY A 1 333 ? -17.026 3.803 -1.283 1.00 56.12 333 GLY A O 1
ATOM 2505 N N . ALA A 1 334 ? -16.251 5.807 -1.982 1.00 48.47 334 ALA A N 1
ATOM 2506 C CA . ALA A 1 334 ? -15.305 6.070 -0.905 1.00 48.47 334 ALA A CA 1
ATOM 2507 C C . ALA A 1 334 ? -16.196 6.504 0.255 1.00 48.47 334 ALA A C 1
ATOM 2509 O O . ALA A 1 334 ? -16.643 7.648 0.300 1.00 48.47 334 ALA A O 1
ATOM 2510 N N . ALA A 1 335 ? -16.657 5.552 1.067 1.00 43.84 335 ALA A N 1
ATOM 2511 C CA . ALA A 1 335 ? -17.399 5.932 2.242 1.00 43.84 335 ALA A CA 1
ATOM 2512 C C . ALA A 1 335 ? -16.422 6.820 3.008 1.00 43.84 335 ALA A C 1
ATOM 2514 O O . ALA A 1 335 ? -15.424 6.318 3.516 1.00 43.84 335 ALA A O 1
ATOM 2515 N N . ALA A 1 336 ? -16.696 8.127 3.078 1.00 44.44 336 ALA A N 1
ATOM 2516 C CA . ALA A 1 336 ? -16.439 8.828 4.317 1.00 44.44 336 ALA A CA 1
ATOM 2517 C C . ALA A 1 336 ? -17.006 7.879 5.365 1.00 44.44 336 ALA A C 1
ATOM 2519 O O . ALA A 1 336 ? -18.207 7.590 5.338 1.00 44.44 336 ALA A O 1
ATOM 2520 N N . PHE A 1 337 ? -16.120 7.215 6.104 1.00 47.53 337 PHE A N 1
ATOM 2521 C CA . PHE A 1 337 ? -16.533 6.174 7.021 1.00 47.53 337 PHE A CA 1
ATOM 2522 C C . PHE A 1 337 ? -17.498 6.864 7.983 1.00 47.53 337 PHE A C 1
ATOM 2524 O O . PHE A 1 337 ? -17.112 7.752 8.734 1.00 47.53 337 PHE A O 1
ATOM 2531 N N . THR A 1 338 ? -18.794 6.562 7.854 1.00 43.75 338 THR A N 1
ATOM 2532 C CA . THR A 1 338 ? -19.857 7.280 8.576 1.00 43.75 338 THR A CA 1
ATOM 2533 C C . THR A 1 338 ? -19.828 6.961 10.066 1.00 43.75 338 THR A C 1
ATOM 2535 O O . THR A 1 338 ? -20.513 7.601 10.853 1.00 43.75 338 THR A O 1
ATOM 2538 N N . GLN A 1 339 ? -19.056 5.940 10.441 1.00 61.16 339 GLN A N 1
ATOM 2539 C CA . GLN A 1 339 ? -18.662 5.650 11.806 1.00 61.16 339 GLN A CA 1
ATOM 2540 C C . GLN A 1 339 ? -17.220 6.117 12.029 1.00 61.16 339 GLN A C 1
ATOM 2542 O O . GLN A 1 339 ? -16.429 6.064 11.082 1.00 61.16 339 GLN A O 1
ATOM 2547 N N . PRO A 1 340 ? -16.846 6.488 13.268 1.00 69.56 340 PRO A N 1
ATOM 2548 C CA . PRO A 1 340 ? -15.478 6.875 13.577 1.00 69.56 340 PRO A CA 1
ATOM 2549 C C . PRO A 1 340 ? -14.511 5.797 13.089 1.00 69.56 340 PRO A C 1
ATOM 2551 O O . PRO A 1 340 ? -14.696 4.611 13.386 1.00 69.56 340 PRO A O 1
ATOM 2554 N N . SER A 1 341 ? -13.494 6.195 12.330 1.00 87.69 341 SER A N 1
ATOM 2555 C CA . SER A 1 341 ? -12.358 5.321 12.032 1.00 87.69 341 SER A CA 1
ATOM 2556 C C . SER A 1 341 ? -11.454 5.244 13.261 1.00 87.69 341 SER A C 1
ATOM 2558 O O . SER A 1 341 ? -11.536 6.095 14.143 1.00 87.69 341 SER A O 1
ATOM 2560 N N . SER A 1 342 ? -10.597 4.233 13.351 1.00 91.31 342 SER A N 1
ATOM 2561 C CA . SER A 1 342 ? -9.677 4.082 14.476 1.00 91.31 342 SER A CA 1
ATOM 2562 C C . SER A 1 342 ? -8.248 3.842 14.029 1.00 91.31 342 SER A C 1
ATOM 2564 O O . SER A 1 342 ? -7.984 3.058 13.121 1.00 91.31 342 SER A O 1
ATOM 2566 N N . LEU A 1 343 ? -7.312 4.444 14.748 1.00 93.00 343 LEU A N 1
ATOM 2567 C CA . LEU A 1 343 ? -5.944 3.969 14.819 1.00 93.00 343 LEU A CA 1
ATOM 2568 C C . LEU A 1 343 ? -5.836 3.053 16.042 1.00 93.00 343 LEU A C 1
ATOM 2570 O O . LEU A 1 343 ? -5.828 3.510 17.185 1.00 93.00 343 LEU A O 1
ATOM 2574 N N . MET A 1 344 ? -5.828 1.747 15.792 1.00 93.56 344 MET A N 1
ATOM 2575 C CA . MET A 1 344 ? -5.766 0.712 16.822 1.00 93.56 344 MET A CA 1
ATOM 2576 C C . MET A 1 344 ? -4.308 0.371 17.116 1.00 93.56 344 MET A C 1
ATOM 2578 O O . MET A 1 344 ? -3.567 0.030 16.198 1.00 93.56 344 MET A O 1
ATOM 2582 N N . VAL A 1 345 ? -3.899 0.417 18.380 1.00 95.06 345 VAL A N 1
ATOM 2583 C CA . VAL A 1 345 ? -2.540 0.099 18.829 1.00 95.06 345 VAL A CA 1
ATOM 2584 C C . VAL A 1 345 ? -2.617 -0.970 19.906 1.00 95.06 345 VAL A C 1
ATOM 2586 O O . VAL A 1 345 ? -3.261 -0.774 20.932 1.00 95.06 345 VAL A O 1
ATOM 2589 N N . ARG A 1 346 ? -1.941 -2.099 19.704 1.00 93.00 346 ARG A N 1
ATOM 2590 C CA . ARG A 1 346 ? -1.826 -3.170 20.698 1.00 93.00 346 ARG A CA 1
ATOM 2591 C C . ARG A 1 346 ? -0.409 -3.243 21.239 1.00 93.00 346 ARG A C 1
ATOM 2593 O O . ARG A 1 346 ? 0.539 -3.335 20.463 1.00 93.00 346 ARG A O 1
ATOM 2600 N N . LEU A 1 347 ? -0.287 -3.265 22.565 1.00 92.75 347 LEU A N 1
ATOM 2601 C CA . LEU A 1 347 ? 0.937 -3.639 23.269 1.00 92.75 347 LEU A CA 1
ATOM 2602 C C . LEU A 1 347 ? 0.743 -5.023 23.871 1.00 92.75 347 LEU A C 1
ATOM 2604 O O . LEU A 1 347 ? 0.022 -5.153 24.848 1.00 92.75 347 LEU A O 1
ATOM 2608 N N . ARG A 1 348 ? 1.401 -6.044 23.323 1.00 90.12 348 ARG A N 1
ATOM 2609 C CA . ARG A 1 348 ? 1.340 -7.408 23.859 1.00 90.12 348 ARG A CA 1
ATOM 2610 C C . ARG A 1 348 ? 2.607 -7.738 24.647 1.00 90.12 348 ARG A C 1
ATOM 2612 O O . ARG A 1 348 ? 3.679 -7.714 24.042 1.00 90.12 348 ARG A O 1
ATOM 2619 N N . PRO A 1 349 ? 2.522 -8.097 25.941 1.00 89.75 349 PRO A N 1
ATOM 2620 C CA . PRO A 1 349 ? 3.655 -8.644 26.679 1.00 89.75 349 PRO A CA 1
ATOM 2621 C C . PRO A 1 349 ? 4.242 -9.888 25.994 1.00 89.75 349 PRO A C 1
ATOM 2623 O O . PRO A 1 349 ? 3.519 -10.740 25.475 1.00 89.75 349 PRO A O 1
ATOM 2626 N N . THR A 1 350 ? 5.565 -9.999 25.989 1.00 82.88 350 THR A N 1
ATOM 2627 C CA . THR A 1 350 ? 6.327 -11.090 25.369 1.00 82.88 350 THR A CA 1
ATOM 2628 C C . THR A 1 350 ? 7.503 -11.495 26.254 1.00 82.88 350 THR A C 1
ATOM 2630 O O . THR A 1 350 ? 8.000 -10.696 27.047 1.00 82.88 350 THR A O 1
ATOM 2633 N N . GLY A 1 351 ? 7.970 -12.736 26.091 1.00 71.81 351 GLY A N 1
ATOM 2634 C CA . GLY A 1 351 ? 9.062 -13.296 26.890 1.00 71.81 351 GLY A CA 1
ATOM 2635 C C . GLY A 1 351 ? 8.627 -13.721 28.297 1.00 71.81 351 GLY A C 1
ATOM 2636 O O . GLY A 1 351 ? 7.578 -13.320 28.791 1.00 71.81 351 GLY A O 1
ATOM 2637 N N . ALA A 1 352 ? 9.441 -14.553 28.952 1.00 69.44 352 ALA A N 1
ATOM 2638 C CA . ALA A 1 352 ? 9.108 -15.133 30.258 1.00 69.44 352 ALA A CA 1
ATOM 2639 C C . ALA A 1 352 ? 8.950 -14.081 31.375 1.00 69.44 352 ALA A C 1
ATOM 2641 O O . ALA A 1 352 ? 8.153 -14.266 32.292 1.00 69.44 352 ALA A O 1
ATOM 2642 N N . ALA A 1 353 ? 9.681 -12.967 31.282 1.00 71.81 353 ALA A N 1
ATOM 2643 C CA . ALA A 1 353 ? 9.650 -11.888 32.265 1.00 71.81 353 ALA A CA 1
ATOM 2644 C C . ALA A 1 353 ? 8.517 -10.868 32.038 1.00 71.81 353 ALA A C 1
ATOM 2646 O O . ALA A 1 353 ? 8.300 -10.025 32.903 1.00 71.81 353 ALA A O 1
ATOM 2647 N N . HIS A 1 354 ? 7.790 -10.937 30.911 1.00 78.25 354 HIS A N 1
ATOM 2648 C CA . HIS A 1 354 ? 6.722 -9.992 30.543 1.00 78.25 354 HIS A CA 1
ATOM 2649 C C . HIS A 1 354 ? 7.132 -8.501 30.615 1.00 78.25 354 HIS A C 1
ATOM 2651 O O . HIS A 1 354 ? 6.286 -7.619 30.751 1.00 78.25 354 HIS A O 1
ATOM 2657 N N . ASP A 1 355 ? 8.431 -8.214 30.504 1.00 83.94 355 ASP A N 1
ATOM 2658 C CA . ASP A 1 355 ? 9.043 -6.880 30.550 1.00 83.94 355 ASP A CA 1
ATOM 2659 C C . ASP A 1 355 ? 9.271 -6.281 29.149 1.00 83.94 355 ASP A C 1
ATOM 2661 O O . ASP A 1 355 ? 9.665 -5.118 28.999 1.00 83.94 355 ASP A O 1
ATOM 2665 N N . ARG A 1 356 ? 9.005 -7.082 28.113 1.00 91.31 356 ARG A N 1
ATOM 2666 C CA . ARG A 1 356 ? 9.123 -6.731 26.700 1.00 91.31 356 ARG A CA 1
ATOM 2667 C C . ARG A 1 356 ? 7.770 -6.794 26.012 1.00 91.31 356 ARG A C 1
ATOM 2669 O O . ARG A 1 356 ? 6.952 -7.658 26.313 1.00 91.31 356 ARG A O 1
ATOM 2676 N N . PHE A 1 357 ? 7.558 -5.928 25.034 1.00 91.50 357 PHE A N 1
ATOM 2677 C CA . PHE A 1 357 ? 6.287 -5.734 24.358 1.00 91.50 357 PHE A CA 1
ATOM 2678 C C . PHE A 1 357 ? 6.455 -5.843 22.845 1.00 91.50 357 PHE A C 1
ATOM 2680 O O . PHE A 1 357 ? 7.326 -5.205 22.253 1.00 91.50 357 PHE A O 1
ATOM 2687 N N . ALA A 1 358 ? 5.583 -6.627 22.220 1.00 90.12 358 ALA A N 1
ATOM 2688 C CA . ALA A 1 358 ? 5.329 -6.543 20.791 1.00 90.12 358 ALA A CA 1
ATOM 2689 C C . ALA A 1 358 ? 4.294 -5.439 20.546 1.00 90.12 358 ALA A C 1
ATOM 2691 O O . ALA A 1 358 ? 3.221 -5.447 21.157 1.00 90.12 358 ALA A O 1
ATOM 2692 N N . VAL A 1 359 ? 4.623 -4.496 19.663 1.00 91.25 359 VAL A N 1
ATOM 2693 C CA . VAL A 1 359 ? 3.723 -3.413 19.253 1.00 91.25 359 VAL A CA 1
ATOM 2694 C C . VAL A 1 359 ? 3.092 -3.782 17.919 1.00 91.25 359 VAL A C 1
ATOM 2696 O O . VAL A 1 359 ? 3.774 -4.227 16.999 1.00 91.25 359 VAL A O 1
ATOM 2699 N N . THR A 1 360 ? 1.784 -3.601 17.796 1.00 87.25 360 THR A N 1
ATOM 2700 C CA . THR A 1 360 ? 1.082 -3.774 16.521 1.00 87.25 360 THR A CA 1
ATOM 2701 C C . THR A 1 360 ? 0.111 -2.627 16.320 1.00 87.25 360 THR A C 1
ATOM 2703 O O . THR A 1 360 ? -0.584 -2.241 17.257 1.00 87.25 360 THR A O 1
ATOM 2706 N N . ILE A 1 361 ? 0.082 -2.066 15.112 1.00 88.31 361 ILE A N 1
ATOM 2707 C CA . ILE A 1 361 ? -0.757 -0.916 14.769 1.00 88.31 361 ILE A CA 1
ATOM 2708 C C . ILE A 1 361 ? -1.632 -1.277 13.568 1.00 88.31 361 ILE A C 1
ATOM 2710 O O . ILE A 1 361 ? -1.153 -1.881 12.607 1.00 88.31 361 ILE A O 1
ATOM 2714 N N . TRP A 1 362 ? -2.906 -0.886 13.603 1.00 85.62 362 TRP A N 1
ATOM 2715 C CA . TRP A 1 362 ? -3.833 -1.010 12.480 1.00 85.62 362 TRP A CA 1
ATOM 2716 C C . TRP A 1 362 ? -4.566 0.300 12.219 1.00 85.62 362 TRP A C 1
ATOM 2718 O O . TRP A 1 362 ? -5.055 0.944 13.146 1.00 85.62 362 TRP A O 1
ATOM 2728 N N . ARG A 1 363 ? -4.732 0.636 10.939 1.00 83.31 363 ARG A N 1
ATOM 2729 C CA . ARG A 1 363 ? -5.740 1.598 10.488 1.00 83.31 363 ARG A CA 1
ATOM 2730 C C . ARG A 1 363 ? -7.050 0.842 10.309 1.00 83.31 363 ARG A C 1
ATOM 2732 O O . ARG A 1 363 ? -7.186 0.036 9.387 1.00 83.31 363 ARG A O 1
ATOM 2739 N N . TYR A 1 364 ? -7.988 1.056 11.212 1.00 83.56 364 TYR A N 1
ATOM 2740 C CA . TYR A 1 364 ? -9.336 0.521 11.139 1.00 83.56 364 TYR A CA 1
ATOM 2741 C C . TYR A 1 364 ? -10.247 1.579 10.539 1.00 83.56 364 TYR A C 1
ATOM 2743 O O . TYR A 1 364 ? -10.361 2.678 11.074 1.00 83.56 364 TYR A O 1
ATOM 2751 N N . PHE A 1 365 ? -10.935 1.236 9.463 1.00 74.75 365 PHE A N 1
ATOM 2752 C CA . PHE A 1 365 ? -11.945 2.115 8.893 1.00 74.75 365 PHE A CA 1
ATOM 2753 C C . PHE A 1 365 ? -13.352 1.533 9.062 1.00 74.75 365 PHE A C 1
ATOM 2755 O O . PHE A 1 365 ? -14.301 2.241 9.386 1.00 74.75 365 PHE A O 1
ATOM 2762 N N . ASN A 1 366 ? -13.477 0.214 8.904 1.00 71.75 366 ASN A N 1
ATOM 2763 C CA . ASN A 1 366 ? -14.643 -0.583 9.277 1.00 71.75 366 ASN A CA 1
ATOM 2764 C C . ASN A 1 366 ? -14.242 -2.064 9.399 1.00 71.75 366 ASN A C 1
ATOM 2766 O O . ASN A 1 366 ? -13.098 -2.426 9.120 1.00 71.75 366 ASN A O 1
ATOM 2770 N N . GLU A 1 367 ? -15.191 -2.926 9.765 1.00 65.56 367 GLU A N 1
ATOM 2771 C CA . GLU A 1 367 ? -14.988 -4.376 9.910 1.00 65.56 367 GLU A CA 1
ATOM 2772 C C . GLU A 1 367 ? -14.396 -5.051 8.657 1.00 65.56 367 GLU A C 1
ATOM 2774 O O . GLU A 1 367 ? -13.613 -5.995 8.768 1.00 65.56 367 GLU A O 1
ATOM 2779 N N . ALA A 1 368 ? -14.706 -4.533 7.464 1.00 56.75 368 ALA A N 1
ATOM 2780 C CA . ALA A 1 368 ? -14.207 -5.046 6.190 1.00 56.75 368 ALA A CA 1
ATOM 2781 C C . ALA A 1 368 ? -12.847 -4.447 5.782 1.00 56.75 368 ALA A C 1
ATOM 2783 O O . ALA A 1 368 ? -12.161 -4.993 4.917 1.00 56.75 368 ALA A O 1
ATOM 2784 N N . THR A 1 369 ? -12.445 -3.325 6.385 1.00 60.69 369 THR A N 1
ATOM 2785 C CA . THR A 1 369 ? -11.307 -2.504 5.954 1.00 60.69 369 THR A CA 1
ATOM 2786 C C . THR A 1 369 ? -10.414 -2.191 7.146 1.00 60.69 369 THR A C 1
ATOM 2788 O O . THR A 1 369 ? -10.522 -1.142 7.786 1.00 60.69 369 THR A O 1
ATOM 2791 N N . ILE A 1 370 ? -9.507 -3.126 7.431 1.00 68.88 370 ILE A N 1
ATOM 2792 C CA . ILE A 1 370 ? -8.522 -3.014 8.508 1.00 68.88 370 ILE A CA 1
ATOM 2793 C C . ILE A 1 370 ? -7.137 -3.253 7.917 1.00 68.88 370 ILE A C 1
ATOM 2795 O O . ILE A 1 370 ? -6.852 -4.348 7.427 1.00 68.88 370 ILE A O 1
ATOM 2799 N N . ILE A 1 371 ? -6.285 -2.232 7.953 1.00 63.69 371 ILE A N 1
ATOM 2800 C CA . ILE A 1 371 ? -4.955 -2.250 7.340 1.00 63.69 371 ILE A CA 1
ATOM 2801 C C . ILE A 1 371 ? -3.907 -2.359 8.452 1.00 63.69 371 ILE A C 1
ATOM 2803 O O . ILE A 1 371 ? -3.769 -1.409 9.225 1.00 63.69 371 ILE A O 1
ATOM 2807 N N . PRO A 1 372 ? -3.176 -3.483 8.572 1.00 72.31 372 PRO A N 1
ATOM 2808 C CA . PRO A 1 372 ? -2.038 -3.558 9.480 1.00 72.31 372 PRO A CA 1
ATOM 2809 C C . PRO A 1 372 ? -0.906 -2.665 8.979 1.00 72.31 372 PRO A C 1
ATOM 2811 O O . PRO A 1 372 ? -0.621 -2.622 7.781 1.00 72.31 372 PRO A O 1
ATOM 2814 N N . LEU A 1 373 ? -0.243 -1.980 9.903 1.00 70.44 373 LEU A N 1
ATOM 2815 C CA . LEU A 1 373 ? 1.018 -1.316 9.628 1.00 70.44 373 LEU A CA 1
ATOM 2816 C C . LEU A 1 373 ? 2.145 -2.353 9.767 1.00 70.44 373 LEU A C 1
ATOM 2818 O O . LEU A 1 373 ? 2.283 -2.930 10.851 1.00 70.44 373 LEU A O 1
ATOM 2822 N N . PRO A 1 374 ? 2.935 -2.625 8.711 1.00 63.75 374 PRO A N 1
ATOM 2823 C CA . PRO A 1 374 ? 4.099 -3.489 8.832 1.00 63.75 374 PRO A CA 1
ATOM 2824 C C . PRO A 1 374 ? 5.143 -2.792 9.708 1.00 63.75 374 PRO A C 1
ATOM 2826 O O . PRO A 1 374 ? 5.796 -1.840 9.287 1.00 63.75 374 PRO A O 1
ATOM 2829 N N . LEU A 1 375 ? 5.260 -3.253 10.950 1.00 70.25 375 LEU A N 1
ATOM 2830 C CA . LEU A 1 375 ? 6.296 -2.838 11.886 1.00 70.25 375 LEU A CA 1
ATOM 2831 C C . LEU A 1 375 ? 7.290 -3.987 12.010 1.00 70.25 375 LEU A C 1
ATOM 2833 O O . LEU A 1 375 ? 6.985 -5.010 12.623 1.00 70.25 375 LEU A O 1
ATOM 2837 N N . ASP A 1 376 ? 8.465 -3.826 11.410 1.00 68.44 376 ASP A N 1
ATOM 2838 C CA . ASP A 1 376 ? 9.560 -4.778 11.569 1.00 68.44 376 ASP A CA 1
ATOM 2839 C C . ASP A 1 376 ? 10.344 -4.433 12.840 1.00 68.44 376 ASP A C 1
ATOM 2841 O O . ASP A 1 376 ? 11.327 -3.692 12.825 1.00 68.44 376 ASP A O 1
ATOM 2845 N N . THR A 1 377 ? 9.814 -4.866 13.985 1.00 72.62 377 THR A N 1
ATOM 2846 C CA . THR A 1 377 ? 10.412 -4.581 15.293 1.00 72.62 377 THR A CA 1
ATOM 2847 C C . THR A 1 377 ? 10.492 -5.834 16.148 1.00 72.62 377 THR A C 1
ATOM 2849 O O . THR A 1 377 ? 9.484 -6.506 16.385 1.00 72.62 377 THR A O 1
ATOM 2852 N N . GLU A 1 378 ? 11.676 -6.109 16.689 1.00 84.44 378 GLU A N 1
ATOM 2853 C CA . GLU A 1 378 ? 11.849 -7.074 17.774 1.00 84.44 378 GLU A CA 1
ATOM 2854 C C . GLU A 1 378 ? 11.138 -6.614 19.064 1.00 84.44 378 GLU A C 1
ATOM 2856 O O . GLU A 1 378 ? 10.860 -5.424 19.221 1.00 84.44 378 GLU A O 1
ATOM 2861 N N . PRO A 1 379 ? 10.859 -7.520 20.026 1.00 88.81 379 PRO A N 1
ATOM 2862 C CA . PRO A 1 379 ? 10.275 -7.157 21.315 1.00 88.81 379 PRO A CA 1
ATOM 2863 C C . PRO A 1 379 ? 10.999 -6.011 22.045 1.00 88.81 379 PRO A C 1
ATOM 2865 O O . PRO A 1 379 ? 12.175 -6.106 22.422 1.00 88.81 379 PRO A O 1
ATOM 2868 N N . LEU A 1 380 ? 10.250 -4.940 22.307 1.00 92.56 380 LEU A N 1
ATOM 2869 C CA . LEU A 1 380 ? 10.743 -3.670 22.837 1.00 92.56 380 LEU A CA 1
ATOM 2870 C C . LEU A 1 380 ? 10.527 -3.564 24.346 1.00 92.56 380 LEU A C 1
ATOM 2872 O O . LEU A 1 380 ? 9.549 -4.073 24.879 1.00 92.56 380 LEU A O 1
ATOM 2876 N N . THR A 1 381 ? 11.384 -2.835 25.056 1.00 94.44 381 THR A N 1
ATOM 2877 C CA . THR A 1 381 ? 11.046 -2.389 26.422 1.00 94.44 381 THR A CA 1
ATOM 2878 C C . THR A 1 381 ? 9.874 -1.401 26.388 1.00 94.44 381 THR A C 1
ATOM 2880 O O . THR A 1 381 ? 9.655 -0.734 25.375 1.00 94.44 381 THR A O 1
ATOM 2883 N N . LEU A 1 382 ? 9.135 -1.244 27.493 1.00 93.94 382 LEU A N 1
ATOM 2884 C CA . LEU A 1 382 ? 8.003 -0.305 27.542 1.00 93.94 382 LEU A CA 1
ATOM 2885 C C . LEU A 1 382 ? 8.368 1.133 27.101 1.00 93.94 382 LEU A C 1
ATOM 2887 O O . LEU A 1 382 ? 7.637 1.691 26.282 1.00 93.94 382 LEU A O 1
ATOM 2891 N N . PRO A 1 383 ? 9.496 1.741 27.532 1.00 96.00 383 PRO A N 1
ATOM 2892 C CA . PRO A 1 383 ? 9.882 3.072 27.057 1.00 96.00 383 PRO A CA 1
ATOM 2893 C C . PRO A 1 383 ? 10.156 3.132 25.548 1.00 96.00 383 PRO A C 1
ATOM 2895 O O . PRO A 1 383 ? 9.832 4.127 24.902 1.00 96.00 383 PRO A O 1
ATOM 2898 N N . GLN A 1 384 ? 10.742 2.074 24.977 1.00 95.38 384 GLN A N 1
ATOM 2899 C CA . GLN A 1 384 ? 10.974 1.977 23.532 1.00 95.38 384 GLN A CA 1
ATOM 2900 C C . GLN A 1 384 ? 9.655 1.824 22.769 1.00 95.38 384 GLN A C 1
ATOM 2902 O O . GLN A 1 384 ? 9.463 2.499 21.762 1.00 95.38 384 GLN A O 1
ATOM 2907 N N . ALA A 1 385 ? 8.734 0.998 23.272 1.00 94.94 385 ALA A N 1
ATOM 2908 C CA . ALA A 1 385 ? 7.406 0.830 22.694 1.00 94.94 385 ALA A CA 1
ATOM 2909 C C . ALA A 1 385 ? 6.617 2.149 22.705 1.00 94.94 385 ALA A C 1
ATOM 2911 O O . ALA A 1 385 ? 6.083 2.545 21.676 1.00 94.94 385 ALA A O 1
ATOM 2912 N N . ILE A 1 386 ? 6.607 2.879 23.828 1.00 95.75 386 ILE A N 1
ATOM 2913 C CA . ILE A 1 386 ? 5.960 4.199 23.923 1.00 95.75 386 ILE A CA 1
ATOM 2914 C C . ILE A 1 386 ? 6.568 5.184 22.920 1.00 95.75 386 ILE A C 1
ATOM 2916 O O . ILE A 1 386 ? 5.826 5.917 22.270 1.00 95.75 386 ILE A O 1
ATOM 2920 N N . ARG A 1 387 ? 7.899 5.200 22.770 1.00 94.81 387 ARG A N 1
ATOM 2921 C CA . ARG A 1 387 ? 8.570 6.066 21.791 1.00 94.81 387 ARG A CA 1
ATOM 2922 C C . ARG A 1 387 ? 8.147 5.731 20.362 1.00 94.81 387 ARG A C 1
ATOM 2924 O O . ARG A 1 387 ? 7.689 6.623 19.664 1.00 94.81 387 ARG A O 1
ATOM 2931 N N . LEU A 1 388 ? 8.211 4.455 19.975 1.00 94.12 388 LEU A N 1
ATOM 2932 C CA . LEU A 1 388 ? 7.767 3.991 18.657 1.00 94.12 388 LEU A CA 1
ATOM 2933 C C . LEU A 1 388 ? 6.325 4.423 18.370 1.00 94.12 388 LEU A C 1
ATOM 2935 O O . LEU A 1 388 ? 6.026 4.952 17.306 1.00 94.12 388 LEU A O 1
ATOM 2939 N N . ILE A 1 389 ? 5.434 4.220 19.340 1.00 95.50 389 ILE A N 1
ATOM 2940 C CA . ILE A 1 389 ? 4.023 4.577 19.222 1.00 95.50 389 ILE A CA 1
ATOM 2941 C C . ILE A 1 389 ? 3.874 6.099 19.042 1.00 95.50 389 ILE A C 1
ATOM 2943 O O . ILE A 1 389 ? 3.173 6.535 18.132 1.00 95.50 389 ILE A O 1
ATOM 2947 N N . ARG A 1 390 ? 4.568 6.919 19.842 1.00 94.69 390 ARG A N 1
ATOM 2948 C CA . ARG A 1 390 ? 4.547 8.389 19.709 1.00 94.69 390 ARG A CA 1
ATOM 2949 C C . ARG A 1 390 ? 5.090 8.887 18.371 1.00 94.69 390 ARG A C 1
ATOM 2951 O O . ARG A 1 390 ? 4.565 9.871 17.863 1.00 94.69 390 ARG A O 1
ATOM 2958 N N . ASP A 1 391 ? 6.088 8.215 17.806 1.00 90.62 391 ASP A N 1
ATOM 2959 C CA . ASP A 1 391 ? 6.661 8.576 16.507 1.00 90.62 391 ASP A CA 1
ATOM 2960 C C . ASP A 1 391 ? 5.720 8.202 15.347 1.00 90.62 391 ASP A C 1
ATOM 2962 O O . ASP A 1 391 ? 5.662 8.896 14.328 1.00 90.62 391 ASP A O 1
ATOM 2966 N N . GLU A 1 392 ? 4.956 7.118 15.506 1.00 89.81 392 GLU A N 1
ATOM 2967 C CA . GLU A 1 392 ? 4.127 6.563 14.440 1.00 89.81 392 GLU A CA 1
ATOM 2968 C C . GLU A 1 392 ? 2.705 7.141 14.408 1.00 89.81 392 GLU A C 1
ATOM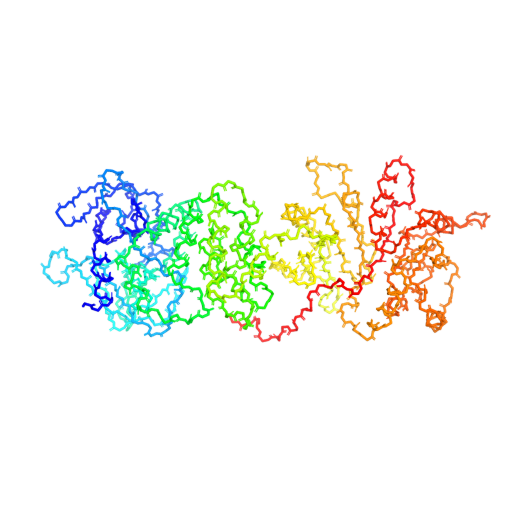 2970 O O . GLU A 1 392 ? 2.178 7.418 13.330 1.00 89.81 392 GLU A O 1
ATOM 2975 N N . LEU A 1 393 ? 2.089 7.405 15.567 1.00 92.19 393 LEU A N 1
ATOM 2976 C CA . LEU A 1 393 ? 0.737 7.979 15.642 1.00 92.19 393 LEU A CA 1
ATOM 2977 C C . LEU A 1 393 ? 0.536 9.224 14.755 1.00 92.19 393 LEU A C 1
ATOM 2979 O O . LEU A 1 393 ? -0.419 9.225 13.977 1.00 92.19 393 LEU A O 1
ATOM 2983 N N . PRO A 1 394 ? 1.396 10.263 14.797 1.00 89.88 394 PRO A N 1
ATOM 2984 C CA . PRO A 1 394 ? 1.218 11.465 13.981 1.00 89.88 394 PRO A CA 1
ATOM 2985 C C . PRO A 1 394 ? 1.204 11.156 12.480 1.00 89.88 394 PRO A C 1
ATOM 2987 O O . PRO A 1 394 ? 0.378 11.695 11.739 1.00 89.88 394 PRO A O 1
ATOM 2990 N N . ARG A 1 395 ? 2.095 10.260 12.032 1.00 83.75 395 ARG A N 1
ATOM 2991 C CA . ARG A 1 395 ? 2.216 9.852 10.624 1.00 83.75 395 ARG A CA 1
ATOM 2992 C C . ARG A 1 395 ? 0.955 9.141 10.158 1.00 83.75 395 ARG A C 1
ATOM 2994 O O . ARG A 1 395 ? 0.430 9.440 9.088 1.00 83.75 395 ARG A O 1
ATOM 3001 N N . GLN A 1 396 ? 0.445 8.234 10.985 1.00 85.50 396 GLN A N 1
ATOM 3002 C CA . GLN A 1 396 ? -0.723 7.427 10.657 1.00 85.50 396 GLN A CA 1
ATOM 3003 C C . GLN A 1 396 ? -2.022 8.233 10.714 1.00 85.50 396 GLN A C 1
ATOM 3005 O O . GLN A 1 396 ? -2.841 8.112 9.806 1.00 85.50 396 GLN A O 1
ATOM 3010 N N . LEU A 1 397 ? -2.182 9.112 11.708 1.00 87.12 397 LEU A N 1
ATOM 3011 C CA . LEU A 1 397 ? -3.306 10.052 11.772 1.00 87.12 397 LEU A CA 1
ATOM 3012 C C . LEU A 1 397 ? -3.330 10.964 10.536 1.00 87.12 397 LEU A C 1
ATOM 3014 O O . LEU A 1 397 ? -4.373 11.118 9.907 1.00 87.12 397 LEU A O 1
ATOM 3018 N N . THR A 1 398 ? -2.171 11.493 10.129 1.00 82.25 398 THR A N 1
ATOM 3019 C CA . THR A 1 398 ? -2.047 12.325 8.918 1.00 82.25 398 THR A CA 1
ATOM 3020 C C . THR A 1 398 ? -2.383 11.541 7.650 1.00 82.25 398 THR A C 1
ATOM 3022 O O . THR A 1 398 ? -3.062 12.061 6.770 1.00 82.25 398 THR A O 1
ATOM 3025 N N . ALA A 1 399 ? -1.956 10.280 7.555 1.00 71.12 399 ALA A N 1
ATOM 3026 C CA . ALA A 1 399 ? -2.257 9.424 6.409 1.00 71.12 399 ALA A CA 1
ATOM 3027 C C . ALA A 1 399 ? -3.746 9.045 6.308 1.00 71.12 399 ALA A C 1
ATOM 3029 O O . ALA A 1 399 ? -4.238 8.815 5.208 1.00 71.12 399 ALA A O 1
ATOM 3030 N N . MET A 1 400 ? -4.457 8.968 7.437 1.00 77.62 400 MET A N 1
ATOM 3031 C CA . MET A 1 400 ? -5.891 8.657 7.483 1.00 77.62 400 MET A CA 1
ATOM 3032 C C . MET A 1 400 ? -6.786 9.888 7.278 1.00 77.62 400 MET A C 1
ATOM 3034 O O . MET A 1 400 ? -7.910 9.738 6.803 1.00 77.62 400 MET A O 1
ATOM 3038 N N . ALA A 1 401 ? -6.305 11.089 7.615 1.00 75.81 401 ALA A N 1
ATOM 3039 C CA . ALA A 1 401 ? -7.084 12.330 7.588 1.00 75.81 401 ALA A CA 1
ATOM 3040 C C . ALA A 1 401 ? -7.776 12.663 6.244 1.00 75.81 401 ALA A C 1
ATOM 3042 O O . ALA A 1 401 ? -8.886 13.186 6.290 1.00 75.81 401 ALA A O 1
ATOM 3043 N N . PRO A 1 402 ? -7.210 12.366 5.054 1.00 63.81 402 PRO A N 1
ATOM 3044 C CA . PRO A 1 402 ? -7.905 12.617 3.787 1.00 63.81 402 PRO A CA 1
ATOM 3045 C C . PRO A 1 402 ? -9.166 11.764 3.591 1.00 63.81 402 PRO A C 1
ATOM 3047 O O . PRO A 1 402 ? -10.087 12.186 2.898 1.00 63.81 402 PRO A O 1
ATOM 3050 N N . ASP A 1 403 ? -9.199 10.574 4.198 1.00 57.59 403 ASP A N 1
ATOM 3051 C CA . ASP A 1 403 ? -10.245 9.565 3.997 1.00 57.59 403 ASP A CA 1
ATOM 3052 C C . ASP A 1 403 ? -11.250 9.515 5.174 1.00 57.59 403 ASP A C 1
ATOM 3054 O O . ASP A 1 403 ? -12.278 8.840 5.090 1.00 57.59 403 ASP A O 1
ATOM 3058 N N . CYS A 1 404 ? -10.962 10.204 6.288 1.00 66.06 404 CYS A N 1
ATOM 3059 C CA . CYS A 1 404 ? -11.707 10.103 7.548 1.00 66.06 404 CYS A CA 1
ATOM 3060 C C . CYS A 1 404 ? -12.058 11.481 8.118 1.00 66.06 404 CYS A C 1
ATOM 3062 O O . CYS A 1 404 ? -11.198 12.348 8.228 1.00 66.06 404 CYS A O 1
ATOM 3064 N N . THR A 1 405 ? -13.295 11.653 8.585 1.00 69.94 405 THR A N 1
ATOM 3065 C CA . THR A 1 405 ? -13.721 12.876 9.290 1.00 69.94 405 THR A CA 1
ATOM 3066 C C . THR A 1 405 ? -13.409 12.835 10.785 1.00 69.94 405 THR A C 1
ATOM 3068 O O . THR A 1 405 ? -13.078 13.861 11.371 1.00 69.94 405 THR A O 1
ATOM 3071 N N . GLU A 1 406 ? -13.490 11.653 11.401 1.00 83.19 406 GLU A N 1
ATOM 3072 C CA . GLU A 1 406 ? -13.216 11.425 12.822 1.00 83.19 406 GLU A CA 1
ATOM 3073 C C . GLU A 1 406 ? -12.355 10.170 12.987 1.00 83.19 406 GLU A C 1
ATOM 3075 O O . GLU A 1 406 ? -12.691 9.098 12.470 1.00 83.19 406 GLU A O 1
ATOM 3080 N N . ILE A 1 407 ? -11.237 10.306 13.707 1.00 90.69 407 ILE A N 1
ATOM 3081 C CA . ILE A 1 407 ? -10.329 9.200 14.018 1.00 90.69 407 ILE A CA 1
ATOM 3082 C C . ILE A 1 407 ? -10.229 9.062 15.539 1.00 90.69 407 ILE A C 1
ATOM 3084 O O . ILE A 1 407 ? -9.921 10.017 16.251 1.00 90.69 407 ILE A O 1
ATOM 3088 N N . MET A 1 408 ? -10.480 7.864 16.046 1.00 94.12 408 MET A N 1
ATOM 3089 C CA . MET A 1 408 ? -10.283 7.495 17.442 1.00 94.12 408 MET A CA 1
ATOM 3090 C C . MET A 1 408 ? -8.941 6.773 17.608 1.00 94.12 408 MET A C 1
ATOM 3092 O O . MET A 1 408 ? -8.506 6.033 16.730 1.00 94.12 408 MET A O 1
ATOM 3096 N N . VAL A 1 409 ? -8.278 6.960 18.743 1.00 96.38 409 VAL A N 1
ATOM 3097 C CA . VAL A 1 409 ? -7.093 6.188 19.128 1.00 96.38 409 VAL A CA 1
ATOM 3098 C C . VAL A 1 409 ? -7.537 5.106 20.104 1.00 96.38 409 VAL A C 1
ATOM 3100 O O . VAL A 1 409 ? -8.012 5.414 21.199 1.00 96.38 409 VAL A O 1
ATOM 3103 N N . GLU A 1 410 ? -7.398 3.842 19.706 1.00 95.94 410 GLU A N 1
ATOM 3104 C CA . GLU A 1 410 ? -7.761 2.691 20.539 1.00 95.94 410 GLU A CA 1
ATOM 3105 C C . GLU A 1 410 ? -6.508 1.971 21.028 1.00 95.94 410 GLU A C 1
ATOM 3107 O O . GLU A 1 410 ? -5.750 1.425 20.227 1.00 95.94 410 GLU A O 1
ATOM 3112 N N . MET A 1 411 ? -6.304 1.938 22.343 1.00 97.00 411 MET A N 1
ATOM 3113 C CA . MET A 1 411 ? -5.137 1.313 22.960 1.00 97.00 411 MET A CA 1
ATOM 3114 C C . MET A 1 411 ? -5.523 -0.030 23.583 1.00 97.00 411 MET A C 1
ATOM 3116 O O . MET A 1 411 ? -6.166 -0.061 24.629 1.00 97.00 411 MET A O 1
ATOM 3120 N N . PHE A 1 412 ? -5.114 -1.139 22.970 1.00 94.81 412 PHE A N 1
ATOM 3121 C CA . PHE A 1 412 ? -5.245 -2.483 23.536 1.00 94.81 412 PHE A CA 1
ATOM 3122 C C . PHE A 1 412 ? -4.054 -2.760 24.451 1.00 94.81 412 PHE A C 1
ATOM 3124 O O . PHE A 1 412 ? -2.935 -2.997 23.980 1.00 94.81 412 PHE A O 1
ATOM 3131 N N . LEU A 1 413 ? -4.299 -2.689 25.755 1.00 94.69 413 LEU A N 1
ATOM 3132 C CA . LEU A 1 413 ? -3.279 -2.716 26.794 1.00 94.69 413 LEU A CA 1
ATOM 3133 C C . LEU A 1 413 ? -3.493 -3.918 27.721 1.00 94.69 413 LEU A C 1
ATOM 3135 O O . LEU A 1 413 ? -4.638 -4.270 28.010 1.00 94.69 413 LEU A O 1
ATOM 3139 N N . PRO A 1 414 ? -2.422 -4.548 28.227 1.00 92.12 414 PRO A N 1
ATOM 3140 C CA . PRO A 1 414 ? -2.545 -5.502 29.316 1.00 92.12 414 PRO A CA 1
ATOM 3141 C C . PRO A 1 414 ? -2.968 -4.765 30.595 1.00 92.12 414 PRO A C 1
ATOM 3143 O O . PRO A 1 414 ? -2.706 -3.567 30.740 1.00 92.12 414 PRO A O 1
ATOM 3146 N N . GLN A 1 415 ? -3.579 -5.482 31.539 1.00 89.56 415 GLN A N 1
ATOM 3147 C CA . GLN A 1 415 ? -4.235 -4.886 32.708 1.00 89.56 415 GLN A CA 1
ATOM 3148 C C . GLN A 1 415 ? -3.332 -3.917 33.500 1.00 89.56 415 GLN A C 1
ATOM 3150 O O . GLN A 1 415 ? -3.770 -2.841 33.904 1.00 89.56 415 GLN A O 1
ATOM 3155 N N . GLN A 1 416 ? -2.044 -4.241 33.661 1.00 88.12 416 GLN A N 1
ATOM 3156 C CA . GLN A 1 416 ? -1.068 -3.399 34.367 1.00 88.12 416 GLN A CA 1
ATOM 3157 C C . GLN A 1 416 ? -0.751 -2.062 33.672 1.00 88.12 416 GLN A C 1
ATOM 3159 O O . GLN A 1 416 ? -0.146 -1.186 34.285 1.00 88.12 416 GLN A O 1
ATOM 3164 N N . LEU A 1 417 ? -1.134 -1.901 32.402 1.00 93.94 417 LEU A N 1
ATOM 3165 C CA . LEU A 1 417 ? -0.925 -0.690 31.609 1.00 93.94 417 LEU A CA 1
ATOM 3166 C C . LEU A 1 417 ? -2.224 0.074 31.317 1.00 93.94 417 LEU A C 1
ATOM 3168 O O . LEU A 1 417 ? -2.156 1.077 30.616 1.00 93.94 417 LEU A O 1
ATOM 3172 N N . LEU A 1 418 ? -3.385 -0.325 31.859 1.00 93.81 418 LEU A N 1
ATOM 3173 C CA . LEU A 1 418 ? -4.657 0.370 31.581 1.00 93.81 418 LEU A CA 1
ATOM 3174 C C . LEU A 1 418 ? -4.646 1.856 31.990 1.00 93.81 418 LEU A C 1
ATOM 3176 O O . LEU A 1 418 ? -5.425 2.639 31.461 1.00 93.81 418 LEU A O 1
ATOM 3180 N N . GLU A 1 419 ? -3.754 2.257 32.901 1.00 93.62 419 GLU A N 1
ATOM 3181 C CA . GLU A 1 419 ? -3.563 3.652 33.328 1.00 93.62 419 GLU A CA 1
ATOM 3182 C C . GLU A 1 419 ? -2.495 4.427 32.535 1.00 93.62 419 GLU A C 1
ATOM 3184 O O . GLU A 1 419 ? -2.086 5.507 32.969 1.00 93.62 419 GLU A O 1
ATOM 3189 N N . LEU A 1 420 ? -2.009 3.912 31.401 1.00 94.38 420 LEU A N 1
ATOM 3190 C CA . LEU A 1 420 ? -1.065 4.640 30.548 1.00 94.38 420 LEU A CA 1
ATOM 3191 C C . LEU A 1 420 ? -1.676 5.971 30.067 1.00 94.38 420 LEU A C 1
ATOM 3193 O O . LEU A 1 420 ? -2.804 6.001 29.588 1.00 94.38 420 LEU A O 1
ATOM 3197 N N . ASP A 1 421 ? -0.920 7.070 30.166 1.00 94.31 421 ASP A N 1
ATOM 3198 C CA . ASP A 1 421 ? -1.373 8.452 29.925 1.00 94.31 421 ASP A CA 1
ATOM 3199 C C 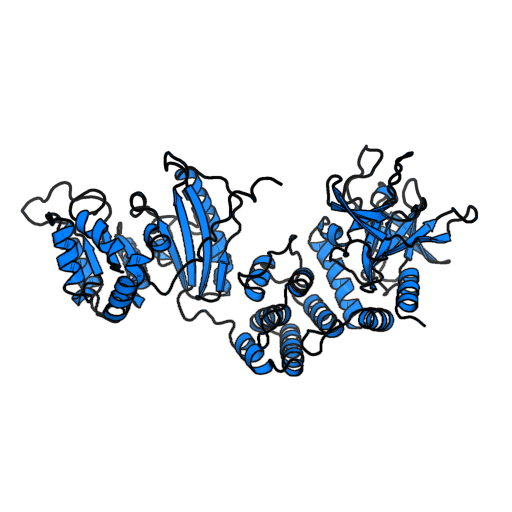. ASP A 1 421 ? -1.463 8.870 28.466 1.00 94.31 421 ASP A C 1
ATOM 3201 O O . ASP A 1 421 ? -1.126 9.997 28.119 1.00 94.31 421 ASP A O 1
ATOM 3205 N N . VAL A 1 422 ? -1.920 7.974 27.600 1.00 94.69 422 VAL A N 1
ATOM 3206 C CA . VAL A 1 422 ? -1.906 8.200 26.152 1.00 94.69 422 VAL A CA 1
ATOM 3207 C C . VAL A 1 422 ? -2.608 9.499 25.775 1.00 94.69 422 VAL A C 1
ATOM 3209 O O . VAL A 1 422 ? -2.117 10.238 24.931 1.00 94.69 422 VAL A O 1
ATOM 3212 N N . GLU A 1 423 ? -3.710 9.835 26.440 1.00 94.88 423 GLU A N 1
ATOM 3213 C CA . GLU A 1 423 ? -4.491 11.041 26.193 1.00 94.88 423 GLU A CA 1
ATOM 3214 C C . GLU A 1 423 ? -3.738 12.353 26.461 1.00 94.88 423 GLU A C 1
ATOM 3216 O O . GLU A 1 423 ? -4.119 13.384 25.901 1.00 94.88 423 GLU A O 1
ATOM 3221 N N . THR A 1 424 ? -2.683 12.335 27.283 1.00 94.19 424 THR A N 1
ATOM 3222 C CA . THR A 1 424 ? -1.887 13.523 27.641 1.00 94.19 424 THR A CA 1
ATOM 3223 C C . THR A 1 424 ? -0.747 13.774 26.655 1.00 94.19 424 THR A C 1
ATOM 3225 O O . THR A 1 424 ? -0.148 14.851 26.663 1.00 94.19 424 THR A O 1
ATOM 3228 N N . TRP A 1 425 ? -0.441 12.803 25.789 1.00 94.94 425 TRP A N 1
ATOM 3229 C CA . TRP A 1 425 ? 0.720 12.868 24.914 1.00 94.94 425 TRP A CA 1
ATOM 3230 C C . TRP A 1 425 ? 0.601 14.014 23.916 1.00 94.94 425 TRP A C 1
ATOM 3232 O O . TRP A 1 425 ? -0.401 14.156 23.211 1.00 94.94 425 TRP A O 1
ATOM 3242 N N . ASN A 1 426 ? 1.665 14.806 23.824 1.00 93.44 426 ASN A N 1
ATOM 3243 C CA . ASN A 1 426 ? 1.823 15.786 22.768 1.00 93.44 426 ASN A CA 1
ATOM 3244 C C . ASN A 1 426 ? 2.489 15.122 21.556 1.00 93.44 426 ASN A C 1
ATOM 3246 O O . ASN A 1 426 ? 3.675 14.797 21.590 1.00 93.44 426 ASN A O 1
ATOM 3250 N N . LEU A 1 427 ? 1.694 14.907 20.512 1.00 90.25 427 LEU A N 1
ATOM 3251 C CA . LEU A 1 427 ? 2.101 14.238 19.277 1.00 90.25 427 LEU A CA 1
ATOM 3252 C C . LEU A 1 427 ? 2.686 15.191 18.223 1.00 90.25 427 LEU A C 1
ATOM 3254 O O . LEU A 1 427 ? 3.292 14.728 17.262 1.00 90.25 427 LEU A O 1
ATOM 3258 N N . TRP A 1 428 ? 2.523 16.504 18.398 1.00 88.31 428 TRP A N 1
ATOM 3259 C CA . TRP A 1 428 ? 2.996 17.523 17.454 1.00 88.31 428 TRP A CA 1
ATOM 3260 C C . TRP A 1 428 ? 3.754 18.623 18.207 1.00 88.31 428 TRP A C 1
ATOM 3262 O O . TRP A 1 428 ? 3.282 19.759 18.273 1.00 88.31 428 TRP A O 1
ATOM 3272 N N . PRO A 1 429 ? 4.906 18.305 18.824 1.00 85.81 429 PRO A N 1
ATOM 3273 C CA . PRO A 1 429 ? 5.624 19.249 19.675 1.00 85.81 429 PRO A CA 1
ATOM 3274 C C . PRO A 1 429 ? 6.113 20.492 18.925 1.00 85.81 429 PRO A C 1
ATOM 3276 O O . PRO A 1 429 ? 6.107 21.571 19.512 1.00 85.81 429 PRO A O 1
ATOM 3279 N N . ASP A 1 430 ? 6.468 20.356 17.646 1.00 87.50 430 ASP A N 1
ATOM 3280 C CA . ASP A 1 430 ? 7.001 21.460 16.843 1.00 87.50 430 ASP A CA 1
ATOM 3281 C C . ASP A 1 430 ? 5.895 22.398 16.322 1.00 87.50 430 ASP A C 1
ATOM 3283 O O . ASP A 1 430 ? 6.073 23.614 16.307 1.00 87.50 430 ASP A O 1
ATOM 3287 N N . ASP A 1 431 ? 4.724 21.854 15.965 1.00 84.81 431 ASP A N 1
ATOM 3288 C CA . ASP A 1 431 ? 3.610 22.631 15.396 1.00 84.81 431 ASP A CA 1
ATOM 3289 C C . ASP A 1 431 ? 2.609 23.121 16.455 1.00 84.81 431 ASP A C 1
ATOM 3291 O O . ASP A 1 431 ? 2.050 24.215 16.357 1.00 84.81 431 ASP A O 1
ATOM 3295 N N . LYS A 1 432 ? 2.312 22.275 17.451 1.00 86.50 432 LYS A N 1
ATOM 3296 C CA . LYS A 1 432 ? 1.263 22.484 18.464 1.00 86.50 432 LYS A CA 1
ATOM 3297 C C . LYS A 1 432 ? 1.729 22.017 19.853 1.00 86.50 432 LYS A C 1
ATOM 3299 O O . LYS A 1 432 ? 1.109 21.118 20.432 1.00 86.50 432 LYS A O 1
ATOM 3304 N N . PRO A 1 433 ? 2.753 22.655 20.455 1.00 87.44 433 PRO A N 1
ATOM 3305 C CA . PRO A 1 433 ? 3.351 22.219 21.722 1.00 87.44 433 PRO A CA 1
ATOM 3306 C C . PRO A 1 433 ? 2.379 22.142 22.916 1.00 87.44 433 PRO A C 1
ATOM 3308 O O . PRO A 1 433 ? 2.642 21.454 23.900 1.00 87.44 433 PRO A O 1
ATOM 3311 N N . TRP A 1 434 ? 1.245 22.838 22.841 1.00 85.94 434 TRP A N 1
ATOM 3312 C CA . TRP A 1 434 ? 0.201 22.873 23.871 1.00 85.94 434 TRP A CA 1
ATOM 3313 C C . TRP A 1 434 ? -0.908 21.828 23.677 1.00 85.94 434 TRP A C 1
ATOM 3315 O O . TRP A 1 434 ? -1.842 21.773 24.481 1.00 85.94 434 TRP A O 1
ATOM 3325 N N . SER A 1 435 ? -0.886 21.031 22.605 1.00 88.25 435 SER A N 1
ATOM 3326 C CA . SER A 1 435 ? -2.006 20.162 22.230 1.00 88.25 435 SER A CA 1
ATOM 3327 C C . SER A 1 435 ? -1.747 18.697 22.577 1.00 88.25 435 SER A C 1
ATOM 3329 O O . SER A 1 435 ? -0.881 18.053 21.996 1.00 88.25 435 SER A O 1
ATOM 3331 N N . ALA A 1 436 ? -2.556 18.144 23.480 1.00 93.81 436 ALA A N 1
ATOM 3332 C CA . ALA A 1 436 ? -2.556 16.719 23.786 1.00 93.81 436 ALA A CA 1
ATOM 3333 C C . ALA A 1 436 ? -3.477 15.946 22.831 1.00 93.81 436 ALA A C 1
ATOM 3335 O O . ALA A 1 436 ? -4.520 16.459 22.399 1.00 93.81 436 ALA A O 1
ATOM 3336 N N . VAL A 1 437 ? -3.131 14.694 22.530 1.00 95.06 437 VAL A N 1
ATOM 3337 C CA . VAL A 1 437 ? -3.916 13.849 21.620 1.00 95.06 437 VAL A CA 1
ATOM 3338 C C . VAL A 1 437 ? -5.352 13.663 22.109 1.00 95.06 437 VAL A C 1
ATOM 3340 O O . VAL A 1 437 ? -6.267 13.800 21.306 1.00 95.06 437 VAL A O 1
ATOM 3343 N N . GLY A 1 438 ? -5.584 13.522 23.417 1.00 94.00 438 GLY A N 1
ATOM 3344 C CA . GLY A 1 438 ? -6.917 13.349 24.005 1.00 94.00 438 GLY A CA 1
ATOM 3345 C C . GLY A 1 438 ? -7.869 14.539 23.874 1.00 94.00 438 GLY A C 1
ATOM 3346 O O . GLY A 1 438 ? -9.056 14.386 24.155 1.00 94.00 438 GLY A O 1
ATOM 3347 N N . ARG A 1 439 ? -7.373 15.715 23.462 1.00 93.06 439 ARG A N 1
ATOM 3348 C CA . ARG A 1 439 ? -8.201 16.887 23.117 1.00 93.06 439 ARG A CA 1
ATOM 3349 C C . ARG A 1 439 ? -8.514 16.961 21.622 1.00 93.06 439 ARG A C 1
ATOM 3351 O O . ARG A 1 439 ? -9.538 17.512 21.227 1.00 93.06 439 ARG A O 1
ATOM 3358 N N . THR A 1 440 ? -7.648 16.393 20.786 1.00 92.12 440 THR A N 1
ATOM 3359 C CA . THR A 1 440 ? -7.794 16.420 19.319 1.00 92.12 440 THR A CA 1
ATOM 3360 C C . THR A 1 440 ? -8.539 15.205 18.782 1.00 92.12 440 THR A C 1
ATOM 3362 O O . THR A 1 440 ? -9.305 15.343 17.838 1.00 92.12 440 THR A O 1
ATOM 3365 N N . HIS A 1 441 ? -8.366 14.048 19.417 1.00 94.50 441 HIS A N 1
ATOM 3366 C CA . HIS A 1 441 ? -8.954 12.770 19.038 1.00 94.50 441 HIS A CA 1
ATOM 3367 C C . HIS A 1 441 ? -9.551 12.101 20.280 1.00 94.50 441 HIS A C 1
ATOM 3369 O O . HIS A 1 441 ? -9.057 12.288 21.397 1.00 94.50 441 HIS A O 1
ATOM 3375 N N . ALA A 1 442 ? -10.609 11.309 20.105 1.00 95.50 442 ALA A N 1
ATOM 3376 C CA . ALA A 1 442 ? -11.067 10.425 21.169 1.00 95.50 442 ALA A CA 1
ATOM 3377 C C . ALA A 1 442 ? -9.973 9.382 21.449 1.00 95.50 442 ALA A C 1
ATOM 3379 O O . ALA A 1 442 ? -9.423 8.799 20.517 1.00 95.50 442 ALA A O 1
ATOM 3380 N N . VAL A 1 443 ? -9.638 9.160 22.721 1.00 96.50 443 VAL A N 1
ATOM 3381 C CA . VAL A 1 443 ? -8.630 8.172 23.142 1.00 96.50 443 VAL A CA 1
ATOM 3382 C C . VAL A 1 443 ? -9.283 7.244 24.146 1.00 96.50 443 VAL A C 1
ATOM 3384 O O . VAL A 1 443 ? -9.740 7.719 25.193 1.00 96.50 443 VAL A O 1
ATOM 3387 N N . ILE A 1 444 ? -9.308 5.955 23.816 1.00 95.81 444 ILE A N 1
ATOM 3388 C CA . ILE A 1 444 ? -9.897 4.896 24.633 1.00 95.81 444 ILE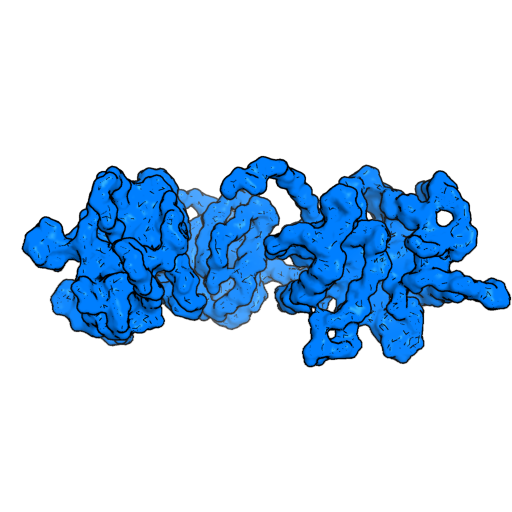 A CA 1
ATOM 3389 C C . ILE A 1 444 ? -8.876 3.805 24.942 1.00 95.81 444 ILE A C 1
ATOM 3391 O O . ILE A 1 444 ? -7.945 3.558 24.170 1.00 95.81 444 ILE A O 1
ATOM 3395 N N . VAL A 1 445 ? -9.094 3.122 26.060 1.00 96.31 445 VAL A N 1
ATOM 3396 C CA . VAL A 1 445 ? -8.325 1.949 26.467 1.00 96.31 445 VAL A CA 1
ATOM 3397 C C . VAL A 1 445 ? -9.205 0.706 26.358 1.00 96.31 445 VAL A C 1
ATOM 3399 O O . VAL A 1 445 ? -10.400 0.738 26.648 1.00 96.31 445 VAL A O 1
ATOM 3402 N N . ARG A 1 446 ? -8.610 -0.401 25.925 1.00 94.25 446 ARG A N 1
ATOM 3403 C CA . ARG A 1 446 ? -9.235 -1.718 25.817 1.00 94.25 446 ARG A CA 1
ATOM 3404 C C . ARG A 1 446 ? -8.331 -2.732 26.490 1.00 94.25 446 ARG A C 1
ATOM 3406 O O . ARG A 1 446 ? -7.112 -2.666 26.339 1.00 94.25 446 ARG A O 1
ATOM 3413 N N . ASP A 1 447 ? -8.920 -3.666 27.223 1.00 92.25 447 ASP A N 1
ATOM 3414 C CA . ASP A 1 447 ? -8.141 -4.732 27.839 1.00 92.25 447 ASP A CA 1
ATOM 3415 C C . ASP A 1 447 ? -7.741 -5.769 26.781 1.00 92.25 447 ASP A C 1
ATOM 3417 O O . ASP A 1 447 ? -8.579 -6.292 26.041 1.00 92.25 447 ASP A O 1
ATOM 3421 N N . GLN A 1 448 ? -6.445 -6.055 26.693 1.00 88.25 448 GLN A N 1
ATOM 3422 C CA . GLN A 1 448 ? -5.899 -6.968 25.695 1.00 88.25 448 GLN A CA 1
ATOM 3423 C C . GLN A 1 448 ? -6.439 -8.398 25.851 1.00 88.25 448 GLN A C 1
ATOM 3425 O O . GLN A 1 448 ? -6.622 -9.077 24.841 1.00 88.25 448 GLN A O 1
ATOM 3430 N N . SER A 1 449 ? -6.730 -8.860 27.073 1.00 84.06 449 SER A N 1
ATOM 3431 C CA . SER A 1 449 ? -7.174 -10.241 27.311 1.00 84.06 449 SER A CA 1
ATOM 3432 C C . SER A 1 449 ? -8.489 -10.562 26.597 1.00 84.06 449 SER A C 1
ATOM 3434 O O . SER A 1 449 ? -8.707 -11.698 26.188 1.00 84.06 449 SER A O 1
ATOM 3436 N N . ARG A 1 450 ? -9.332 -9.555 26.335 1.00 81.31 450 ARG A N 1
ATOM 3437 C CA . ARG A 1 450 ? -10.587 -9.720 25.586 1.00 81.31 450 ARG A CA 1
ATOM 3438 C C . ARG A 1 450 ? -10.403 -9.985 24.095 1.00 81.31 450 ARG A C 1
ATOM 3440 O O . ARG A 1 450 ? -11.320 -10.485 23.446 1.00 81.31 450 ARG A O 1
ATOM 3447 N N . LEU A 1 451 ? -9.231 -9.674 23.541 1.00 75.50 451 LEU A N 1
ATOM 3448 C CA . LEU A 1 451 ? -8.873 -10.107 22.189 1.00 75.50 451 LEU A CA 1
ATOM 3449 C C . LEU A 1 451 ? -8.481 -11.591 22.147 1.00 75.50 451 LEU A C 1
ATOM 3451 O O . LEU A 1 451 ? -8.569 -12.211 21.088 1.00 75.50 451 LEU A O 1
ATOM 3455 N N . GLU A 1 452 ? -8.031 -12.140 23.277 1.00 70.94 452 GLU A N 1
ATOM 3456 C CA . GLU A 1 452 ? -7.473 -13.490 23.392 1.00 70.94 452 GLU A CA 1
ATOM 3457 C C . GLU A 1 452 ? -8.510 -14.500 23.915 1.00 70.94 452 GLU A C 1
ATOM 3459 O O . GLU A 1 452 ? -8.550 -15.636 23.440 1.00 70.94 452 GLU A O 1
ATOM 3464 N N . ASP A 1 453 ? -9.391 -14.091 24.836 1.00 69.12 453 ASP A N 1
ATOM 3465 C CA . ASP A 1 453 ? -10.417 -14.940 25.448 1.00 69.12 453 ASP A CA 1
ATOM 3466 C C . ASP A 1 453 ? -11.831 -14.633 24.930 1.00 69.12 453 ASP A C 1
ATOM 3468 O O . ASP A 1 453 ? -12.517 -13.703 25.357 1.00 69.12 453 ASP A O 1
ATOM 3472 N N . MET A 1 454 ? -12.301 -15.484 24.018 1.00 65.19 454 MET A N 1
ATOM 3473 C CA . MET A 1 454 ? -13.618 -15.366 23.389 1.00 65.19 454 MET A CA 1
ATOM 3474 C C . MET A 1 454 ? -14.770 -15.946 24.219 1.00 65.19 454 MET A C 1
ATOM 3476 O O . MET A 1 454 ? -15.928 -15.811 23.816 1.00 65.19 454 MET A O 1
ATOM 3480 N N . ARG A 1 455 ? -14.504 -16.586 25.367 1.00 65.38 455 ARG A N 1
ATOM 3481 C CA . ARG A 1 455 ? -15.549 -17.260 26.163 1.00 65.38 455 ARG A CA 1
ATOM 3482 C C . ARG A 1 455 ? -16.614 -16.288 26.683 1.00 65.38 455 ARG A C 1
ATOM 3484 O O . ARG A 1 455 ? -17.786 -16.651 26.734 1.00 65.38 455 ARG A O 1
ATOM 3491 N N . GLY A 1 456 ? -16.231 -15.045 26.985 1.00 67.38 456 GLY A N 1
ATOM 3492 C CA . GLY A 1 456 ? -17.135 -13.981 27.443 1.00 67.38 456 GLY A CA 1
ATOM 3493 C C . GLY A 1 456 ? -17.900 -13.242 26.333 1.00 67.38 456 GLY A C 1
ATOM 3494 O O . GLY A 1 456 ? -18.759 -12.407 26.628 1.00 67.38 456 GLY A O 1
ATOM 3495 N N . ALA A 1 457 ? -17.636 -13.535 25.051 1.00 73.38 457 ALA A N 1
ATOM 3496 C CA . ALA A 1 457 ? -18.179 -12.768 23.926 1.00 73.38 457 ALA A CA 1
ATOM 3497 C C . ALA A 1 457 ? -19.724 -12.675 23.887 1.00 73.38 457 ALA A C 1
ATOM 3499 O O . ALA A 1 457 ? -20.229 -11.587 23.599 1.00 73.38 457 ALA A O 1
ATOM 3500 N N . PRO A 1 458 ? -20.511 -13.722 24.222 1.00 81.94 458 PRO A N 1
ATOM 3501 C CA . PRO A 1 458 ? -21.972 -13.610 24.232 1.00 81.94 458 PRO A CA 1
ATOM 3502 C C . PRO A 1 458 ? -22.517 -12.669 25.315 1.00 81.94 458 PRO A C 1
ATOM 3504 O O . PRO A 1 458 ? -23.492 -11.958 25.075 1.00 81.94 458 PRO A O 1
ATOM 3507 N N . ALA A 1 459 ? -21.924 -12.668 26.514 1.00 84.38 459 ALA A N 1
ATOM 3508 C CA . ALA A 1 459 ? -22.336 -11.779 27.602 1.00 84.38 459 ALA A CA 1
ATOM 3509 C C . ALA A 1 459 ? -21.986 -10.323 27.270 1.00 84.38 459 ALA A C 1
ATOM 3511 O O . ALA A 1 459 ? -22.828 -9.435 27.408 1.00 84.38 459 ALA A O 1
ATOM 3512 N N . TRP A 1 460 ? -20.787 -10.111 26.724 1.00 87.69 460 TRP A N 1
ATOM 3513 C CA . TRP A 1 460 ? -20.327 -8.819 26.225 1.00 87.69 460 TRP A CA 1
ATOM 3514 C C . TRP A 1 460 ? -21.261 -8.235 25.157 1.00 87.69 460 TRP A C 1
ATOM 3516 O O . TRP A 1 460 ? -21.741 -7.111 25.315 1.00 87.69 460 TRP A O 1
ATOM 3526 N N . GLN A 1 461 ? -21.610 -9.023 24.135 1.00 88.62 461 GLN A N 1
ATOM 3527 C CA . GLN A 1 461 ? -22.553 -8.617 23.089 1.00 88.62 461 GLN A CA 1
ATOM 3528 C C . GLN A 1 461 ? -23.926 -8.241 23.673 1.00 88.62 461 GLN A C 1
ATOM 3530 O O . GLN A 1 461 ? -24.475 -7.188 23.353 1.00 88.62 461 GLN A O 1
ATOM 3535 N N . LYS A 1 462 ? -24.458 -9.051 24.600 1.00 89.81 462 LYS A N 1
ATOM 3536 C CA . LYS A 1 462 ? -25.745 -8.774 25.262 1.00 89.81 462 LYS A CA 1
ATOM 3537 C C . LYS A 1 462 ? -25.727 -7.475 26.072 1.00 89.81 462 LYS A C 1
ATOM 3539 O O . LYS A 1 462 ? -26.711 -6.737 26.041 1.00 89.81 462 LYS A O 1
ATOM 3544 N N . ARG A 1 463 ? -24.661 -7.211 26.837 1.00 93.25 463 ARG A N 1
ATOM 3545 C CA . ARG A 1 463 ? -24.524 -5.970 27.625 1.00 93.25 463 ARG A CA 1
ATOM 3546 C C . ARG A 1 463 ? -24.407 -4.757 26.707 1.00 93.25 463 ARG A C 1
ATOM 3548 O O . ARG A 1 463 ? -25.045 -3.743 26.977 1.00 93.25 463 ARG A O 1
ATOM 3555 N N . TRP A 1 464 ? -23.662 -4.887 25.608 1.00 92.50 464 TRP A N 1
ATOM 3556 C CA . TRP A 1 464 ? -23.559 -3.850 24.586 1.00 92.50 464 TRP A CA 1
ATOM 3557 C C . TRP A 1 464 ? -24.924 -3.496 23.995 1.00 92.50 464 TRP A C 1
ATOM 3559 O O . TRP A 1 464 ? -25.355 -2.356 24.107 1.00 92.50 464 TRP A O 1
ATOM 3569 N N . GLU A 1 465 ? -25.660 -4.472 23.461 1.00 90.00 465 GLU A N 1
ATOM 3570 C CA . GLU A 1 465 ? -26.975 -4.250 22.838 1.00 90.00 465 GLU A CA 1
ATOM 3571 C C . GLU A 1 465 ? -27.990 -3.607 23.798 1.00 90.00 465 GLU A C 1
ATOM 3573 O O . GLU A 1 465 ? -28.791 -2.764 23.398 1.00 90.00 465 GLU A O 1
ATOM 3578 N N . ARG A 1 466 ? -27.946 -3.968 25.087 1.00 89.19 466 ARG A N 1
ATOM 3579 C CA . ARG A 1 466 ? -28.844 -3.417 26.119 1.00 89.19 466 ARG A CA 1
ATOM 3580 C C . ARG A 1 466 ? -28.441 -2.026 26.613 1.00 89.19 466 ARG A C 1
ATOM 3582 O O . ARG A 1 466 ? -29.290 -1.323 27.175 1.00 89.19 466 ARG A O 1
ATOM 3589 N N . GLY A 1 467 ? -27.166 -1.670 26.474 1.00 88.88 467 GLY A N 1
ATOM 3590 C CA . GLY A 1 467 ? -26.575 -0.433 26.981 1.00 88.88 467 GLY A CA 1
ATOM 3591 C C . GLY A 1 467 ? -26.333 0.638 25.918 1.00 88.88 467 GLY A C 1
ATOM 3592 O O . GLY A 1 467 ? -26.357 1.816 26.257 1.00 88.88 467 GLY A O 1
ATOM 3593 N N . ALA A 1 468 ? -26.157 0.254 24.648 1.00 88.44 468 ALA A N 1
ATOM 3594 C CA . ALA A 1 468 ? -25.614 1.107 23.587 1.00 88.44 468 ALA A CA 1
ATOM 3595 C C . ALA A 1 468 ? -26.306 2.473 23.470 1.00 88.44 468 ALA A C 1
ATOM 3597 O O . ALA A 1 468 ? -25.632 3.489 23.328 1.00 88.44 468 ALA A O 1
ATOM 3598 N N . HIS A 1 469 ? -27.636 2.487 23.584 1.00 89.25 469 HIS A N 1
ATOM 3599 C CA . HIS A 1 469 ? -28.484 3.679 23.451 1.00 89.25 469 HIS A CA 1
ATOM 3600 C C . HIS A 1 469 ? -29.103 4.150 24.774 1.00 89.25 469 HIS A C 1
ATOM 3602 O O . HIS A 1 469 ? -30.003 4.988 24.775 1.00 89.25 469 HIS A O 1
ATOM 3608 N N . ALA A 1 470 ? -28.691 3.574 25.901 1.00 90.50 470 ALA A N 1
ATOM 3609 C CA . ALA A 1 470 ? -29.192 3.983 27.201 1.00 90.50 470 ALA A CA 1
ATOM 3610 C C . ALA A 1 470 ? -28.484 5.249 27.698 1.00 90.50 470 ALA A C 1
ATOM 3612 O O . ALA A 1 470 ? -27.303 5.441 27.427 1.00 90.50 470 ALA A O 1
ATOM 3613 N N . ASP A 1 471 ? -29.198 6.060 28.481 1.00 94.25 471 ASP A N 1
ATOM 3614 C CA . ASP A 1 471 ? -28.620 7.202 29.192 1.00 94.25 471 ASP A CA 1
ATOM 3615 C C . ASP A 1 471 ? -27.587 6.720 30.222 1.00 94.25 471 ASP A C 1
ATOM 3617 O O . ASP A 1 471 ? -27.936 6.092 31.230 1.00 94.25 471 ASP A O 1
ATOM 3621 N N . LEU A 1 472 ? -26.311 7.006 29.956 1.00 93.75 472 LEU A N 1
ATOM 3622 C CA . LEU A 1 472 ? -25.204 6.622 30.822 1.00 93.75 472 LEU A CA 1
ATOM 3623 C C . LEU A 1 472 ? -25.261 7.306 32.185 1.00 93.75 472 LEU A C 1
ATOM 3625 O O . LEU A 1 472 ? -24.977 6.641 33.177 1.00 93.75 472 LEU A O 1
ATOM 3629 N N . GLY A 1 473 ? -25.671 8.573 32.276 1.00 91.31 473 GLY A N 1
ATOM 3630 C CA . GLY A 1 473 ? -25.818 9.254 33.567 1.00 91.31 473 GLY A CA 1
ATOM 3631 C C . GLY A 1 473 ? -26.842 8.555 34.472 1.00 91.31 473 GLY A C 1
ATOM 3632 O O . GLY A 1 473 ? -26.650 8.434 35.682 1.00 91.31 473 GLY A O 1
ATOM 3633 N N . ALA A 1 474 ? -27.902 7.996 33.888 1.00 91.44 474 ALA A N 1
ATOM 3634 C CA . ALA A 1 474 ? -28.895 7.233 34.641 1.00 91.44 474 ALA A CA 1
ATOM 3635 C C . ALA A 1 474 ? -28.453 5.792 34.959 1.00 91.44 474 ALA A C 1
ATOM 3637 O O . ALA A 1 474 ? -28.900 5.225 35.957 1.00 91.44 474 ALA A O 1
ATOM 3638 N N . ARG A 1 475 ? -27.616 5.177 34.112 1.00 90.94 475 ARG A N 1
ATOM 3639 C CA . ARG A 1 475 ? -27.292 3.738 34.183 1.00 90.94 475 ARG A CA 1
ATOM 3640 C C . ARG A 1 475 ? -25.915 3.388 34.727 1.00 90.94 475 ARG A C 1
ATOM 3642 O O . ARG A 1 475 ? -25.677 2.211 34.990 1.00 90.94 475 ARG A O 1
ATOM 3649 N N . ILE A 1 476 ? -25.012 4.352 34.861 1.00 95.12 476 ILE A N 1
ATOM 3650 C CA . ILE A 1 476 ? -23.676 4.085 35.382 1.00 95.12 476 ILE A CA 1
ATOM 3651 C C . ILE A 1 476 ? -23.750 3.711 36.868 1.00 95.12 476 ILE A C 1
ATOM 3653 O O . ILE A 1 476 ? -24.301 4.440 37.703 1.00 95.12 476 ILE A O 1
ATOM 3657 N N . GLU A 1 477 ? -23.222 2.533 37.186 1.00 95.88 477 GLU A N 1
ATOM 3658 C CA . GLU A 1 477 ? -23.168 2.004 38.547 1.00 95.88 477 GLU A CA 1
ATOM 3659 C C . GLU A 1 477 ? -21.902 2.513 39.241 1.00 95.88 477 GLU A C 1
ATOM 3661 O O . GLU A 1 477 ? -20.814 2.466 38.662 1.00 95.88 477 GLU A O 1
ATOM 3666 N N . SER A 1 478 ? -22.034 2.995 40.480 1.00 93.94 478 SER A N 1
ATOM 3667 C CA . SER A 1 478 ? -20.880 3.439 41.270 1.00 93.94 478 SER A CA 1
ATOM 3668 C C . SER A 1 478 ? -20.181 2.245 41.921 1.00 93.94 478 SER A C 1
ATOM 3670 O O . SER A 1 478 ? -20.831 1.370 42.498 1.00 93.94 478 SER A O 1
ATOM 3672 N N . VAL A 1 479 ? -18.854 2.228 41.842 1.00 93.75 479 VAL A N 1
ATOM 3673 C CA . VAL A 1 479 ? -17.963 1.352 42.603 1.00 93.75 479 VAL A CA 1
ATOM 3674 C C . VAL A 1 479 ? -17.244 2.237 43.626 1.00 93.75 479 VAL A C 1
ATOM 3676 O O . VAL A 1 479 ? -16.322 2.974 43.248 1.00 93.75 479 VAL A O 1
ATOM 3679 N N . PRO A 1 480 ? -17.679 2.220 44.898 1.00 89.69 480 PRO A N 1
ATOM 3680 C CA . PRO A 1 480 ? -17.159 3.131 45.906 1.00 89.69 480 PRO A CA 1
ATOM 3681 C C . PRO A 1 480 ? -15.718 2.791 46.296 1.00 89.69 480 PRO A C 1
ATOM 3683 O O . PRO A 1 480 ? -15.246 1.668 46.121 1.00 89.69 480 PRO A O 1
ATOM 3686 N N . CYS A 1 481 ? -15.011 3.747 46.901 1.00 84.50 481 CYS A N 1
ATOM 3687 C CA . CYS A 1 481 ? -13.637 3.523 47.381 1.00 84.50 481 CYS A CA 1
ATOM 3688 C C . CYS A 1 481 ? -13.547 2.400 48.429 1.00 84.50 481 CYS A C 1
ATOM 3690 O O . CYS A 1 481 ? -12.514 1.742 48.543 1.00 84.50 481 CYS A O 1
ATOM 3692 N N . SER A 1 482 ? -14.622 2.201 49.194 1.00 84.50 482 SER A N 1
ATOM 3693 C CA . SER A 1 482 ? -14.747 1.177 50.233 1.00 84.50 482 SER A CA 1
ATOM 3694 C C . SER A 1 482 ? -15.290 -0.158 49.716 1.00 84.50 482 SER A C 1
ATOM 3696 O O . SER A 1 482 ? -15.702 -0.980 50.527 1.00 84.50 482 SER A O 1
ATOM 3698 N N . ASP A 1 483 ? -15.370 -0.363 48.398 1.00 87.44 483 ASP A N 1
ATOM 3699 C CA . ASP A 1 483 ? -15.878 -1.612 47.837 1.00 87.44 483 ASP A CA 1
ATOM 3700 C C . ASP A 1 483 ? -14.938 -2.784 48.149 1.00 87.44 483 ASP A C 1
ATOM 3702 O O . ASP A 1 483 ? -13.819 -2.867 47.630 1.00 87.44 483 ASP A O 1
ATOM 3706 N N . ASP A 1 484 ? -15.419 -3.682 49.006 1.00 87.81 484 ASP A N 1
ATOM 3707 C CA . ASP A 1 484 ? -14.739 -4.880 49.491 1.00 87.81 484 ASP A CA 1
ATOM 3708 C C . ASP A 1 484 ? -15.396 -6.178 48.995 1.00 87.81 484 ASP A C 1
ATOM 3710 O O . ASP A 1 484 ? -15.088 -7.268 49.488 1.00 87.81 484 ASP A O 1
ATOM 3714 N N . ARG A 1 485 ? -16.288 -6.092 47.996 1.00 92.88 485 ARG A N 1
ATOM 3715 C CA . ARG A 1 485 ? -16.971 -7.265 47.441 1.00 92.88 485 ARG A CA 1
ATOM 3716 C C . ARG A 1 485 ? -15.957 -8.280 46.901 1.00 92.88 485 ARG A C 1
ATOM 3718 O O . ARG A 1 485 ? -15.020 -7.945 46.169 1.00 92.88 485 ARG A O 1
ATOM 3725 N N . SER A 1 486 ? -16.182 -9.553 47.228 1.00 94.38 486 SER A N 1
ATOM 3726 C CA . SER A 1 486 ? -15.426 -10.674 46.662 1.00 94.38 486 SER A CA 1
ATOM 3727 C C . SER A 1 486 ? -15.718 -10.843 45.168 1.00 94.38 486 SER A C 1
ATOM 3729 O O . SER A 1 486 ? -16.754 -10.389 44.679 1.00 94.38 486 SER A O 1
ATOM 3731 N N . HIS A 1 487 ? -14.845 -11.547 44.437 1.00 95.69 487 HIS A N 1
ATOM 3732 C CA . HIS A 1 487 ? -15.073 -11.862 43.020 1.00 95.69 487 HIS A CA 1
ATOM 3733 C C . HIS A 1 487 ? -16.436 -12.528 42.774 1.00 95.69 487 HIS A C 1
ATOM 3735 O O . HIS A 1 487 ? -17.153 -12.108 41.874 1.00 95.69 487 HIS A O 1
ATOM 3741 N N . GLU A 1 488 ? -16.836 -13.488 43.615 1.00 96.56 488 GLU A N 1
ATOM 3742 C CA . GLU A 1 488 ? -18.138 -14.173 43.524 1.00 96.56 488 GLU A CA 1
ATOM 3743 C C . GLU A 1 488 ? -19.320 -13.208 43.724 1.00 96.56 488 GLU A C 1
ATOM 3745 O O . GLU A 1 488 ? -20.304 -13.247 42.984 1.00 96.56 488 GLU A O 1
ATOM 3750 N N . ALA A 1 489 ? -19.216 -12.288 44.689 1.00 95.88 489 ALA A N 1
ATOM 3751 C CA . ALA A 1 489 ? -20.260 -11.297 44.939 1.00 95.88 489 ALA A CA 1
ATOM 3752 C C . ALA A 1 489 ? -20.397 -10.303 43.774 1.00 95.88 489 ALA A C 1
ATOM 3754 O O . ALA A 1 489 ? -21.514 -9.929 43.405 1.00 95.88 489 ALA A O 1
ATOM 3755 N N . VAL A 1 490 ? -19.277 -9.885 43.174 1.00 95.94 490 VAL A N 1
ATOM 3756 C CA . VAL A 1 490 ? -19.288 -9.036 41.976 1.00 95.94 490 VAL A CA 1
ATOM 3757 C C . VAL A 1 490 ? -19.853 -9.797 40.776 1.00 95.94 490 VAL A C 1
ATOM 3759 O O . VAL A 1 490 ? -20.651 -9.228 40.034 1.00 95.94 490 VAL A O 1
ATOM 3762 N N . GLU A 1 491 ? -19.488 -11.063 40.582 1.00 94.94 491 GLU A N 1
ATOM 3763 C CA . GLU A 1 491 ? -19.999 -11.889 39.483 1.00 94.94 491 GLU A CA 1
ATOM 3764 C C . GLU A 1 491 ? -21.520 -12.039 39.578 1.00 94.94 491 GLU A C 1
ATOM 3766 O O . GLU A 1 491 ? -22.232 -11.685 38.637 1.00 94.94 491 GLU A O 1
ATOM 3771 N N . GLY A 1 492 ? -22.038 -12.440 40.744 1.00 95.25 492 GLY A N 1
ATOM 3772 C CA . GLY A 1 492 ? -23.481 -12.532 40.979 1.00 95.25 492 GLY A CA 1
ATOM 3773 C C . GLY A 1 492 ? -24.198 -11.189 40.795 1.00 95.25 492 GLY A C 1
ATOM 3774 O O . GLY A 1 492 ? -25.295 -11.131 40.233 1.00 95.25 492 GLY A O 1
ATOM 3775 N N . TRP A 1 493 ? -23.561 -10.086 41.201 1.00 95.06 493 TRP A N 1
ATOM 3776 C CA . TRP A 1 493 ? -24.065 -8.743 40.933 1.00 95.06 493 TRP A CA 1
ATOM 3777 C C . TRP A 1 493 ? -24.108 -8.438 39.432 1.00 95.06 493 TRP A C 1
ATOM 3779 O O . TRP A 1 493 ? -25.137 -7.997 38.937 1.00 95.06 493 TRP A O 1
ATOM 3789 N N . LEU A 1 494 ? -23.058 -8.684 38.658 1.00 94.44 494 LEU A N 1
ATOM 3790 C CA . LEU A 1 494 ? -23.072 -8.362 37.230 1.00 94.44 494 LEU A CA 1
ATOM 3791 C C . LEU A 1 494 ? -24.022 -9.270 36.442 1.00 94.44 494 LEU A C 1
ATOM 3793 O O . LEU A 1 494 ? -24.767 -8.769 35.593 1.00 94.44 494 LEU A O 1
ATOM 3797 N N . GLU A 1 495 ? -24.031 -10.574 36.706 1.00 91.38 495 GLU A N 1
ATOM 3798 C CA . GLU A 1 495 ? -24.864 -11.558 35.998 1.00 91.38 495 GLU A CA 1
ATOM 3799 C C . GLU A 1 495 ? -26.357 -11.414 36.323 1.00 91.38 495 GLU A C 1
ATOM 3801 O O . GLU A 1 495 ? -27.209 -11.670 35.471 1.00 91.38 495 GLU A O 1
ATOM 3806 N N . GLY A 1 496 ? -26.699 -10.897 37.508 1.00 90.88 496 GLY A N 1
ATOM 3807 C CA . GLY A 1 496 ? -28.087 -10.630 37.887 1.00 90.88 496 GLY A CA 1
ATOM 3808 C C . GLY A 1 496 ? -28.804 -9.586 37.013 1.00 90.88 496 GLY A C 1
ATOM 3809 O O . GLY A 1 496 ? -30.032 -9.601 36.942 1.00 90.88 496 GLY A O 1
ATOM 3810 N N . ASP A 1 497 ? -28.078 -8.683 36.337 1.00 90.62 497 ASP A N 1
ATOM 3811 C CA . ASP A 1 497 ? -28.670 -7.725 35.390 1.00 90.62 497 ASP A CA 1
ATOM 3812 C C . ASP A 1 497 ? -27.681 -7.303 34.286 1.00 90.62 497 ASP A C 1
ATOM 3814 O O . ASP A 1 497 ? -26.774 -6.499 34.503 1.00 90.62 497 ASP A O 1
ATOM 3818 N N . HIS A 1 498 ? -27.902 -7.762 33.048 1.00 89.31 498 HIS A N 1
ATOM 3819 C CA . HIS A 1 498 ? -27.069 -7.367 31.899 1.00 89.31 498 HIS A CA 1
ATOM 3820 C C . HIS A 1 498 ? -27.262 -5.904 31.456 1.00 89.31 498 HIS A C 1
ATOM 3822 O O . HIS A 1 498 ? -26.603 -5.465 30.516 1.00 89.31 498 HIS A O 1
ATOM 3828 N N . ARG A 1 499 ? -28.167 -5.133 32.075 1.00 88.94 499 ARG A N 1
ATOM 3829 C CA . ARG A 1 499 ? -28.225 -3.673 31.886 1.00 88.94 499 ARG A CA 1
ATOM 3830 C C . ARG A 1 499 ? -27.105 -2.950 32.633 1.00 88.94 499 ARG A C 1
ATOM 3832 O O . ARG A 1 499 ? -26.867 -1.784 32.332 1.00 88.94 499 ARG A O 1
ATOM 3839 N N . ARG A 1 500 ? -26.404 -3.631 33.551 1.00 93.12 500 ARG A N 1
ATOM 3840 C CA . ARG A 1 500 ? -25.148 -3.166 34.157 1.00 93.12 500 ARG A CA 1
ATOM 3841 C C . ARG A 1 500 ? -24.048 -3.231 33.102 1.00 93.12 500 ARG A C 1
ATOM 3843 O O . ARG A 1 500 ? -23.334 -4.230 32.980 1.00 93.12 500 ARG A O 1
ATOM 3850 N N . SER A 1 501 ? -24.007 -2.194 32.271 1.00 94.06 501 SER A N 1
ATOM 3851 C CA . SER A 1 501 ? -23.095 -2.054 31.133 1.00 94.06 501 SER A CA 1
ATOM 3852 C C . SER A 1 501 ? -22.051 -0.949 31.331 1.00 94.06 501 SER A C 1
ATOM 3854 O O . SER A 1 501 ? -21.157 -0.814 30.501 1.00 94.06 501 SER A O 1
ATOM 3856 N N . ALA A 1 502 ? -22.138 -0.170 32.412 1.00 96.44 502 ALA A N 1
ATOM 3857 C CA . ALA A 1 502 ? -21.196 0.899 32.718 1.00 96.44 502 ALA A CA 1
ATOM 3858 C C . ALA A 1 502 ? -20.896 0.966 34.219 1.00 96.44 502 ALA A C 1
ATOM 3860 O O . ALA A 1 502 ? -21.825 0.983 35.027 1.00 96.44 502 ALA A O 1
ATOM 3861 N N . LEU A 1 503 ? -19.611 1.034 34.575 1.00 97.12 503 LEU A N 1
ATOM 3862 C CA . LEU A 1 503 ? -19.130 1.193 35.950 1.00 97.12 503 LEU A CA 1
ATOM 3863 C C . LEU A 1 503 ? -18.307 2.481 36.081 1.00 97.12 503 LEU A C 1
ATOM 3865 O O . LEU A 1 503 ? -17.436 2.744 35.251 1.00 97.12 503 LEU A O 1
ATOM 3869 N N . ALA A 1 504 ? -18.547 3.258 37.134 1.00 96.38 504 ALA A N 1
ATOM 3870 C CA . ALA A 1 504 ? -17.710 4.385 37.532 1.00 96.38 504 ALA A CA 1
ATOM 3871 C C . ALA A 1 504 ? -17.023 4.061 38.856 1.00 96.38 504 ALA A C 1
ATOM 3873 O O . ALA A 1 504 ? -17.696 3.787 39.844 1.00 96.38 504 ALA A O 1
ATOM 3874 N N . PHE A 1 505 ? -15.696 4.106 38.887 1.00 94.56 505 PHE A N 1
ATOM 3875 C CA . PHE A 1 505 ? -14.932 3.838 40.097 1.00 94.56 505 PHE A CA 1
ATOM 3876 C C . PHE A 1 505 ? -14.557 5.151 40.773 1.00 94.56 505 PHE A C 1
ATOM 3878 O O . PHE A 1 505 ? -13.980 6.046 40.148 1.00 94.56 505 PHE A O 1
ATOM 3885 N N . ALA A 1 506 ? -14.838 5.234 42.071 1.00 90.31 506 ALA A N 1
ATOM 3886 C CA . ALA A 1 506 ? -14.445 6.366 42.899 1.00 90.31 506 ALA A CA 1
ATOM 3887 C C . ALA A 1 506 ? -12.915 6.444 43.094 1.00 90.31 506 ALA A C 1
ATOM 3889 O O . ALA A 1 506 ? -12.371 7.515 43.353 1.00 90.31 506 ALA A O 1
ATOM 3890 N N . SER A 1 507 ? -12.189 5.336 42.917 1.00 86.75 507 SER A N 1
ATOM 3891 C CA . SER A 1 507 ? -10.722 5.313 42.947 1.00 86.75 507 SER A CA 1
ATOM 3892 C C . SER A 1 507 ? -10.138 4.424 41.854 1.00 86.75 507 SER A C 1
ATOM 3894 O O . SER A 1 507 ? -10.863 3.643 41.243 1.00 86.75 507 SER A O 1
ATOM 3896 N N . SER A 1 508 ? -8.829 4.526 41.611 1.00 91.06 508 SER A N 1
ATOM 3897 C CA . SER A 1 508 ? -8.142 3.632 40.678 1.00 91.06 508 SER A CA 1
ATOM 3898 C C . SER A 1 508 ? -8.287 2.163 41.099 1.00 91.06 508 SER A C 1
ATOM 3900 O O . SER A 1 508 ? -7.742 1.791 42.141 1.00 91.06 508 SER A O 1
ATOM 3902 N N . PRO A 1 509 ? -8.897 1.295 40.269 1.00 90.94 509 PRO A N 1
ATOM 3903 C CA . PRO A 1 509 ? -9.021 -0.131 40.572 1.00 90.94 509 PRO A CA 1
ATOM 3904 C C . PRO A 1 509 ? -7.686 -0.894 40.494 1.00 90.94 509 PRO A C 1
ATOM 3906 O O . PRO A 1 509 ? -7.621 -2.061 40.879 1.00 90.94 509 PRO A O 1
ATOM 3909 N N . LEU A 1 510 ? -6.617 -0.267 39.982 1.00 88.06 510 LEU A N 1
ATOM 3910 C CA . LEU A 1 510 ? -5.275 -0.861 39.934 1.00 88.06 510 LEU A CA 1
ATOM 3911 C C . LEU A 1 510 ? -4.434 -0.547 41.176 1.00 88.06 510 LEU A C 1
ATOM 3913 O O . LEU A 1 510 ? -3.462 -1.254 41.447 1.00 88.06 510 LEU A O 1
ATOM 3917 N N . ARG A 1 511 ? -4.770 0.520 41.910 1.00 80.12 511 ARG A N 1
ATOM 3918 C CA . ARG A 1 511 ? -3.974 1.017 43.045 1.00 80.12 511 ARG A CA 1
ATOM 3919 C C . ARG A 1 511 ? -4.720 0.957 44.375 1.00 80.12 511 ARG A C 1
ATOM 3921 O O . ARG A 1 511 ? -4.079 0.777 45.406 1.00 80.12 511 ARG A O 1
ATOM 3928 N N . SER A 1 512 ? -6.041 1.113 44.357 1.00 71.25 512 SER A N 1
ATOM 3929 C CA . SER A 1 512 ? -6.921 1.142 45.530 1.00 71.25 512 SER A CA 1
ATOM 3930 C C . SER A 1 512 ? -8.240 0.395 45.244 1.00 71.25 512 SER A C 1
ATOM 3932 O O . SER A 1 512 ? -8.325 -0.310 44.243 1.00 71.25 512 SER A O 1
ATOM 3934 N N . GLY A 1 513 ? -9.214 0.441 46.164 1.00 73.44 513 GLY A N 1
ATOM 3935 C CA . GLY A 1 513 ? -10.428 -0.399 46.187 1.00 73.44 513 GLY A CA 1
ATOM 3936 C C . GLY A 1 513 ? -11.191 -0.557 44.859 1.00 73.44 513 GLY A C 1
ATOM 3937 O O . GLY A 1 513 ? -11.048 0.229 43.926 1.00 73.44 513 GLY A O 1
ATOM 3938 N N . GLY A 1 514 ? -12.015 -1.608 44.773 1.00 84.19 514 GLY A N 1
ATOM 3939 C CA . GLY A 1 514 ? -12.765 -1.948 43.554 1.00 84.19 514 GLY A CA 1
ATOM 3940 C C . GLY A 1 514 ? -12.023 -2.849 42.555 1.00 84.19 514 GLY A C 1
ATOM 3941 O O . GLY A 1 514 ? -12.545 -3.122 41.476 1.00 84.19 514 GLY A O 1
ATOM 3942 N N . ARG A 1 515 ? -10.838 -3.375 42.898 1.00 90.19 515 ARG A N 1
ATOM 3943 C CA . ARG A 1 515 ? -10.062 -4.286 42.032 1.00 90.19 515 ARG A CA 1
ATOM 3944 C C . ARG A 1 515 ? -10.853 -5.520 41.577 1.00 90.19 515 ARG A C 1
ATOM 3946 O O . ARG A 1 515 ? -10.822 -5.847 40.393 1.00 90.19 515 ARG A O 1
ATOM 3953 N N . SER A 1 516 ? -11.619 -6.146 42.476 1.00 93.19 516 SER A N 1
ATOM 3954 C CA . SER A 1 516 ? -12.500 -7.277 42.143 1.00 93.19 516 SER A CA 1
ATOM 3955 C C . SER A 1 516 ? -13.522 -6.907 41.060 1.00 93.19 516 SER A C 1
ATOM 3957 O O . SER A 1 516 ? -13.809 -7.711 40.177 1.00 93.19 516 SER A O 1
ATOM 3959 N N . ALA A 1 517 ? -14.043 -5.673 41.078 1.00 95.12 517 ALA A N 1
ATOM 3960 C CA . ALA A 1 517 ? -15.005 -5.202 40.084 1.00 95.12 517 ALA A CA 1
ATOM 3961 C C . ALA A 1 517 ? -14.392 -5.040 38.684 1.00 95.12 517 ALA A C 1
ATOM 3963 O O . ALA A 1 517 ? -15.052 -5.361 37.696 1.00 95.12 517 ALA A O 1
ATOM 3964 N N . LEU A 1 518 ? -13.122 -4.631 38.588 1.00 93.88 518 LEU A N 1
ATOM 3965 C CA . LEU A 1 518 ? -12.378 -4.628 37.325 1.00 93.88 518 LEU A CA 1
ATOM 3966 C C . LEU A 1 518 ? -12.074 -6.061 36.851 1.00 93.88 518 LEU A C 1
ATOM 3968 O O . LEU A 1 518 ? -12.381 -6.406 35.711 1.00 93.88 518 LEU A O 1
ATOM 3972 N N . GLU A 1 519 ? -11.500 -6.894 37.725 1.00 92.62 519 GLU A N 1
ATOM 3973 C CA . GLU A 1 519 ? -11.059 -8.260 37.397 1.00 92.62 519 GLU A CA 1
ATOM 3974 C C . GLU A 1 519 ? -12.210 -9.190 36.994 1.00 92.62 519 GLU A C 1
ATOM 3976 O O . GLU A 1 519 ? -12.002 -10.074 36.170 1.00 92.62 519 GLU A O 1
ATOM 3981 N N . VAL A 1 520 ? -13.419 -8.982 37.525 1.00 93.75 520 VAL A N 1
ATOM 3982 C CA . VAL A 1 520 ? -14.626 -9.723 37.118 1.00 93.75 520 VAL A CA 1
ATOM 3983 C C . VAL A 1 520 ? -15.354 -9.023 35.973 1.00 93.75 520 VAL A C 1
ATOM 3985 O O . VAL A 1 520 ? -15.810 -9.675 35.035 1.00 93.75 520 VAL A O 1
ATOM 3988 N N . GLY A 1 521 ? -15.460 -7.692 36.004 1.00 93.56 521 GLY A N 1
ATOM 3989 C CA . GLY A 1 521 ? -16.208 -6.941 34.998 1.00 93.56 521 GLY A CA 1
ATOM 3990 C C . GLY A 1 521 ? -15.606 -7.042 33.595 1.00 93.56 521 GLY A C 1
ATOM 3991 O O . GLY A 1 521 ? -16.349 -7.062 32.607 1.00 93.56 521 GLY A O 1
ATOM 3992 N N . VAL A 1 522 ? -14.276 -7.153 33.487 1.00 91.94 522 VAL A N 1
ATOM 3993 C CA . VAL A 1 522 ? -13.601 -7.355 32.200 1.00 91.94 522 VAL A CA 1
ATOM 3994 C C . VAL A 1 522 ? -14.001 -8.718 31.599 1.00 91.94 522 VAL A C 1
ATOM 3996 O O . VAL A 1 522 ? -14.617 -8.708 30.540 1.00 91.94 522 VAL A O 1
ATOM 3999 N N . PRO A 1 523 ? -13.807 -9.886 32.225 1.00 89.44 523 PRO A N 1
ATOM 4000 C CA . PRO A 1 523 ? -14.308 -11.153 31.678 1.00 89.44 523 PRO A CA 1
ATOM 4001 C C . PRO A 1 523 ? -15.837 -11.220 31.497 1.00 89.44 523 PRO A C 1
ATOM 4003 O O . PRO A 1 523 ? -16.307 -11.783 30.509 1.00 89.44 523 PRO A O 1
ATOM 4006 N N . ALA A 1 524 ? -16.622 -10.597 32.389 1.00 90.00 524 ALA A N 1
ATOM 4007 C CA . ALA A 1 524 ? -18.094 -10.580 32.330 1.00 90.00 524 ALA A CA 1
ATOM 4008 C C . ALA A 1 524 ? -18.676 -9.705 31.198 1.00 90.00 524 ALA A C 1
ATOM 4010 O O . ALA A 1 524 ? -19.897 -9.586 31.041 1.00 90.00 524 ALA A O 1
ATOM 4011 N N . GLY A 1 525 ? -17.818 -9.063 30.400 1.00 90.25 525 GLY A N 1
ATOM 4012 C CA . GLY A 1 525 ? -18.239 -8.325 29.216 1.00 90.25 525 GLY A CA 1
ATOM 4013 C C . GLY A 1 525 ? -18.806 -6.935 29.497 1.00 90.25 525 GLY A C 1
ATOM 4014 O O . GLY A 1 525 ? -19.501 -6.402 28.637 1.00 90.25 525 GLY A O 1
ATOM 4015 N N . VAL A 1 526 ? -18.544 -6.328 30.661 1.00 94.50 526 VAL A N 1
ATOM 4016 C CA . VAL A 1 526 ? -18.922 -4.929 30.936 1.00 94.50 526 VAL A CA 1
ATOM 4017 C C . VAL A 1 526 ? -18.184 -4.007 29.952 1.00 94.50 526 VAL A C 1
ATOM 4019 O O . VAL A 1 526 ? -16.953 -3.996 29.962 1.00 94.50 526 VAL A O 1
ATOM 4022 N N . PRO A 1 527 ? -18.882 -3.275 29.069 1.00 94.12 527 PRO A N 1
ATOM 4023 C CA . PRO A 1 527 ? -18.236 -2.541 27.981 1.00 94.12 527 PRO A CA 1
ATOM 4024 C C . PRO A 1 527 ? -17.681 -1.166 28.368 1.00 94.12 527 PRO A C 1
ATOM 4026 O O . PRO A 1 527 ? -16.828 -0.653 27.651 1.00 94.12 527 PRO A O 1
ATOM 4029 N N . VAL A 1 528 ? -18.157 -0.554 29.457 1.00 97.12 528 VAL A N 1
ATOM 4030 C CA . VAL A 1 528 ? -17.709 0.776 29.896 1.00 97.12 528 VAL A CA 1
ATOM 4031 C C . VAL A 1 528 ? -17.236 0.724 31.341 1.00 97.12 528 VAL A C 1
ATOM 4033 O O . VAL A 1 528 ? -17.982 0.328 32.236 1.00 97.12 528 VAL A O 1
ATOM 4036 N N . MET A 1 529 ? -16.006 1.168 31.579 1.00 97.44 529 MET A N 1
ATOM 4037 C CA . MET A 1 529 ? -15.480 1.419 32.918 1.00 97.44 529 MET A CA 1
ATOM 4038 C C . MET A 1 529 ? -14.728 2.746 32.928 1.00 97.44 529 MET A C 1
ATOM 4040 O O . MET A 1 529 ? -13.890 2.994 32.062 1.00 97.44 529 MET A O 1
ATOM 4044 N N . ILE A 1 530 ? -15.038 3.606 33.896 1.00 97.12 530 ILE A N 1
ATOM 4045 C CA . ILE A 1 530 ? -14.482 4.958 33.983 1.00 97.12 530 ILE A CA 1
ATOM 4046 C C . ILE A 1 530 ? -13.926 5.185 35.381 1.00 97.12 530 ILE A C 1
ATOM 4048 O O . ILE A 1 530 ? -14.591 4.893 36.372 1.00 97.12 530 ILE A O 1
ATOM 4052 N N . TRP A 1 531 ? -12.713 5.720 35.468 1.00 94.38 531 TRP A N 1
ATOM 4053 C CA . TRP A 1 531 ? -12.094 6.091 36.738 1.00 94.38 531 TRP A CA 1
ATOM 4054 C C . TRP A 1 531 ? -11.095 7.227 36.545 1.00 94.38 531 TRP A C 1
ATOM 4056 O O . TRP A 1 531 ? -10.772 7.610 35.419 1.00 94.38 531 TRP A O 1
ATOM 4066 N N . ARG A 1 532 ? -10.591 7.767 37.656 1.00 90.62 532 ARG A N 1
ATOM 4067 C CA . ARG A 1 532 ? -9.454 8.692 37.658 1.00 90.62 532 ARG A CA 1
ATOM 4068 C C . ARG A 1 532 ? -8.194 7.995 38.125 1.00 90.62 532 ARG A C 1
ATOM 4070 O O . ARG A 1 532 ? -8.237 7.170 39.036 1.00 90.62 532 ARG A O 1
ATOM 4077 N N . ARG A 1 533 ? -7.067 8.360 37.521 1.00 88.69 533 ARG A N 1
ATOM 4078 C CA . ARG A 1 533 ? -5.760 7.841 37.933 1.00 88.69 533 ARG A CA 1
ATOM 4079 C C . ARG A 1 533 ? -5.354 8.404 39.282 1.00 88.69 533 ARG A C 1
ATOM 4081 O O . ARG A 1 533 ? -5.624 9.558 39.603 1.00 88.69 533 ARG A O 1
ATOM 4088 N N . GLY A 1 534 ? -4.678 7.562 40.056 1.00 77.38 534 GLY A N 1
ATOM 4089 C CA . GLY A 1 534 ? -4.322 7.852 41.442 1.00 77.38 534 GLY A CA 1
ATOM 4090 C C . GLY A 1 534 ? -5.334 7.301 42.447 1.00 77.38 534 GLY A C 1
ATOM 4091 O O . GLY A 1 534 ? -6.277 6.593 42.100 1.00 77.38 534 GLY A O 1
ATOM 4092 N N . TYR A 1 535 ? -5.092 7.587 43.721 1.00 68.31 535 TYR A N 1
ATOM 4093 C CA . TYR A 1 535 ? -5.905 7.117 44.838 1.00 68.31 535 TYR A CA 1
ATOM 4094 C C . TYR A 1 535 ? -6.169 8.273 45.806 1.00 68.31 535 TYR A C 1
ATOM 4096 O O . TYR A 1 535 ? -5.376 9.213 45.897 1.00 68.31 535 TYR A O 1
ATOM 4104 N N . CYS A 1 536 ? -7.283 8.215 46.537 1.00 68.75 536 CYS A N 1
ATOM 4105 C CA . CYS A 1 536 ? -7.543 9.157 47.621 1.00 68.75 536 CYS A CA 1
ATOM 4106 C C . CYS A 1 536 ? -6.581 8.844 48.777 1.00 68.75 536 CYS A C 1
ATOM 4108 O O . CYS A 1 536 ? -6.748 7.828 49.445 1.00 68.75 536 CYS A O 1
ATOM 4110 N N . ALA A 1 537 ? -5.560 9.682 48.982 1.00 57.03 537 ALA A N 1
ATOM 4111 C CA . ALA A 1 537 ? -4.581 9.484 50.054 1.00 57.03 537 ALA A CA 1
ATOM 4112 C C . ALA A 1 537 ? -5.200 9.657 51.453 1.00 57.03 537 ALA A C 1
ATOM 4114 O O . ALA A 1 537 ? -4.853 8.904 52.351 1.00 57.03 537 ALA A O 1
ATOM 4115 N N . ASP A 1 538 ? -6.159 10.578 51.597 1.00 59.59 538 ASP A N 1
ATOM 4116 C CA . ASP A 1 538 ? -6.958 10.801 52.803 1.00 59.59 538 ASP A CA 1
ATOM 4117 C C . ASP A 1 538 ? -8.371 11.253 52.393 1.00 59.59 538 ASP A C 1
ATOM 4119 O O . ASP A 1 538 ? -8.530 11.998 51.422 1.00 59.59 538 ASP A O 1
ATOM 4123 N N . CYS A 1 539 ? -9.405 10.824 53.126 1.00 65.69 539 CYS A N 1
ATOM 4124 C CA . CYS A 1 539 ? -10.778 11.340 53.002 1.00 65.69 539 CYS A CA 1
ATOM 4125 C C . CYS A 1 539 ? -11.077 12.293 54.175 1.00 65.69 539 CYS A C 1
ATOM 4127 O O . CYS A 1 539 ? -11.743 11.892 55.137 1.00 65.69 539 CYS A O 1
ATOM 4129 N N . PRO A 1 540 ? -10.553 13.533 54.171 1.00 50.34 540 PRO A N 1
ATOM 4130 C CA . PRO A 1 540 ? -10.742 14.450 55.285 1.00 50.34 540 PRO A CA 1
ATOM 4131 C C . PRO A 1 540 ? -12.224 14.821 55.439 1.00 50.34 540 PRO A C 1
ATOM 4133 O O . PRO A 1 540 ? -12.871 15.277 54.501 1.00 50.34 540 PRO A O 1
ATOM 4136 N N . GLY A 1 541 ? -12.770 14.630 56.644 1.00 54.00 541 GLY A N 1
ATOM 4137 C CA . GLY A 1 541 ? -14.116 15.094 57.003 1.00 54.00 541 GLY A CA 1
ATOM 4138 C C . GLY A 1 541 ? -15.289 14.261 56.470 1.00 54.00 541 GLY A C 1
ATOM 4139 O O . GLY A 1 541 ? -16.420 14.730 56.530 1.00 54.00 541 GLY A O 1
ATOM 4140 N N . GLY A 1 542 ? -15.053 13.044 55.965 1.00 59.00 542 GLY A N 1
ATOM 4141 C CA . GLY A 1 542 ? -16.118 12.124 55.532 1.00 59.00 542 GLY A CA 1
ATOM 4142 C C . GLY A 1 542 ? -16.655 12.350 54.112 1.00 59.00 542 GLY A C 1
ATOM 4143 O O . GLY A 1 542 ? -17.471 11.557 53.651 1.00 59.00 542 GLY A O 1
ATOM 4144 N N . ALA A 1 543 ? -16.176 13.370 53.392 1.00 71.19 543 ALA A N 1
ATOM 4145 C CA . ALA A 1 543 ? -16.448 13.552 51.966 1.00 71.19 543 ALA A CA 1
ATOM 4146 C C . ALA A 1 543 ? -15.303 12.944 51.140 1.00 71.19 543 ALA A C 1
ATOM 4148 O O . ALA A 1 543 ? -14.161 13.399 51.212 1.00 71.19 543 ALA A O 1
ATOM 4149 N N . CYS A 1 544 ? -15.594 11.893 50.373 1.00 80.88 544 CYS A N 1
ATOM 4150 C CA . CYS A 1 544 ? -14.608 11.239 49.520 1.00 80.88 544 CYS A CA 1
ATOM 4151 C C . CYS A 1 544 ? -14.508 11.970 48.166 1.00 80.88 544 CYS A C 1
ATOM 4153 O O . CYS A 1 544 ? -15.507 12.018 47.445 1.00 80.88 544 CYS A O 1
ATOM 4155 N N . PRO A 1 545 ? -13.328 12.489 47.763 1.00 83.81 545 PRO A N 1
ATOM 4156 C CA . PRO A 1 545 ? -13.151 13.125 46.450 1.00 83.81 545 PRO A CA 1
ATOM 4157 C C . PRO A 1 545 ? -13.492 12.204 45.270 1.00 83.81 545 PRO A C 1
ATOM 4159 O O . PRO A 1 545 ? -13.863 12.675 44.198 1.00 83.81 545 PRO A O 1
ATOM 4162 N N . GLY A 1 546 ? -13.355 10.892 45.472 1.00 86.56 546 GLY A N 1
ATOM 4163 C CA . GLY A 1 546 ? -13.749 9.873 44.508 1.00 86.56 546 GLY A CA 1
ATOM 4164 C C . GLY A 1 546 ? -15.256 9.813 44.270 1.00 86.56 546 GLY A C 1
ATOM 4165 O O . GLY A 1 546 ? -15.694 9.738 43.128 1.00 86.56 546 GLY A O 1
ATOM 4166 N N . GLU A 1 547 ? -16.053 9.905 45.334 1.00 87.50 547 GLU A N 1
ATOM 4167 C CA . GLU A 1 547 ? -17.518 9.912 45.228 1.00 87.50 547 GLU A CA 1
ATOM 4168 C C . GLU A 1 547 ? -18.022 11.214 44.589 1.00 87.50 547 GLU A C 1
ATOM 4170 O O . GLU A 1 547 ? -18.894 11.174 43.723 1.00 87.50 547 GLU A O 1
ATOM 4175 N N . ASP A 1 548 ? -17.420 12.362 44.932 1.00 89.44 548 ASP A N 1
ATOM 4176 C CA . ASP A 1 548 ? -17.698 13.639 44.250 1.00 89.44 548 ASP A CA 1
ATOM 4177 C C . ASP A 1 548 ? -17.383 13.556 42.749 1.00 89.44 548 ASP A C 1
ATOM 4179 O O . ASP A 1 548 ? -18.164 14.009 41.910 1.00 89.44 548 ASP A O 1
ATOM 4183 N N . PHE A 1 549 ? -16.265 12.915 42.391 1.00 91.06 549 PHE A N 1
ATOM 4184 C CA . PHE A 1 549 ? -15.935 12.646 40.996 1.00 91.06 549 PHE A CA 1
ATOM 4185 C C . PHE A 1 549 ? -17.019 11.816 40.300 1.00 91.06 549 PHE A C 1
ATOM 4187 O O . PHE A 1 549 ? -17.444 12.195 39.208 1.00 91.06 549 PHE A O 1
ATOM 4194 N N . VAL A 1 550 ? -17.475 10.716 40.908 1.00 92.38 550 VAL A N 1
ATOM 4195 C CA . VAL A 1 550 ? -18.510 9.856 40.314 1.00 92.38 550 VAL A CA 1
ATOM 4196 C C . VAL A 1 550 ? -19.818 10.624 40.125 1.00 92.38 550 VAL A C 1
ATOM 4198 O O . VAL A 1 550 ? -20.439 10.504 39.069 1.00 92.38 550 VAL A O 1
ATOM 4201 N N . GLU A 1 551 ? -20.217 11.455 41.086 1.00 93.06 551 GLU A N 1
ATOM 4202 C CA . GLU A 1 551 ? -21.449 12.243 40.980 1.00 93.06 551 GLU A CA 1
ATOM 4203 C C . GLU A 1 551 ? -21.354 13.325 39.894 1.00 93.06 551 GLU A C 1
ATOM 4205 O O . GLU A 1 551 ? -22.245 13.469 39.053 1.00 93.06 551 GLU A O 1
ATOM 4210 N N . ARG A 1 552 ? -20.227 14.040 39.820 1.00 94.25 552 ARG A N 1
ATOM 4211 C CA . ARG A 1 552 ? -19.984 15.006 38.738 1.00 94.25 552 ARG A CA 1
ATOM 4212 C C . ARG A 1 552 ? -19.917 14.332 37.371 1.00 94.25 552 ARG A C 1
ATOM 4214 O O . ARG A 1 552 ? -20.454 14.866 36.400 1.00 94.25 552 ARG A O 1
ATOM 4221 N N . LEU A 1 553 ? -19.295 13.154 37.287 1.00 95.00 553 LEU A N 1
ATOM 4222 C CA . LEU A 1 553 ? -19.257 12.343 36.071 1.00 95.00 553 LEU A CA 1
ATOM 4223 C C . LEU A 1 553 ? -20.671 11.936 35.647 1.00 95.00 553 LEU A C 1
ATOM 4225 O O . LEU A 1 553 ? -21.013 12.070 34.474 1.00 95.00 553 LEU A O 1
ATOM 4229 N N . ARG A 1 554 ? -21.512 11.505 36.594 1.00 95.88 554 ARG A N 1
ATOM 4230 C CA . ARG A 1 554 ? -22.918 11.162 36.352 1.00 95.88 554 ARG A CA 1
ATOM 4231 C C . ARG A 1 554 ? -23.670 12.326 35.707 1.00 95.88 554 ARG A C 1
ATOM 4233 O O . ARG A 1 554 ? -24.312 12.136 34.676 1.00 95.88 554 ARG A O 1
ATOM 4240 N N . GLY A 1 555 ? -23.525 13.532 36.259 1.00 95.44 555 GLY A N 1
ATOM 4241 C CA . GLY A 1 555 ? -24.102 14.750 35.684 1.00 95.44 555 GLY A CA 1
ATOM 4242 C C . GLY A 1 555 ? -23.556 15.073 34.288 1.00 95.44 555 GLY A C 1
ATOM 4243 O O . GLY A 1 555 ? -24.320 15.397 33.381 1.00 95.44 555 GLY A O 1
ATOM 4244 N N . ALA A 1 556 ? -22.246 14.926 34.076 1.00 95.31 556 ALA A N 1
ATOM 4245 C CA . ALA A 1 556 ? -21.605 15.186 32.786 1.00 95.31 556 ALA A CA 1
ATOM 4246 C C . ALA A 1 556 ? -22.009 14.195 31.675 1.00 95.31 556 ALA A C 1
ATOM 4248 O O . ALA A 1 556 ? -21.923 14.543 30.488 1.00 95.31 556 ALA A O 1
ATOM 4249 N N . LEU A 1 557 ? -22.436 12.986 32.053 1.00 96.44 557 LEU A N 1
ATOM 4250 C CA . LEU A 1 557 ? -22.888 11.912 31.163 1.00 96.44 557 LEU A CA 1
ATOM 4251 C C . LEU A 1 557 ? -24.418 11.810 31.038 1.00 96.44 557 LEU A C 1
ATOM 4253 O O . LEU A 1 557 ? -24.906 10.906 30.362 1.00 96.44 557 LEU A O 1
ATOM 4257 N N . ALA A 1 558 ? -25.181 12.715 31.655 1.00 95.75 558 ALA A N 1
ATOM 4258 C CA . ALA A 1 558 ? -26.635 12.731 31.533 1.00 95.75 558 ALA A CA 1
ATOM 4259 C C . ALA A 1 558 ? -27.071 12.907 30.067 1.00 95.75 558 ALA A C 1
ATOM 4261 O O . ALA A 1 558 ? -26.630 13.828 29.376 1.00 95.75 558 ALA A O 1
ATOM 4262 N N . GLY A 1 559 ? -27.934 12.009 29.593 1.00 94.06 559 GLY A N 1
ATOM 4263 C CA . GLY A 1 559 ? -28.423 11.969 28.214 1.00 94.06 559 GLY A CA 1
ATOM 4264 C C . GLY A 1 559 ? -27.409 11.466 27.179 1.00 94.06 559 GLY A C 1
ATOM 4265 O O . GLY A 1 559 ? -27.721 11.482 25.993 1.00 94.06 559 GLY A O 1
ATOM 4266 N N . VAL A 1 560 ? -26.218 11.023 27.597 1.00 96.50 560 VAL A N 1
ATOM 4267 C CA . VAL A 1 560 ? -25.162 10.530 26.698 1.00 96.50 560 VAL A CA 1
ATOM 4268 C C . VAL A 1 560 ? -25.290 9.019 26.539 1.00 96.50 560 VAL A C 1
ATOM 4270 O O . VAL A 1 560 ? -25.358 8.288 27.527 1.00 96.50 560 VAL A O 1
ATOM 4273 N N . SER A 1 561 ? -25.291 8.540 25.297 1.00 94.94 561 SER A N 1
ATOM 4274 C CA . SER A 1 561 ? -25.269 7.107 24.993 1.00 94.94 561 SER A CA 1
ATOM 4275 C C . SER A 1 561 ? -23.846 6.533 25.001 1.00 94.94 561 SER A C 1
ATOM 4277 O O . SER A 1 561 ? -22.861 7.266 24.894 1.00 94.94 561 SER A O 1
ATOM 4279 N N . MET A 1 562 ? -23.703 5.204 25.067 1.00 93.38 562 MET A N 1
ATOM 4280 C CA . MET A 1 562 ? -22.377 4.576 24.955 1.00 93.38 562 MET A CA 1
ATOM 4281 C C . MET A 1 562 ? -21.707 4.912 23.623 1.00 93.38 562 MET A C 1
ATOM 4283 O O . MET A 1 562 ? -20.519 5.208 23.605 1.00 93.38 562 MET A O 1
ATOM 4287 N N . THR A 1 563 ? -22.460 4.953 22.524 1.00 89.88 563 THR A N 1
ATOM 4288 C CA . THR A 1 563 ? -21.909 5.270 21.198 1.00 89.88 563 THR A CA 1
ATOM 4289 C C . THR A 1 563 ? -21.334 6.686 21.094 1.00 89.88 563 THR A C 1
ATOM 4291 O O . THR A 1 563 ? -20.427 6.919 20.301 1.00 89.88 563 THR A O 1
ATOM 4294 N N . GLU A 1 564 ? -21.820 7.624 21.909 1.00 93.06 564 GLU A N 1
ATOM 4295 C CA . GLU A 1 564 ? -21.353 9.019 21.947 1.00 93.06 564 GLU A CA 1
ATOM 4296 C C . GLU A 1 564 ? -20.253 9.249 22.998 1.00 93.06 564 GLU A C 1
ATOM 4298 O O . GLU A 1 564 ? -19.611 10.304 23.016 1.00 93.06 564 GLU A O 1
ATOM 4303 N N . LEU A 1 565 ? -20.024 8.274 23.884 1.00 95.56 565 LEU A N 1
ATOM 4304 C CA . LEU A 1 565 ? -19.156 8.413 25.051 1.00 95.56 565 LEU A CA 1
ATOM 4305 C C . LEU A 1 565 ? -17.700 8.778 24.708 1.00 95.56 565 LEU A C 1
ATOM 4307 O O . LEU A 1 565 ? -17.177 9.688 25.358 1.00 95.56 565 LEU A O 1
ATOM 4311 N N . PRO A 1 566 ? -17.025 8.155 23.716 1.00 95.38 566 PRO A N 1
ATOM 4312 C CA . PRO A 1 566 ? -15.643 8.515 23.391 1.00 95.38 566 PRO A CA 1
ATOM 4313 C C . PRO A 1 566 ? -15.488 9.994 23.010 1.00 95.38 566 PRO A C 1
ATOM 4315 O O . PRO A 1 566 ? -14.585 10.681 23.495 1.00 95.38 566 PRO A O 1
ATOM 4318 N N . GLU A 1 567 ? -16.415 10.510 22.200 1.00 94.19 567 GLU A N 1
ATOM 4319 C CA . GLU A 1 567 ? -16.424 11.910 21.777 1.00 94.19 567 GLU A CA 1
ATOM 4320 C C . GLU A 1 567 ? -16.824 12.847 22.925 1.00 94.19 567 GLU A C 1
ATOM 4322 O O . GLU A 1 567 ? -16.248 13.926 23.092 1.00 94.19 567 GLU A O 1
ATOM 4327 N N . ARG A 1 568 ? -17.754 12.425 23.793 1.00 96.06 568 ARG A N 1
ATOM 4328 C CA . ARG A 1 568 ? -18.087 13.175 25.010 1.00 96.06 568 ARG A CA 1
ATOM 4329 C C . ARG A 1 568 ? -16.874 13.326 25.926 1.00 96.06 568 ARG A C 1
ATOM 4331 O O . ARG A 1 568 ? -16.626 14.430 26.406 1.00 96.06 568 ARG A O 1
ATOM 4338 N N . VAL A 1 569 ? -16.098 12.265 26.137 1.00 96.44 569 VAL A N 1
ATOM 4339 C CA . VAL A 1 569 ? -14.882 12.311 26.965 1.00 96.44 569 VAL A CA 1
ATOM 4340 C C . VAL A 1 569 ? -13.806 13.204 26.342 1.00 96.44 569 VAL A C 1
ATOM 4342 O O . VAL A 1 569 ? -13.169 13.969 27.066 1.00 96.44 569 VAL A O 1
ATOM 4345 N N . ARG A 1 570 ? -13.636 13.196 25.012 1.00 95.81 570 ARG A N 1
ATOM 4346 C CA . ARG A 1 570 ? -12.748 14.146 24.310 1.00 95.81 570 ARG A CA 1
ATOM 4347 C C . ARG A 1 570 ? -13.131 15.606 24.590 1.00 95.81 570 ARG A C 1
ATOM 4349 O O . ARG A 1 570 ? -12.260 16.441 24.849 1.00 95.81 570 ARG A O 1
ATOM 4356 N N . LYS A 1 571 ? -14.433 15.917 24.573 1.00 95.50 571 LYS A N 1
ATOM 4357 C CA . LYS A 1 571 ? -14.948 17.251 24.926 1.00 95.50 571 LYS A CA 1
ATOM 4358 C C . LYS A 1 571 ? -14.668 17.590 26.391 1.00 95.50 571 LYS A C 1
ATOM 4360 O O . LYS A 1 571 ? -14.081 18.633 26.643 1.00 95.50 571 LYS A O 1
ATOM 4365 N N . LEU A 1 572 ? -14.936 16.673 27.327 1.00 95.81 572 LEU A N 1
ATOM 4366 C CA . LEU A 1 572 ? -14.628 16.881 28.750 1.00 95.81 572 LEU A CA 1
ATOM 4367 C C . LEU A 1 572 ? -13.133 17.139 29.001 1.00 95.81 572 LEU A C 1
ATOM 4369 O O . LEU A 1 572 ? -12.784 17.992 29.808 1.00 95.81 572 LEU A O 1
ATOM 4373 N N . ARG A 1 573 ? -12.229 16.465 28.278 1.00 94.88 573 ARG A N 1
ATOM 4374 C CA . ARG A 1 573 ? -10.777 16.740 28.334 1.00 94.88 573 ARG A CA 1
ATOM 4375 C C . ARG A 1 573 ? -10.408 18.130 27.810 1.00 94.88 573 ARG A C 1
ATOM 4377 O O . ARG A 1 573 ? -9.388 18.693 28.207 1.00 94.88 573 ARG A O 1
ATOM 4384 N N . SER A 1 574 ? -11.207 18.675 26.897 1.00 93.56 574 SER A N 1
ATOM 4385 C CA . SER A 1 574 ? -11.031 20.035 26.380 1.00 93.56 574 SER A CA 1
ATOM 4386 C C . SER A 1 574 ? -11.556 21.068 27.381 1.00 93.56 574 SER A C 1
ATOM 4388 O O . SER A 1 574 ? -10.860 22.043 27.654 1.00 93.56 574 SER A O 1
ATOM 4390 N N . ASP A 1 575 ? -12.709 20.798 27.999 1.00 93.00 575 ASP A N 1
ATOM 4391 C CA . ASP A 1 575 ? -13.288 21.607 29.080 1.00 93.00 575 ASP A CA 1
ATOM 4392 C C . ASP A 1 575 ? -12.369 21.633 30.317 1.00 93.00 575 ASP A C 1
ATOM 4394 O O . ASP A 1 575 ? -12.191 22.675 30.952 1.00 93.00 575 ASP A O 1
ATOM 4398 N N . ALA A 1 576 ? -11.687 20.521 30.607 1.00 89.69 576 ALA A N 1
ATOM 4399 C CA . ALA A 1 576 ? -10.705 20.430 31.684 1.00 89.69 576 ALA A CA 1
ATOM 4400 C C . ALA A 1 576 ? -9.498 21.341 31.491 1.00 89.69 576 ALA A C 1
ATOM 4402 O O . ALA A 1 576 ? -9.102 22.047 32.420 1.00 89.69 576 ALA A O 1
ATOM 4403 N N . ALA A 1 577 ? -8.991 21.442 30.262 1.00 87.25 577 ALA A N 1
ATOM 4404 C CA . ALA A 1 577 ? -7.953 22.414 29.934 1.00 87.25 577 ALA A CA 1
ATOM 4405 C C . ALA A 1 577 ? -8.437 23.876 30.053 1.00 87.25 577 ALA A C 1
ATOM 4407 O O . ALA A 1 577 ? -7.609 24.771 30.215 1.00 87.25 577 ALA A O 1
ATOM 4408 N N . ALA A 1 578 ? -9.753 24.122 29.995 1.00 86.88 578 ALA A N 1
ATOM 4409 C CA . ALA A 1 578 ? -10.366 25.437 30.189 1.00 86.88 578 ALA A CA 1
ATOM 4410 C C . ALA A 1 578 ? -10.744 25.741 31.656 1.00 86.88 578 ALA A C 1
ATOM 4412 O O . ALA A 1 578 ? -11.103 26.878 31.963 1.00 86.88 578 ALA A O 1
ATOM 4413 N N . GLY A 1 579 ? -10.641 24.762 32.565 1.00 84.19 579 GLY A N 1
ATOM 4414 C CA . GLY A 1 579 ? -10.831 24.942 34.009 1.00 84.19 579 GLY A CA 1
ATOM 4415 C C . GLY A 1 579 ? -11.708 23.891 34.700 1.00 84.19 579 GLY A C 1
ATOM 4416 O O . GLY A 1 579 ? -11.630 23.771 35.924 1.00 84.19 579 GLY A O 1
ATOM 4417 N N . ASP A 1 580 ? -12.508 23.101 33.970 1.00 83.19 580 ASP A N 1
ATOM 4418 C CA . ASP A 1 580 ? -13.343 22.040 34.563 1.00 83.19 580 ASP A CA 1
ATOM 4419 C C . ASP A 1 580 ? -12.570 20.726 34.726 1.00 83.19 580 ASP A C 1
ATOM 4421 O O . ASP A 1 580 ? -12.636 19.819 33.900 1.00 83.19 580 ASP A O 1
ATOM 4425 N N . ARG A 1 581 ? -11.843 20.605 35.837 1.00 84.88 581 ARG A N 1
ATOM 4426 C CA . ARG A 1 581 ? -10.881 19.523 36.125 1.00 84.88 581 ARG A CA 1
ATOM 4427 C C . ARG A 1 581 ? -11.463 18.101 36.252 1.00 84.88 581 ARG A C 1
ATOM 4429 O O . ARG A 1 581 ? -10.814 17.222 36.819 1.00 84.88 581 ARG A O 1
ATOM 4436 N N . LEU A 1 582 ? -12.687 17.851 35.782 1.00 87.38 582 LEU A N 1
ATOM 4437 C CA . LEU A 1 582 ? -13.341 16.541 35.813 1.00 87.38 582 LEU A CA 1
ATOM 4438 C C . LEU A 1 582 ? -12.550 15.467 35.043 1.00 87.38 582 LEU A C 1
ATOM 4440 O O . LEU A 1 582 ? -12.510 14.316 35.477 1.00 87.38 582 LEU A O 1
ATOM 4444 N N . ALA A 1 583 ? -11.910 15.837 33.926 1.00 88.06 583 ALA A N 1
ATOM 4445 C CA . ALA A 1 583 ? -11.290 14.893 32.991 1.00 88.06 583 ALA A CA 1
ATOM 4446 C C . ALA A 1 583 ? -9.747 14.938 32.913 1.00 88.06 583 ALA A C 1
ATOM 4448 O O . ALA A 1 583 ? -9.194 14.331 31.997 1.00 88.06 583 ALA A O 1
ATOM 4449 N N . ASP A 1 584 ? -9.058 15.605 33.854 1.00 82.75 584 ASP A N 1
ATOM 4450 C CA . ASP A 1 584 ? -7.581 15.732 33.874 1.00 82.75 584 ASP A CA 1
ATOM 4451 C C . ASP A 1 584 ? -6.866 14.365 33.815 1.00 82.75 584 ASP A C 1
ATOM 4453 O O . ASP A 1 584 ? -5.893 14.200 33.086 1.00 82.75 584 ASP A O 1
ATOM 4457 N N . ASP A 1 585 ? -7.395 13.377 34.544 1.00 87.88 585 ASP A N 1
ATOM 4458 C CA . ASP A 1 585 ? -6.785 12.051 34.733 1.00 87.88 585 ASP A CA 1
ATOM 4459 C C . ASP A 1 585 ? -7.764 10.908 34.425 1.00 87.88 585 ASP A C 1
ATOM 4461 O O . ASP A 1 585 ? -7.663 9.817 34.993 1.00 87.88 585 ASP A O 1
ATOM 4465 N N . LEU A 1 586 ? -8.775 11.181 33.597 1.00 94.25 586 LEU A N 1
ATOM 4466 C CA . LEU A 1 586 ? -9.868 10.250 33.340 1.00 94.25 586 LEU A CA 1
ATOM 4467 C C . LEU A 1 586 ? -9.432 9.140 32.379 1.00 94.25 586 LEU A C 1
ATOM 4469 O O . LEU A 1 586 ? -9.134 9.386 31.203 1.00 94.25 586 LEU A O 1
ATOM 4473 N N . VAL A 1 587 ? -9.490 7.906 32.878 1.00 95.25 587 VAL A N 1
ATOM 4474 C CA . VAL A 1 587 ? -9.350 6.690 32.078 1.00 95.25 587 VAL A CA 1
ATOM 4475 C C . VAL A 1 587 ? -10.728 6.238 31.631 1.00 95.25 587 VAL A C 1
ATOM 4477 O O . VAL A 1 587 ? -11.642 6.083 32.441 1.00 95.25 587 VAL A O 1
ATOM 4480 N N . LEU A 1 588 ? -10.861 6.029 30.325 1.00 97.19 588 LEU A N 1
ATOM 4481 C CA . LEU A 1 588 ? -12.041 5.447 29.707 1.00 97.19 588 LEU A CA 1
ATOM 4482 C C . LEU A 1 588 ? -11.647 4.083 29.143 1.00 97.19 588 LEU A C 1
ATOM 4484 O O . LEU A 1 588 ? -11.038 4.006 28.072 1.00 97.19 588 LEU A O 1
ATOM 4488 N N . LEU A 1 589 ? -12.012 3.020 29.860 1.00 97.00 589 LEU A N 1
ATOM 4489 C CA . LEU A 1 589 ? -12.060 1.689 29.278 1.00 97.00 589 LEU A CA 1
ATOM 4490 C C . LEU A 1 589 ? -13.390 1.566 28.536 1.00 97.00 589 LEU A C 1
ATOM 4492 O O . LEU A 1 589 ? -14.462 1.645 29.139 1.00 97.00 589 LEU A O 1
ATOM 4496 N N . TYR A 1 590 ? -13.305 1.421 27.219 1.00 95.56 590 TYR A N 1
ATOM 4497 C CA . TYR A 1 590 ? -14.456 1.386 26.324 1.00 95.56 590 TYR A CA 1
ATOM 4498 C C . TYR A 1 590 ? -14.274 0.273 25.312 1.00 95.56 590 TYR A C 1
ATOM 4500 O O . TYR A 1 590 ? -13.312 0.282 24.550 1.00 95.56 590 TYR A O 1
ATOM 4508 N N . ASP A 1 591 ? -15.200 -0.674 25.291 1.00 90.50 591 ASP A N 1
ATOM 4509 C CA . ASP A 1 591 ? -15.005 -1.912 24.557 1.00 90.50 591 ASP A CA 1
ATOM 4510 C C . ASP A 1 591 ? -16.252 -2.302 23.756 1.00 90.50 591 ASP A C 1
ATOM 4512 O O . ASP A 1 591 ? -17.179 -2.936 24.266 1.00 90.50 591 ASP A O 1
ATOM 4516 N N . ASP A 1 592 ? -16.257 -1.909 22.480 1.00 89.75 592 ASP A N 1
ATOM 4517 C CA . ASP A 1 592 ? -17.290 -2.249 21.495 1.00 89.75 592 ASP A CA 1
ATOM 4518 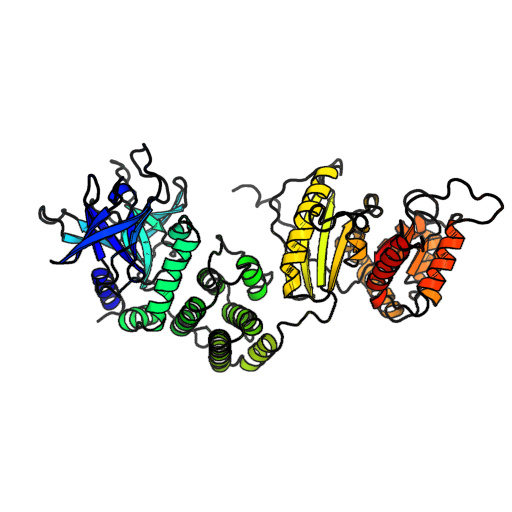C C . ASP A 1 592 ? -17.018 -3.632 20.868 1.00 89.75 592 ASP A C 1
ATOM 4520 O O . ASP A 1 592 ? -16.003 -3.792 20.173 1.00 89.75 592 ASP A O 1
ATOM 4524 N N . PRO A 1 593 ? -17.898 -4.636 21.059 1.00 85.38 593 PRO A N 1
ATOM 4525 C CA . PRO A 1 593 ? -17.704 -5.981 20.521 1.00 85.38 593 PRO A CA 1
ATOM 4526 C C . PRO A 1 593 ? -17.716 -6.056 18.997 1.00 85.38 593 PRO A C 1
ATOM 4528 O O . PRO A 1 593 ? -17.146 -7.011 18.461 1.00 85.38 593 PRO A O 1
ATOM 4531 N N . GLY A 1 594 ? -18.309 -5.079 18.304 1.00 79.81 594 GLY A N 1
ATOM 4532 C CA . GLY A 1 594 ? -18.318 -5.000 16.843 1.00 79.81 594 GLY A CA 1
ATOM 4533 C C . GLY A 1 594 ? -17.018 -4.456 16.246 1.00 79.81 594 GLY A C 1
ATOM 4534 O O . GLY A 1 594 ? -16.753 -4.651 15.063 1.00 79.81 594 GLY A O 1
ATOM 4535 N N . ARG A 1 595 ? -16.166 -3.804 17.048 1.00 82.88 595 ARG A N 1
ATOM 4536 C CA . ARG A 1 595 ? -14.927 -3.167 16.576 1.00 82.88 595 ARG A CA 1
ATOM 4537 C C . ARG A 1 595 ? -13.716 -3.977 16.997 1.00 82.88 595 ARG A C 1
ATOM 4539 O O . ARG A 1 595 ? -13.230 -3.810 18.113 1.00 82.88 595 ARG A O 1
ATOM 4546 N N . ARG A 1 596 ? -13.213 -4.845 16.118 1.00 77.19 596 ARG A N 1
ATOM 4547 C CA . ARG A 1 596 ? -12.094 -5.740 16.447 1.00 77.19 596 ARG A CA 1
ATOM 4548 C C . ARG A 1 596 ? -10.932 -5.604 15.471 1.00 77.19 596 ARG A C 1
ATOM 4550 O O . ARG A 1 596 ? -11.168 -5.576 14.262 1.00 77.19 596 ARG A O 1
ATOM 4557 N N . PRO A 1 597 ? -9.679 -5.583 15.964 1.00 73.94 597 PRO A N 1
ATOM 4558 C CA . PRO A 1 597 ? -8.528 -5.818 15.113 1.00 73.94 597 PRO A CA 1
ATOM 4559 C C . PRO A 1 597 ? -8.590 -7.255 14.564 1.00 73.94 597 PRO A C 1
ATOM 4561 O O . PRO A 1 597 ? -9.335 -8.096 15.076 1.00 73.94 597 PRO A O 1
ATOM 4564 N N . PRO A 1 598 ? -7.811 -7.573 13.519 1.00 64.69 598 PRO A N 1
ATOM 4565 C CA . PRO A 1 598 ? -7.643 -8.959 13.111 1.00 64.69 598 PRO A CA 1
ATOM 4566 C C . PRO A 1 598 ? -7.297 -9.879 14.265 1.00 64.69 598 PRO A C 1
ATOM 4568 O O . PRO A 1 598 ? -6.473 -9.521 15.105 1.00 64.69 598 PRO A O 1
ATOM 4571 N N . HIS A 1 599 ? -7.765 -11.120 14.188 1.00 56.31 599 HIS A N 1
ATOM 4572 C CA . HIS A 1 599 ? -7.036 -12.189 14.847 1.00 56.31 599 HIS A CA 1
ATOM 4573 C C . HIS A 1 599 ? -5.636 -12.270 14.235 1.00 56.31 599 HIS A C 1
ATOM 4575 O O . HIS A 1 599 ? -5.492 -12.411 13.016 1.00 56.31 599 HIS A O 1
ATOM 4581 N N . ASP A 1 600 ? -4.609 -12.194 15.079 1.00 46.81 600 ASP A N 1
ATOM 4582 C CA . ASP A 1 600 ? -3.298 -12.695 14.695 1.00 46.81 600 ASP A CA 1
ATOM 4583 C C . ASP A 1 600 ? -3.521 -14.162 14.331 1.00 46.81 600 ASP A C 1
ATOM 4585 O O . ASP A 1 600 ? -3.923 -14.964 15.180 1.00 46.81 600 ASP A O 1
ATOM 4589 N N . ARG A 1 601 ? -3.300 -14.542 13.069 1.00 34.19 601 ARG A N 1
ATOM 4590 C CA . ARG A 1 601 ? -3.046 -15.956 12.803 1.00 34.19 601 ARG A CA 1
ATOM 4591 C C . ARG A 1 601 ? -1.885 -16.332 13.717 1.00 34.19 601 ARG A C 1
ATOM 4593 O O . ARG A 1 601 ? -0.853 -15.667 13.690 1.00 34.19 601 ARG A O 1
ATOM 4600 N N . LEU A 1 602 ? -2.065 -17.373 14.527 1.00 31.22 602 LEU A N 1
ATOM 4601 C CA . LEU A 1 602 ? -0.953 -18.081 15.146 1.00 31.22 602 LEU A CA 1
ATOM 4602 C C . LEU A 1 602 ? -0.021 -18.497 14.003 1.00 31.22 602 LEU A C 1
ATOM 4604 O O . LEU A 1 602 ? -0.291 -19.470 13.299 1.00 31.22 602 LEU A O 1
ATOM 4608 N N . VAL A 1 603 ? 1.021 -17.703 13.762 1.00 28.97 603 VAL A N 1
ATOM 4609 C CA . VAL A 1 603 ? 2.103 -18.070 12.854 1.00 28.97 603 VAL A CA 1
ATOM 4610 C C . VAL A 1 603 ? 2.750 -19.290 13.489 1.00 28.97 603 VAL A C 1
ATOM 4612 O O . VAL A 1 603 ? 3.133 -19.256 14.663 1.00 28.97 603 VAL A O 1
ATOM 4615 N N . ARG A 1 604 ? 2.792 -20.405 12.755 1.00 24.98 604 ARG A N 1
ATOM 4616 C CA . ARG A 1 604 ? 3.488 -21.595 13.243 1.00 24.98 604 ARG A CA 1
ATOM 4617 C C . ARG A 1 604 ? 4.964 -21.227 13.447 1.00 24.98 604 ARG A C 1
ATOM 4619 O O . ARG A 1 604 ? 5.503 -20.495 12.621 1.00 24.98 604 ARG A O 1
ATOM 4626 N N . PRO A 1 605 ? 5.642 -21.745 14.486 1.00 27.70 605 PRO A N 1
ATOM 4627 C CA . PRO A 1 605 ? 7.049 -21.433 14.773 1.00 27.70 605 PRO A CA 1
ATOM 4628 C C . PRO A 1 605 ? 8.054 -21.751 13.648 1.00 27.70 605 PRO A C 1
ATOM 4630 O O . PRO A 1 605 ? 9.237 -21.473 13.802 1.00 27.70 605 PRO A O 1
ATOM 4633 N N . GLU A 1 606 ? 7.612 -22.340 12.538 1.00 30.42 606 GLU A N 1
ATOM 4634 C CA . GLU A 1 606 ? 8.458 -22.860 11.463 1.00 30.42 606 GLU A CA 1
ATOM 4635 C C . GLU A 1 606 ? 8.871 -21.794 10.428 1.00 30.42 606 GLU A C 1
ATOM 4637 O O . GLU A 1 606 ? 9.805 -22.027 9.673 1.00 30.42 606 GLU A O 1
ATOM 4642 N N . GLU A 1 607 ? 8.275 -20.595 10.424 1.00 31.47 607 GLU A N 1
ATOM 4643 C CA . GLU A 1 607 ? 8.577 -19.537 9.432 1.00 31.47 607 GLU A CA 1
ATOM 4644 C C . GLU A 1 607 ? 9.588 -18.475 9.918 1.00 31.47 607 GLU A C 1
ATOM 4646 O O . GLU A 1 607 ? 9.630 -17.361 9.404 1.00 31.47 607 GLU A O 1
ATOM 4651 N N . ARG A 1 608 ? 10.426 -18.789 10.918 1.00 30.88 608 ARG A N 1
ATOM 4652 C CA . ARG A 1 608 ? 11.520 -17.897 11.374 1.00 30.88 608 ARG A CA 1
ATOM 4653 C C . ARG A 1 608 ? 12.924 -18.327 10.957 1.00 30.88 608 ARG A C 1
ATOM 4655 O O . ARG A 1 608 ? 13.891 -17.693 11.370 1.00 30.88 608 ARG A O 1
ATOM 4662 N N . MET A 1 609 ? 13.057 -19.374 10.152 1.00 29.98 609 MET A N 1
ATOM 4663 C CA . MET A 1 609 ? 14.357 -19.795 9.635 1.00 29.98 609 MET A CA 1
ATOM 4664 C C . MET A 1 609 ? 14.245 -20.244 8.182 1.00 29.98 609 MET A C 1
ATOM 4666 O O . MET A 1 609 ? 14.059 -21.428 7.908 1.00 29.98 609 MET A O 1
ATOM 4670 N N . SER A 1 610 ? 14.405 -19.291 7.270 1.00 28.42 610 SER A N 1
ATOM 4671 C CA . SER A 1 610 ? 14.875 -19.526 5.901 1.00 28.42 610 SER A CA 1
ATOM 4672 C C . SER A 1 610 ? 15.371 -18.223 5.307 1.00 28.42 610 SER A C 1
ATOM 4674 O O . SER A 1 610 ? 14.535 -17.291 5.250 1.00 28.42 610 SER A O 1
#

Radius of gyration: 31.3 Å; chains: 1; bounding box: 65×50×97 Å